Protein 1NNL (pdb70)

CATH classification: 3.40.50.1000 (+1 more: 1.10.150.210)

Secondary structure (DSSP, 8-state):
-HHHHHHHH-SEEEEETBTTTBSS-HHHHHHHHTT-TTT--HHHHHHHHHHHH---HHHHHHHHHHSPPPBPTTHHHHHHHHHHTT-EEEEEEEEEHHHHHHHHHHTT--GGGEEEE-EEE-TTS-EEEE-TTSGGGSTTHHHHHHHHHHHHH--S-EEEEESSHHHHTTTTTSSEEEEE-SS---HHHHHH-SEEES-GGGG--/-HHHHTTTT--EEEEETBTTTBSS-HHHHHHHHTT-TTTTT--HHHHHHHHHHHH---HHHHHHHHHHSPPPBPTTHHHHHHHHHHTT-EEEEEEEEEHHHHHHHHHHTT--GGGEEEE-EEE-TTS-EEEE-TTSGGGSTTHHHHHHHHHHHHH--SSEEEEESSHHHHHTTTTSSEEEEE-SS---HHHHTT-S-EES-HHHHH-

GO terms:
  GO:0000287 magnesium ion binding (F, IDA)
  GO:0036424 L-phosphoserine phosphatase activity (F, IDA)
  GO:0006563 L-serine metabolic process (P, IDA)
  GO:0036424 L-phosphoserine phosphatase activity (F, EXP)
  GO:0036424 L-phosphoserine phosphatase activity (F, IMP)
  GO:0006564 L-serine biosynthetic process (P, IMP)
  GO:0042803 protein homodimerization activity (F, IPI)
  GO:0005829 cytosol (C, IDA)
  GO:0005829 cytosol (C, TAS)
  GO:0042802 identical protein binding (F, IPI)
  GO:0036424 L-phosphoserine phosphatase activity (F, TAS)

Sequence (412 aa):
SELRKLFYSADAVCFDVDSTVIREEGIDELAKICGVEDAVPFKAALTERLALIQPSREQVQRLIAEQPPHLTPGIRELVSRLQERNVQVFLISGGFRSIVEHVASKLNIPATNVFANRLKFYFNGEYAGFDETQPTAESGGKGKVIKLLKEKFHFKKIIMIGDGATDMEACPPADAFIGFGGNVIRQQVKDNAKWYITDFVELLGSELRKLFYSADAVCFDVDSTVIREEGIDELAKICGVEDAVSEPFKAALTERLALIQPSREQVQRLIAEQPPHLTPGIRELVSRLQERNVQVFLISGGFRSIVEHVASKLNIPATNVFANRLKFYFNGEYAGFDETQPTAESGGKGKVIKLLKEKFHFKKIIMIGDGATDMEACPPADAFIGFGGNVIRQQVKDNAKWYITDFVELLG

Radius of gyration: 28.28 Å; Cα contacts (8 Å, |Δi|>4): 791; chains: 2; bounding box: 41×75×80 Å

Organism: Homo sapiens (NCBI:txid9606)

Foldseek 3Di:
DVVLVQVVVFLAEEEEPAVTQFLHDQLCLLCVLQVCNVVALQLVNVQVSCVRSFDFQVSLVCCVVPPQTHTFPPNLVLLVVCVVVNRQYAYEYCHELSRVVVSCVSNVHDSVRYAYKYWDADPVRTTDGTDCVGLSSHQLSLLVVVVVVCVVPVTPAYEFEEADPSRVVSPVVHVAYAHEDLNHHDPVCVVPHPHYDNHNVVNVD/DVLVVLVPPFQAEEEEVACTQFQHGQLLLLQVLLPNNPVPDDLQLVNVQVSCVRSFDFQVSLVCCLVPPQTHGAPQNLVVLVVCVVVVRQYAYEYCHELSRVVSSCVSNVHDSVRYAYKHWDADPVRTGDGTDCVGLSSGQLSLLVVVVVCCVPVVGDAYEFEEADPSRCVSPVVHVAYAHEPLNHHDCVCVVPHPHYDHGNVVSVD

InterPro domains:
  IPR004469 Phosphoserine phosphatase [TIGR00338] (1-220)
  IPR023214 HAD superfamily [G3DSA:3.40.50.1000] (1-56)
  IPR023214 HAD superfamily [G3DSA:3.40.50.1000] (73-222)
  IPR036412 HAD-like superfamily [SSF56784] (7-224)
  IPR050582 HAD-like hydrolase superfamily, SerB [PTHR43344] (2-224)

B-factor: mean 26.89, std 11.08, range [10.54, 68.68]

Solvent-accessible surface area: 20873 Å² total; per-residue (Å²): 130,111,18,96,152,25,4,76,55,5,39,0,0,0,0,8,2,30,20,0,0,2,130,45,78,8,17,52,27,0,10,112,31,27,64,23,50,112,67,86,131,62,70,45,39,1,65,119,91,0,56,81,16,112,0,24,123,90,47,6,103,107,5,41,82,92,98,69,18,113,14,6,80,28,0,124,88,2,2,50,82,5,62,149,134,118,12,70,4,4,0,0,3,26,7,3,51,42,11,5,62,86,1,1,70,94,4,109,5,68,54,111,16,2,42,0,0,130,23,103,63,139,220,99,4,101,38,29,17,8,26,86,122,34,28,5,0,75,76,52,6,26,11,88,0,0,118,86,5,63,105,158,100,147,29,167,53,0,0,0,0,0,9,9,32,81,1,45,125,1,42,113,37,5,59,9,13,0,0,1,5,36,42,88,78,116,95,106,0,94,100,103,18,193,64,43,2,71,72,0,82,78,1,20,56,100,89,48,181,117,23,14,159,80,8,41,0,0,0,0,8,2,30,3,0,0,2,122,41,56,6,28,52,27,0,1,119,30,22,64,33,54,92,54,22,94,115,146,79,64,64,49,12,67,93,38,0,54,82,8,112,0,27,129,126,46,6,100,99,2,44,82,107,112,35,12,110,41,7,68,18,0,169,79,9,1,55,108,4,55,138,113,130,7,82,4,2,0,0,1,23,4,3,50,46,7,4,61,43,2,2,74,94,4,118,6,69,55,111,12,2,46,0,0,129,22,103,62,137,224,98,10,100,40,29,18,7,24,91,123,37,30,6,0,77,72,44,8,20,13,85,0,0,121,95,5,53,107,147,88,120,18,158,53,0,0,0,0,0,6,7,54,82,2,51,67,3,41,109,39,5,74,10,14,0,0,0,5,37,54,48,96,93,98,121,0,98,99,97,17,172,70,42,20,71,62,0,82,134,27,22,102

Structure (mmCIF, N/CA/C/O backbone):
data_1NNL
#
_entry.id   1NNL
#
_cell.length_a   49.033
_cell.length_b   130.249
_cell.length_c   157.293
_cell.angle_alpha   90.00
_cell.angle_beta   90.00
_cell.angle_gamma   90.00
#
_symmetry.space_group_name_H-M   'C 2 2 21'
#
loop_
_entity.id
_entity.type
_entity.pdbx_description
1 polymer 'L-3-phosphoserine phosphatase'
2 non-polymer 'CHLORIDE ION'
3 non-polymer 'CALCIUM ION'
4 water water
#
loop_
_atom_site.group_PDB
_atom_site.id
_atom_site.type_symbol
_atom_site.label_atom_id
_atom_site.label_alt_id
_atom_site.label_comp_id
_atom_site.label_asym_id
_atom_site.label_entity_id
_atom_site.label_seq_id
_atom_site.pdbx_PDB_ins_code
_atom_site.Cartn_x
_atom_site.Cartn_y
_atom_site.Cartn_z
_atom_site.occupancy
_atom_site.B_iso_or_equiv
_atom_site.auth_seq_id
_atom_site.auth_comp_id
_atom_site.auth_asym_id
_atom_site.auth_atom_id
_atom_site.pdbx_PDB_model_num
ATOM 1 N N . SER A 1 5 ? 10.187 10.240 3.920 1.00 42.17 5 SER A N 1
ATOM 2 C CA . SER A 1 5 ? 9.140 10.671 2.951 1.00 41.59 5 SER A CA 1
ATOM 3 C C . SER A 1 5 ? 7.964 11.313 3.678 1.00 40.26 5 SER A C 1
ATOM 4 O O . SER A 1 5 ? 7.335 12.237 3.164 1.00 40.31 5 SER A O 1
ATOM 7 N N . GLU A 1 6 ? 7.673 10.815 4.875 1.00 39.10 6 GLU A N 1
ATOM 8 C CA . GLU A 1 6 ? 6.572 11.334 5.677 1.00 37.93 6 GLU A CA 1
ATOM 9 C C . GLU A 1 6 ? 6.812 12.812 5.981 1.00 36.01 6 GLU A C 1
ATOM 10 O O . GLU A 1 6 ? 5.908 13.640 5.848 1.00 33.71 6 GLU A O 1
ATOM 16 N N . LEU A 1 7 ? 8.035 13.132 6.393 1.00 33.75 7 LEU A N 1
ATOM 17 C CA . LEU A 1 7 ? 8.409 14.508 6.708 1.00 32.84 7 LEU A CA 1
ATOM 18 C C . LEU A 1 7 ? 8.208 15.404 5.493 1.00 32.78 7 LEU A C 1
ATOM 19 O O . LEU A 1 7 ? 7.590 16.466 5.585 1.00 31.90 7 LEU A O 1
ATOM 24 N N . ARG A 1 8 ? 8.734 14.971 4.352 1.00 32.05 8 ARG A N 1
ATOM 25 C CA . ARG A 1 8 ? 8.610 15.743 3.123 1.00 33.08 8 ARG A CA 1
ATOM 26 C C . ARG A 1 8 ? 7.159 15.897 2.682 1.00 32.25 8 ARG A C 1
ATOM 27 O O . ARG A 1 8 ? 6.781 16.938 2.145 1.00 31.50 8 ARG A O 1
ATOM 35 N N . LYS A 1 9 ? 6.344 14.871 2.910 1.00 30.61 9 LYS A N 1
ATOM 36 C CA . LYS A 1 9 ? 4.936 14.941 2.536 1.00 29.76 9 LYS A CA 1
ATOM 37 C C . LYS A 1 9 ? 4.275 16.056 3.340 1.00 27.96 9 LYS A C 1
ATOM 38 O O . LYS A 1 9 ? 3.493 16.842 2.805 1.00 26.84 9 LYS A O 1
ATOM 44 N N . LEU A 1 10 ? 4.598 16.117 4.629 1.00 26.73 10 LEU A N 1
ATOM 45 C CA . LEU A 1 10 ? 4.050 17.141 5.514 1.00 25.94 10 LEU A CA 1
ATOM 46 C C . LEU A 1 10 ? 4.543 18.519 5.086 1.00 25.59 10 LEU A C 1
ATOM 47 O O . LEU A 1 10 ? 3.754 19.439 4.866 1.00 24.29 10 LEU A O 1
ATOM 52 N N . PHE A 1 11 ? 5.860 18.649 4.969 1.00 25.94 11 PHE A N 1
ATOM 53 C CA . PHE A 1 11 ? 6.475 19.911 4.582 1.00 26.30 11 PHE A CA 1
ATOM 54 C C . PHE A 1 11 ? 5.865 20.465 3.298 1.00 26.41 11 PHE A C 1
ATOM 55 O O . PHE A 1 11 ? 5.542 21.652 3.214 1.00 26.18 11 PHE A O 1
ATOM 63 N N . TYR A 1 12 ? 5.701 19.597 2.305 1.00 28.25 12 TYR A N 1
ATOM 64 C CA . TYR A 1 12 ? 5.140 19.996 1.020 1.00 28.50 12 TYR A CA 1
ATOM 65 C C . TYR A 1 12 ? 3.644 20.298 1.030 1.00 27.95 12 TYR A C 1
ATOM 66 O O . TYR A 1 12 ? 3.132 20.893 0.085 1.00 29.07 12 TYR A O 1
ATOM 75 N N . SER A 1 13 ? 2.945 19.895 2.087 1.00 24.75 13 SER A N 1
ATOM 76 C CA . SER A 1 13 ? 1.507 20.148 2.173 1.00 22.67 13 SER A CA 1
ATOM 77 C C . SER A 1 13 ? 1.228 21.543 2.731 1.00 20.47 13 SER A C 1
ATOM 78 O O . SER A 1 13 ? 0.089 22.008 2.736 1.00 19.74 13 SER A O 1
ATOM 81 N N . ALA A 1 14 ? 2.276 22.213 3.192 1.00 19.35 14 ALA A N 1
ATOM 82 C CA . ALA A 1 14 ? 2.119 23.544 3.764 1.00 17.72 14 ALA A CA 1
ATOM 83 C C . ALA A 1 14 ? 1.875 24.628 2.726 1.00 17.52 14 ALA A C 1
ATOM 84 O O . ALA A 1 14 ? 2.472 24.612 1.652 1.00 19.41 14 ALA A O 1
ATOM 86 N N . ASP A 1 15 ? 0.977 25.560 3.037 1.00 15.20 15 ASP A N 1
ATOM 87 C CA . ASP A 1 15 ? 0.756 26.674 2.136 1.00 15.78 15 ASP A CA 1
ATOM 88 C C . ASP A 1 15 ? 1.460 27.904 2.708 1.00 13.59 15 ASP A C 1
ATOM 89 O O . ASP A 1 15 ? 1.590 28.921 2.037 1.00 13.88 15 ASP A O 1
ATOM 94 N N . ALA A 1 16 ? 1.945 27.788 3.943 1.00 11.58 16 ALA A N 1
ATOM 95 C CA . ALA A 1 16 ? 2.703 28.863 4.573 1.00 11.89 16 ALA A CA 1
ATOM 96 C C . ALA A 1 16 ? 3.705 28.239 5.532 1.00 11.53 16 ALA A C 1
ATOM 97 O O . ALA A 1 16 ? 3.382 27.295 6.255 1.00 11.80 16 ALA A O 1
ATOM 99 N N . VAL A 1 17 ? 4.928 28.757 5.516 1.00 11.41 17 VAL A N 1
ATOM 100 C CA . VAL A 1 17 ? 5.977 28.272 6.404 1.00 11.46 17 VAL A CA 1
ATOM 101 C C . VAL A 1 17 ? 6.596 29.469 7.101 1.00 11.11 17 VAL A C 1
ATOM 102 O O . VAL A 1 17 ? 7.031 30.423 6.446 1.00 12.06 17 VAL A O 1
ATOM 106 N N . CYS A 1 18 ? 6.604 29.421 8.429 1.00 11.10 18 CYS A N 1
ATOM 107 C CA . CYS A 1 18 ? 7.175 30.484 9.247 1.00 10.98 18 CYS A CA 1
ATOM 108 C C . CYS A 1 18 ? 8.474 30.005 9.854 1.00 12.57 18 CYS A C 1
ATOM 109 O O . CYS A 1 18 ? 8.513 28.969 10.524 1.00 13.77 18 CYS A O 1
ATOM 112 N N . PHE A 1 19 ? 9.536 30.767 9.622 1.00 12.57 19 PHE A N 1
ATOM 113 C CA . PHE A 1 19 ? 10.836 30.421 10.166 1.00 12.10 19 PHE A CA 1
ATOM 114 C C . PHE A 1 19 ? 11.276 31.339 11.284 1.00 12.53 19 PHE A C 1
ATOM 115 O O . PHE A 1 19 ? 11.147 32.564 11.195 1.00 12.12 19 PHE A O 1
ATOM 123 N N . ASP A 1 20 ? 11.825 30.724 12.324 1.00 13.01 20 ASP A N 1
ATOM 124 C CA . ASP A 1 20 ? 12.435 31.438 13.430 1.00 12.58 20 ASP A CA 1
ATOM 125 C C . ASP A 1 20 ? 13.745 31.915 12.776 1.00 11.57 20 ASP A C 1
ATOM 126 O O . ASP A 1 20 ? 14.236 31.277 11.833 1.00 12.90 20 ASP A O 1
ATOM 131 N N . VAL A 1 21 ? 14.311 33.023 13.244 1.00 12.49 21 VAL A N 1
ATO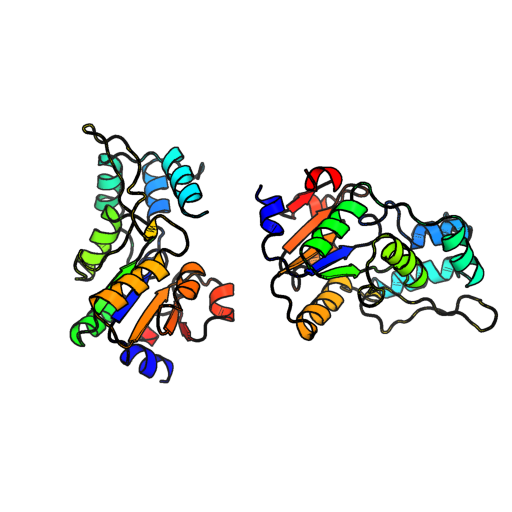M 132 C CA . VAL A 1 21 ? 15.539 33.526 12.642 1.00 12.04 21 VAL A CA 1
ATOM 133 C C . VAL A 1 21 ? 16.825 33.081 13.333 1.00 12.71 21 VAL A C 1
ATOM 134 O O . VAL A 1 21 ? 17.612 32.334 12.747 1.00 13.63 21 VAL A O 1
ATOM 138 N N . ASP A 1 22 ? 17.024 33.517 14.576 1.00 13.69 22 ASP A N 1
ATOM 139 C CA . ASP A 1 22 ? 18.233 33.187 15.330 1.00 14.38 22 ASP A CA 1
ATOM 140 C C . ASP A 1 22 ? 18.414 31.687 15.548 1.00 13.96 22 ASP A C 1
ATOM 141 O O . ASP A 1 22 ? 17.570 31.032 16.170 1.00 14.24 22 ASP A O 1
ATOM 146 N N . SER A 1 23 ? 19.533 31.173 15.043 1.00 14.24 23 SER A N 1
ATOM 147 C CA . SER A 1 23 ? 19.920 29.764 15.122 1.00 14.70 23 SER A CA 1
ATOM 148 C C . SER A 1 23 ? 19.174 28.846 14.165 1.00 13.31 23 SER A C 1
ATOM 149 O O . SER A 1 23 ? 19.411 27.638 14.140 1.00 13.95 23 SER A O 1
ATOM 152 N N . THR A 1 24 ? 18.264 29.412 13.372 1.00 12.75 24 THR A N 1
ATOM 153 C CA . THR A 1 24 ? 17.535 28.615 12.391 1.00 12.59 24 THR A CA 1
ATOM 154 C C . THR A 1 24 ? 17.895 29.113 10.989 1.00 13.25 24 THR A C 1
ATOM 155 O O . THR A 1 24 ? 18.658 28.450 10.276 1.00 13.62 24 THR A O 1
ATOM 159 N N . VAL A 1 25 ? 17.370 30.270 10.600 1.00 13.14 25 VAL A N 1
ATOM 160 C CA . VAL A 1 25 ? 17.679 30.837 9.288 1.00 12.61 25 VAL A CA 1
ATOM 161 C C . VAL A 1 25 ? 19.116 31.356 9.264 1.00 13.56 25 VAL A C 1
ATOM 162 O O . VAL A 1 25 ? 19.773 31.321 8.223 1.00 14.01 25 VAL A O 1
ATOM 166 N N . ILE A 1 26 ? 19.592 31.851 10.404 1.00 12.36 26 ILE A N 1
ATOM 167 C CA . ILE A 1 26 ? 20.974 32.322 10.499 1.00 13.56 26 ILE A CA 1
ATOM 168 C C . ILE A 1 26 ? 21.670 31.552 11.607 1.00 15.39 26 ILE A C 1
ATOM 169 O O . ILE A 1 26 ? 21.022 30.963 12.466 1.00 15.78 26 ILE A O 1
ATOM 174 N N . ARG A 1 27 ? 22.997 31.547 11.580 1.00 16.09 27 ARG A N 1
ATOM 175 C CA . ARG A 1 27 ? 23.760 30.826 12.590 1.00 20.10 27 ARG A CA 1
ATOM 176 C C . ARG A 1 27 ? 23.812 31.557 13.930 1.00 21.57 27 ARG A C 1
ATOM 177 O O . ARG A 1 27 ? 23.783 30.927 14.987 1.00 27.47 27 ARG A O 1
ATOM 185 N N . GLU A 1 28 ? 23.868 32.883 13.885 1.00 23.17 28 GLU A N 1
ATOM 186 C CA . GLU A 1 28 ? 23.972 33.682 15.101 1.00 26.06 28 GLU A CA 1
ATOM 187 C C . GLU A 1 28 ? 22.654 34.112 15.720 1.00 26.01 28 GLU A C 1
ATOM 188 O O . GLU A 1 28 ? 21.578 33.657 15.330 1.00 24.55 28 GLU A O 1
ATOM 194 N N . GLU A 1 29 ? 22.776 34.995 16.706 1.00 27.49 29 GLU A N 1
ATOM 195 C CA . GLU A 1 29 ? 21.649 35.574 17.425 1.00 30.94 29 GLU A CA 1
ATOM 196 C C . GLU A 1 29 ? 21.796 37.085 17.284 1.00 32.65 29 GLU A C 1
ATOM 197 O O . GLU A 1 29 ? 22.745 37.671 17.808 1.00 31.72 29 GLU A O 1
ATOM 203 N N . GLY A 1 30 ? 20.862 37.707 16.572 1.00 32.53 30 GLY A N 1
ATOM 204 C CA . GLY A 1 30 ? 20.912 39.144 16.357 1.00 34.26 30 GLY A CA 1
ATOM 205 C C . GLY A 1 30 ? 21.294 40.004 17.548 1.00 35.41 30 GLY A C 1
ATOM 206 O O . GLY A 1 30 ? 22.278 40.745 17.494 1.00 35.31 30 GLY A O 1
ATOM 207 N N . ILE A 1 31 ? 20.518 39.911 18.625 1.00 36.21 31 ILE A N 1
ATOM 208 C CA . ILE A 1 31 ? 20.770 40.704 19.825 1.00 36.69 31 ILE A CA 1
ATOM 209 C C . ILE A 1 31 ? 22.168 40.466 20.393 1.00 37.52 31 ILE A C 1
ATOM 210 O O . ILE A 1 31 ? 22.769 41.370 20.974 1.00 36.53 31 ILE A O 1
ATOM 215 N N . ASP A 1 32 ? 22.681 39.252 20.219 1.00 38.03 32 ASP A N 1
ATOM 216 C CA . ASP A 1 32 ? 24.016 38.913 20.703 1.00 39.35 32 ASP A CA 1
ATOM 217 C C . ASP A 1 32 ? 25.048 39.730 19.927 1.00 39.34 32 ASP A C 1
ATOM 218 O O . ASP A 1 32 ? 25.967 40.311 20.510 1.00 38.80 32 ASP A O 1
ATOM 223 N N . GLU A 1 33 ? 24.888 39.771 18.608 1.00 39.47 33 GLU A N 1
ATOM 224 C CA . GLU A 1 33 ? 25.801 40.517 17.748 1.00 39.36 33 GLU A CA 1
ATOM 225 C C . GLU A 1 33 ? 25.760 42.010 18.064 1.00 39.49 33 GLU A C 1
ATOM 226 O O . GLU A 1 33 ? 26.792 42.682 18.083 1.00 37.74 33 GLU A O 1
ATOM 232 N N . LEU A 1 34 ? 24.560 42.526 18.310 1.00 39.27 34 LEU A N 1
ATOM 233 C CA . LEU A 1 34 ? 24.397 43.939 18.625 1.00 39.30 34 LEU A CA 1
ATOM 234 C C . LEU A 1 34 ? 25.103 44.264 19.934 1.00 40.33 34 LEU A C 1
ATOM 235 O O . LEU A 1 34 ? 25.677 45.342 20.095 1.00 40.44 34 LEU A O 1
ATOM 240 N N . ALA A 1 35 ? 25.058 43.322 20.869 1.00 40.80 35 ALA A N 1
ATOM 241 C CA . ALA A 1 35 ? 25.697 43.506 22.164 1.00 41.74 35 ALA A CA 1
ATOM 242 C C . ALA A 1 35 ? 27.206 43.620 21.986 1.00 42.44 35 ALA A C 1
ATOM 243 O O . ALA A 1 35 ? 27.864 44.407 22.665 1.00 42.40 35 ALA A O 1
ATOM 245 N N . LYS A 1 36 ? 27.746 42.831 21.064 1.00 43.09 36 LYS A N 1
ATOM 246 C CA . LYS A 1 36 ? 29.177 42.834 20.797 1.00 44.84 36 LYS A CA 1
ATOM 247 C C . LYS A 1 36 ? 29.635 44.148 20.172 1.00 45.52 36 LYS A C 1
ATOM 248 O O . LYS A 1 36 ? 30.624 44.740 20.608 1.00 45.77 36 LYS A O 1
ATOM 254 N N . ILE A 1 37 ? 28.913 44.604 19.153 1.00 45.90 37 ILE A N 1
ATOM 255 C CA . ILE A 1 37 ? 29.261 45.847 18.476 1.00 46.63 37 ILE A CA 1
ATOM 256 C C . ILE A 1 37 ? 29.205 47.031 19.442 1.00 46.47 37 ILE A C 1
ATOM 257 O O . ILE A 1 37 ? 29.921 48.018 19.269 1.00 46.23 37 ILE A O 1
ATOM 262 N N . CYS A 1 38 ? 28.357 46.926 20.461 1.00 46.29 38 CYS A N 1
ATOM 263 C CA . CYS A 1 38 ? 28.217 47.990 21.453 1.00 45.91 38 CYS A CA 1
ATOM 264 C C . CYS A 1 38 ? 29.163 47.784 22.632 1.00 47.64 38 CYS A C 1
ATOM 265 O O . CYS A 1 38 ? 29.243 48.624 23.529 1.00 47.79 38 CYS A O 1
ATOM 268 N N . GLY A 1 39 ? 29.873 46.659 22.626 1.00 48.89 39 GLY A N 1
ATOM 269 C CA . GLY A 1 39 ? 30.819 46.364 23.688 1.00 51.10 39 GLY A CA 1
ATOM 270 C C . GLY A 1 39 ? 30.216 46.049 25.045 1.00 52.62 39 GLY A C 1
ATOM 271 O O . GLY A 1 39 ? 30.643 46.600 26.058 1.00 52.96 39 GLY A O 1
ATOM 272 N N . VAL A 1 40 ? 29.229 45.160 25.074 1.00 54.06 40 VAL A N 1
ATOM 273 C CA . VAL A 1 40 ? 28.586 44.780 26.327 1.00 55.50 40 VAL A CA 1
ATOM 274 C C . VAL A 1 40 ? 28.296 43.282 26.378 1.00 56.78 40 VAL A C 1
ATOM 275 O O . VAL A 1 40 ? 27.420 42.833 27.118 1.00 56.75 40 VAL A O 1
ATOM 279 N N . GLU A 1 41 ? 29.040 42.513 25.588 1.00 58.02 41 GLU A N 1
ATOM 280 C CA . GLU A 1 41 ? 28.866 41.066 25.545 1.00 59.47 41 GLU A CA 1
ATOM 281 C C . GLU A 1 41 ? 29.151 40.457 26.914 1.00 60.31 41 GLU A C 1
ATOM 282 O O . GLU A 1 41 ? 28.383 39.629 27.408 1.00 60.39 41 GLU A O 1
ATOM 284 N N . ASP A 1 42 ? 30.257 40.874 27.522 1.00 61.21 42 ASP A N 1
ATOM 285 C CA . ASP A 1 42 ? 30.647 40.371 28.835 1.00 62.20 42 ASP A CA 1
ATOM 286 C C . ASP A 1 42 ? 29.586 40.703 29.881 1.00 62.77 42 ASP A C 1
ATOM 287 O O . ASP A 1 42 ? 29.221 39.857 30.698 1.00 62.87 42 ASP A O 1
ATOM 289 N N . ALA A 1 43 ? 29.094 41.938 29.848 1.00 63.12 43 ALA A N 1
ATOM 290 C CA . ALA A 1 43 ? 28.075 42.383 30.792 1.00 63.30 43 ALA A CA 1
ATOM 291 C C . ALA A 1 43 ? 26.718 41.767 30.468 1.00 63.40 43 ALA A C 1
ATOM 292 O O . ALA A 1 43 ? 25.801 41.795 31.290 1.00 63.24 43 ALA A O 1
ATOM 294 N N . VAL A 1 44 ? 26.596 41.211 29.266 1.00 63.53 44 VAL A N 1
ATOM 295 C CA . VAL A 1 44 ? 25.345 40.597 28.859 1.00 63.30 44 VAL A CA 1
ATOM 296 C C . VAL A 1 44 ? 25.116 39.250 29.517 1.00 63.37 44 VAL A C 1
ATOM 297 O O . VAL A 1 44 ? 25.526 38.214 28.993 1.00 63.38 44 VAL A O 1
ATOM 298 N N . PRO A 1 57 ? 9.472 36.985 32.312 1.00 50.46 57 PRO A N 1
ATOM 299 C CA . PRO A 1 57 ? 8.735 37.454 31.135 1.00 49.48 57 PRO A CA 1
ATOM 300 C C . PRO A 1 57 ? 9.666 37.865 30.001 1.00 48.49 57 PRO A C 1
ATOM 301 O O . PRO A 1 57 ? 10.771 38.353 30.240 1.00 48.67 57 PRO A O 1
ATOM 305 N N . PHE A 1 58 ? 9.214 37.669 28.767 1.00 47.05 58 PHE A N 1
ATOM 306 C CA . PHE A 1 58 ? 10.014 38.018 27.600 1.00 44.92 58 PHE A CA 1
ATOM 307 C C . PHE A 1 58 ? 10.214 39.524 27.490 1.00 43.42 58 PHE A C 1
ATOM 308 O O . PHE A 1 58 ? 11.331 39.997 27.279 1.00 42.61 58 PHE A O 1
ATOM 316 N N . LYS A 1 59 ? 9.123 40.271 27.630 1.00 41.99 59 LYS A N 1
ATOM 317 C CA . LYS A 1 59 ? 9.165 41.725 27.531 1.00 40.74 59 LYS A CA 1
ATOM 318 C C . LYS A 1 59 ? 10.117 42.343 28.552 1.00 39.86 59 LYS A C 1
ATOM 319 O O . LYS A 1 59 ? 10.908 43.229 28.221 1.00 38.90 59 LYS A O 1
ATOM 325 N N . ALA A 1 60 ? 10.033 41.872 29.791 1.00 39.07 60 ALA A N 1
ATOM 326 C CA . ALA A 1 60 ? 10.886 42.375 30.859 1.00 38.02 60 ALA A CA 1
ATOM 327 C C . ALA A 1 60 ? 12.350 42.056 30.569 1.00 36.74 60 ALA A C 1
ATOM 328 O O . ALA A 1 60 ? 13.231 42.882 30.806 1.00 36.93 60 ALA A O 1
ATOM 330 N N . ALA A 1 61 ? 12.602 40.856 30.055 1.00 36.10 61 ALA A N 1
ATOM 331 C CA . ALA A 1 61 ? 13.959 40.436 29.731 1.00 35.49 61 ALA A CA 1
ATOM 332 C C . ALA A 1 61 ? 14.514 41.310 28.613 1.00 34.94 61 ALA A C 1
ATOM 333 O O . ALA A 1 61 ? 15.648 41.785 28.684 1.00 34.15 61 ALA A O 1
ATOM 335 N N . LEU A 1 62 ? 13.701 41.523 27.583 1.00 33.74 62 LEU A N 1
ATOM 336 C CA . LEU A 1 62 ? 14.103 42.340 26.446 1.00 33.80 62 LEU A CA 1
ATOM 337 C C . LEU A 1 62 ? 14.498 43.749 26.884 1.00 33.23 62 LEU A C 1
ATOM 338 O O . LEU A 1 62 ? 15.535 44.270 26.469 1.00 33.64 62 LEU A O 1
ATOM 343 N N . THR A 1 63 ? 13.669 44.362 27.724 1.00 33.86 63 THR A N 1
ATOM 344 C CA . THR A 1 63 ? 13.942 45.708 28.215 1.00 34.83 63 THR A CA 1
ATOM 345 C C . THR A 1 63 ? 15.275 45.745 28.955 1.00 35.16 63 THR A C 1
ATOM 346 O O . THR A 1 63 ? 16.085 46.651 28.749 1.00 34.40 63 THR A O 1
ATOM 350 N N . GLU A 1 64 ? 15.493 44.755 29.814 1.00 36.22 64 GLU A N 1
ATOM 351 C CA . GLU A 1 64 ? 16.725 44.667 30.590 1.00 37.64 64 GLU A CA 1
ATOM 352 C C . GLU A 1 64 ? 17.954 44.601 29.693 1.00 37.11 64 GLU A C 1
ATOM 353 O O . GLU A 1 64 ? 18.905 45.362 29.871 1.00 37.16 64 GLU A O 1
ATOM 359 N N . ARG A 1 65 ? 17.932 43.680 28.734 1.00 36.88 65 ARG A N 1
ATOM 360 C CA . ARG A 1 65 ? 19.046 43.507 27.811 1.00 36.50 65 ARG A CA 1
ATOM 361 C C . ARG A 1 65 ? 19.347 44.779 27.026 1.00 35.18 65 ARG A C 1
ATOM 362 O O . ARG A 1 65 ? 20.504 45.182 26.906 1.00 34.18 65 ARG A O 1
ATOM 370 N N . LEU A 1 66 ? 18.306 45.409 26.491 1.00 33.26 66 LEU A N 1
ATOM 371 C CA . LEU A 1 66 ? 18.480 46.635 25.723 1.00 32.97 66 LEU A CA 1
ATOM 372 C C . LEU A 1 66 ? 18.900 47.796 26.619 1.00 33.49 66 LEU A C 1
ATOM 373 O O . LEU A 1 66 ? 19.543 48.739 26.161 1.00 33.63 66 LEU A O 1
ATOM 378 N N . ALA A 1 67 ? 18.537 47.719 27.896 1.00 34.82 67 ALA A N 1
ATOM 379 C CA . ALA A 1 67 ? 18.880 48.765 28.855 1.00 36.15 67 ALA A CA 1
ATOM 380 C C . ALA A 1 67 ? 20.391 48.842 29.032 1.00 36.68 67 ALA A C 1
ATOM 381 O O . ALA A 1 67 ? 20.949 49.920 29.245 1.00 37.01 67 ALA A O 1
ATOM 383 N N . LEU A 1 68 ? 21.046 47.690 28.943 1.00 37.16 68 LEU A N 1
ATOM 384 C CA . LEU A 1 68 ? 22.493 47.616 29.086 1.00 37.46 68 LEU A CA 1
ATOM 385 C C . LEU A 1 68 ? 23.176 47.947 27.764 1.00 36.73 68 LEU A C 1
ATOM 386 O O . LEU A 1 68 ? 24.215 48.607 27.734 1.00 36.25 68 LEU A O 1
ATOM 391 N N . ILE A 1 69 ? 22.578 47.489 26.669 1.00 34.98 69 ILE A N 1
ATOM 392 C CA . ILE A 1 69 ? 23.125 47.725 25.340 1.00 34.23 69 ILE A CA 1
ATOM 393 C C . ILE A 1 69 ? 22.928 49.167 24.878 1.00 33.72 69 ILE A C 1
ATOM 394 O O . ILE A 1 69 ? 23.874 49.815 24.433 1.00 33.73 69 ILE A O 1
ATOM 399 N N . GLN A 1 70 ? 21.697 49.662 24.989 1.00 33.74 70 GLN A N 1
ATOM 400 C CA . GLN A 1 70 ? 21.365 51.021 24.565 1.00 33.65 70 GLN A CA 1
ATOM 401 C C . GLN A 1 70 ? 21.986 51.318 23.205 1.00 32.33 70 GLN A C 1
ATOM 402 O O . GLN A 1 70 ? 22.770 52.254 23.054 1.00 31.80 70 GLN A O 1
ATOM 408 N N . PRO A 1 71 ? 21.629 50.520 22.188 1.00 31.05 71 PRO A N 1
ATOM 409 C CA . PRO A 1 71 ? 22.157 50.692 20.834 1.00 30.25 71 PRO A CA 1
ATOM 410 C C . PRO A 1 71 ? 21.665 51.951 20.131 1.00 29.33 71 PRO A C 1
ATOM 411 O O . PRO A 1 71 ? 20.469 52.239 20.117 1.00 28.59 71 PRO A O 1
ATOM 415 N N . SER A 1 72 ? 22.596 52.698 19.549 1.00 29.32 72 SER A N 1
ATOM 416 C CA . SER A 1 72 ? 22.251 53.909 18.817 1.00 29.01 72 SER A CA 1
ATOM 417 C C . SER A 1 72 ? 21.961 53.483 17.382 1.00 29.41 72 SER A C 1
ATOM 418 O O . SER A 1 72 ? 22.329 52.379 16.970 1.00 28.80 72 SER A O 1
ATOM 421 N N . ARG A 1 73 ? 21.303 54.346 16.617 1.00 28.21 73 ARG A N 1
ATOM 422 C CA . ARG A 1 73 ? 20.993 54.006 15.239 1.00 29.04 73 ARG A CA 1
ATOM 423 C C . ARG A 1 73 ? 22.277 53.753 14.454 1.00 29.55 73 ARG A C 1
ATOM 424 O O . ARG A 1 73 ? 22.336 52.859 13.611 1.00 27.93 73 ARG A O 1
ATOM 432 N N . GLU A 1 74 ? 23.308 54.540 14.742 1.00 29.67 74 GLU A N 1
ATOM 433 C CA . GLU A 1 74 ? 24.587 54.399 14.061 1.00 30.93 74 GLU A CA 1
ATOM 434 C C . GLU A 1 74 ? 25.200 53.026 14.334 1.00 29.52 74 GLU A C 1
ATOM 435 O O . GLU A 1 74 ? 25.771 52.401 13.441 1.00 28.81 74 GLU A O 1
ATOM 441 N N . GLN A 1 75 ? 25.075 52.562 15.573 1.00 28.75 75 GLN A N 1
ATOM 442 C CA . GLN A 1 75 ? 25.611 51.263 15.962 1.00 28.19 75 GLN A CA 1
ATOM 443 C C . GLN A 1 75 ? 24.862 50.125 15.268 1.00 28.06 75 GLN A C 1
ATOM 444 O O . GLN A 1 75 ? 25.469 49.140 14.845 1.00 27.26 75 GLN A O 1
ATOM 450 N N . VAL A 1 76 ? 23.545 50.263 15.138 1.00 27.19 76 VAL A N 1
ATOM 451 C CA . VAL A 1 76 ? 22.761 49.238 14.456 1.00 26.25 76 VAL A CA 1
ATOM 452 C C . VAL A 1 76 ? 23.164 49.246 12.984 1.00 27.11 76 VAL A C 1
ATOM 453 O O . VAL A 1 76 ? 23.291 48.194 12.352 1.00 25.97 76 VAL A O 1
ATOM 457 N N . GLN A 1 77 ? 23.377 50.441 12.443 1.00 28.00 77 GLN A N 1
ATOM 458 C CA . GLN A 1 77 ? 23.780 50.581 11.052 1.00 29.94 77 GLN A CA 1
ATOM 459 C C . GLN A 1 77 ? 25.132 49.892 10.864 1.00 30.49 77 GLN A C 1
ATOM 460 O O . GLN A 1 77 ? 25.362 49.227 9.855 1.00 31.23 77 GLN A O 1
ATOM 466 N N . ARG A 1 78 ? 26.013 50.046 11.851 1.00 30.99 78 ARG A N 1
ATOM 467 C CA . ARG A 1 78 ? 27.338 49.431 11.815 1.00 31.81 78 ARG A CA 1
ATOM 468 C C . ARG A 1 78 ? 27.221 47.914 11.768 1.00 30.91 78 ARG A C 1
ATOM 469 O O . ARG A 1 78 ? 27.863 47.255 10.953 1.00 30.84 78 ARG A O 1
ATOM 477 N N . LEU A 1 79 ? 26.407 47.367 12.663 1.00 30.15 79 LEU A N 1
ATOM 478 C CA . LEU A 1 79 ? 26.203 45.924 12.725 1.00 28.70 79 LEU A CA 1
ATOM 479 C C . LEU A 1 79 ? 25.799 45.390 11.357 1.00 27.50 79 LEU A C 1
ATOM 480 O O . LEU A 1 79 ? 26.397 44.452 10.837 1.00 26.75 79 LEU A O 1
ATOM 485 N N . ILE A 1 80 ? 24.778 46.006 10.777 1.00 27.77 80 ILE A N 1
ATOM 486 C CA . ILE A 1 80 ? 24.271 45.600 9.476 1.00 29.33 80 ILE A CA 1
ATOM 487 C C . ILE A 1 80 ? 25.333 45.632 8.378 1.00 30.17 80 ILE A C 1
ATOM 488 O O . ILE A 1 80 ? 25.459 44.685 7.600 1.00 31.02 80 ILE A O 1
ATOM 493 N N . ALA A 1 81 ? 26.101 46.715 8.324 1.00 31.54 81 ALA A N 1
ATOM 494 C CA . ALA A 1 81 ? 27.131 46.864 7.303 1.00 32.21 81 ALA A CA 1
ATOM 495 C C . ALA A 1 81 ? 28.417 46.092 7.585 1.00 32.30 81 ALA A C 1
ATOM 496 O O . ALA A 1 81 ? 29.000 45.504 6.676 1.00 34.26 81 ALA A O 1
ATOM 498 N N . GLU A 1 82 ? 28.852 46.087 8.840 1.00 31.97 82 GLU A N 1
ATOM 499 C CA . GLU A 1 82 ? 30.093 45.418 9.222 1.00 32.17 82 GLU A CA 1
ATOM 500 C C . GLU A 1 82 ? 29.990 43.940 9.577 1.00 30.55 82 GLU A C 1
ATOM 501 O O . GLU A 1 82 ? 30.883 43.158 9.250 1.00 29.01 82 GLU A O 1
ATOM 507 N N . GLN A 1 83 ? 28.908 43.556 10.247 1.00 27.24 83 GLN A N 1
ATOM 508 C CA . GLN A 1 83 ? 28.748 42.174 10.682 1.00 26.72 83 GLN A CA 1
ATOM 509 C C . GLN A 1 83 ? 27.451 41.493 10.261 1.00 24.59 83 GLN A C 1
ATOM 510 O O . GLN A 1 83 ? 26.661 41.074 11.112 1.00 26.02 83 GLN A O 1
ATOM 516 N N . PRO A 1 84 ? 27.214 41.357 8.948 1.00 23.21 84 PRO A N 1
ATOM 517 C CA . PRO A 1 84 ? 25.972 40.699 8.528 1.00 23.33 84 PRO A CA 1
ATOM 518 C C . PRO A 1 84 ? 25.941 39.257 9.029 1.00 23.24 84 PRO A C 1
ATOM 519 O O . PRO A 1 84 ? 26.978 38.611 9.162 1.00 23.85 84 PRO A O 1
ATOM 523 N N . PRO A 1 85 ? 24.744 38.740 9.332 1.00 23.29 85 PRO A N 1
ATOM 524 C CA . PRO A 1 85 ? 24.631 37.365 9.821 1.00 22.27 85 PRO A CA 1
ATOM 525 C C . PRO A 1 85 ? 24.915 36.347 8.728 1.00 21.21 85 PRO A C 1
ATOM 526 O O . PRO A 1 85 ? 24.824 36.652 7.539 1.00 24.44 85 PRO A O 1
ATOM 530 N N . HIS A 1 86 ? 25.267 35.137 9.140 1.00 20.03 86 HIS A N 1
ATOM 531 C CA . HIS A 1 86 ? 25.550 34.076 8.196 1.00 19.37 86 HIS A CA 1
ATOM 532 C C . HIS A 1 86 ? 24.328 33.195 8.030 1.00 18.96 86 HIS A C 1
ATOM 533 O O . HIS A 1 86 ? 23.833 32.613 8.997 1.00 17.09 86 HIS A O 1
ATOM 540 N N . LEU A 1 87 ? 23.827 33.107 6.805 1.00 16.42 87 LEU A N 1
ATOM 541 C CA . LEU A 1 87 ? 22.671 32.267 6.560 1.00 16.18 87 LEU A CA 1
ATOM 542 C C . LEU A 1 87 ? 23.082 30.814 6.721 1.00 15.38 87 LEU A C 1
ATOM 543 O O . LEU A 1 87 ? 24.157 30.403 6.292 1.00 17.16 87 LEU A O 1
ATOM 548 N N . THR A 1 88 ? 22.213 30.044 7.359 1.00 12.85 88 THR A N 1
ATOM 549 C CA . THR A 1 88 ? 22.451 28.632 7.585 1.00 14.01 88 THR A CA 1
ATOM 550 C C . THR A 1 88 ? 22.536 27.921 6.243 1.00 15.61 88 THR A C 1
ATOM 551 O O . THR A 1 88 ? 21.770 28.216 5.329 1.00 14.26 88 THR A O 1
ATOM 555 N N . PRO A 1 89 ? 23.478 26.979 6.100 1.00 15.86 89 PRO A N 1
ATOM 556 C CA . PRO A 1 89 ? 23.585 26.274 4.823 1.00 16.62 89 PRO A CA 1
ATOM 557 C C . PRO A 1 89 ? 22.244 25.666 4.438 1.00 15.89 89 PRO A C 1
ATOM 558 O O . PRO A 1 89 ? 21.536 25.117 5.281 1.00 17.03 89 PRO A O 1
ATOM 562 N N . GLY A 1 90 ? 21.889 25.806 3.167 1.00 15.93 90 GLY A N 1
ATOM 563 C CA . GLY A 1 90 ? 20.647 25.248 2.676 1.00 15.80 90 GLY A CA 1
ATOM 564 C C . GLY A 1 90 ? 19.405 26.116 2.748 1.00 14.39 90 GLY A C 1
ATOM 565 O O . GLY A 1 90 ? 18.450 25.837 2.031 1.00 13.89 90 GLY A O 1
ATOM 566 N N . ILE A 1 91 ? 19.398 27.166 3.567 1.00 13.55 91 ILE A N 1
ATOM 567 C CA . ILE A 1 91 ? 18.182 27.974 3.674 1.00 13.77 91 ILE A CA 1
ATOM 568 C C . ILE A 1 91 ? 17.862 28.770 2.410 1.00 13.25 91 ILE A C 1
ATOM 569 O O . ILE A 1 91 ? 16.685 28.941 2.067 1.00 13.27 91 ILE A O 1
ATOM 574 N N . ARG A 1 92 ? 18.885 29.244 1.705 1.00 12.84 92 ARG A N 1
ATOM 575 C CA . ARG A 1 92 ? 18.633 29.988 0.475 1.00 12.58 92 ARG A CA 1
ATOM 576 C C . ARG A 1 92 ? 17.928 29.087 -0.533 1.00 13.29 92 ARG A C 1
ATOM 577 O O . ARG A 1 92 ? 16.937 29.484 -1.147 1.00 13.52 92 ARG A O 1
ATOM 585 N N . GLU A 1 93 ? 18.440 27.874 -0.709 1.00 12.55 93 GLU A N 1
ATOM 586 C CA . GLU A 1 93 ? 17.840 26.953 -1.665 1.00 13.50 93 GLU A CA 1
ATOM 587 C C . GLU A 1 93 ? 16.451 26.508 -1.210 1.00 13.60 93 GLU A C 1
ATOM 588 O O . GLU A 1 93 ? 15.534 26.401 -2.017 1.00 14.61 93 GLU A O 1
ATOM 594 N N . LEU A 1 94 ? 16.286 26.271 0.088 1.00 13.18 94 LEU A N 1
ATOM 595 C CA . LEU A 1 94 ? 14.990 25.835 0.599 1.00 13.43 94 LEU A CA 1
ATOM 596 C C . LEU A 1 94 ? 13.917 26.906 0.394 1.00 13.04 94 LEU A C 1
ATOM 597 O O . LEU A 1 94 ? 12.820 26.608 -0.085 1.00 13.11 94 LEU A O 1
ATOM 602 N N . VAL A 1 95 ? 14.224 28.153 0.745 1.00 11.71 95 VAL A N 1
ATOM 603 C CA . VAL A 1 95 ? 13.250 29.227 0.560 1.00 11.74 95 VAL A CA 1
ATOM 604 C C . VAL A 1 95 ? 12.975 29.427 -0.929 1.00 12.90 95 VAL A C 1
ATOM 605 O O . VAL A 1 95 ? 11.841 29.701 -1.322 1.00 13.25 95 VAL A O 1
ATOM 609 N N . SER A 1 96 ? 14.003 29.279 -1.760 1.00 13.21 96 SER A N 1
ATOM 610 C CA . SER A 1 96 ? 13.829 29.422 -3.203 1.00 11.42 96 SER A CA 1
ATOM 611 C C . SER A 1 96 ? 12.826 28.390 -3.718 1.00 13.09 96 SER A C 1
ATOM 612 O O . SER A 1 96 ? 11.943 28.721 -4.517 1.00 15.22 96 SER A O 1
ATOM 615 N N . ARG A 1 97 ? 12.959 27.145 -3.263 1.00 12.44 97 ARG A N 1
ATOM 616 C CA . ARG A 1 97 ? 12.048 26.085 -3.682 1.00 14.44 97 ARG A CA 1
ATOM 617 C C . ARG A 1 97 ? 10.635 26.346 -3.169 1.00 14.01 97 ARG A C 1
ATOM 618 O O . ARG A 1 97 ? 9.654 26.082 -3.870 1.00 15.44 97 ARG A O 1
ATOM 626 N N . LEU A 1 98 ? 10.529 26.851 -1.944 1.00 13.22 98 LEU A N 1
ATOM 627 C CA . LEU A 1 98 ? 9.222 27.138 -1.373 1.00 12.18 98 LEU A CA 1
ATOM 628 C C . LEU A 1 98 ? 8.536 28.223 -2.182 1.00 13.72 98 LEU A C 1
ATOM 629 O O . LEU A 1 98 ? 7.352 28.109 -2.513 1.00 14.57 98 LEU A O 1
ATOM 634 N N . GLN A 1 99 ? 9.273 29.273 -2.517 1.00 12.99 99 GLN A N 1
ATOM 635 C CA . GLN A 1 99 ? 8.676 30.361 -3.284 1.00 12.98 99 GLN A CA 1
ATOM 636 C C . GLN A 1 99 ? 8.321 29.943 -4.703 1.00 13.80 99 GLN A C 1
ATOM 637 O O . GLN A 1 99 ? 7.333 30.425 -5.263 1.00 14.34 99 GLN A O 1
ATOM 643 N N . GLU A 1 100 ? 9.101 29.038 -5.287 1.00 15.38 100 GLU A N 1
ATOM 644 C CA . GLU A 1 100 ? 8.796 28.577 -6.638 1.00 14.60 100 GLU A CA 1
ATOM 645 C C . GLU A 1 100 ? 7.505 27.755 -6.642 1.00 14.69 100 GLU A C 1
ATOM 646 O O . GLU A 1 100 ? 6.848 27.626 -7.679 1.00 17.46 100 GLU A O 1
ATOM 652 N N . ARG A 1 101 ? 7.140 27.219 -5.477 1.00 14.66 101 ARG A N 1
ATOM 653 C CA . ARG A 1 101 ? 5.913 26.438 -5.320 1.00 16.22 101 ARG A CA 1
ATOM 654 C C . ARG A 1 101 ? 4.800 27.314 -4.737 1.00 14.96 101 ARG A C 1
ATOM 655 O O . ARG A 1 101 ? 3.745 26.813 -4.345 1.00 16.25 101 ARG A O 1
ATOM 663 N N . ASN A 1 102 ? 5.057 28.618 -4.676 1.00 14.23 102 ASN A N 1
ATOM 664 C CA . ASN A 1 102 ? 4.117 29.609 -4.149 1.00 15.11 102 ASN A CA 1
ATOM 665 C C . ASN A 1 102 ? 3.754 29.465 -2.670 1.00 16.25 102 ASN A C 1
ATOM 666 O O . ASN A 1 102 ? 2.704 29.931 -2.225 1.00 16.07 102 ASN A O 1
ATOM 671 N N . VAL A 1 103 ? 4.612 28.805 -1.903 1.00 13.54 103 VAL A N 1
ATOM 672 C CA . VAL A 1 103 ? 4.371 28.677 -0.470 1.00 13.80 103 VAL A CA 1
ATOM 673 C C . VAL A 1 103 ? 4.748 30.031 0.131 1.00 13.52 103 VAL A C 1
ATOM 674 O O . VAL A 1 103 ? 5.809 30.576 -0.175 1.00 14.42 103 VAL A O 1
ATOM 678 N N . GLN A 1 104 ? 3.878 30.586 0.968 1.00 12.44 104 GLN A N 1
ATOM 679 C CA . GLN A 1 104 ? 4.160 31.884 1.573 1.00 12.47 104 GLN A CA 1
ATOM 680 C C . GLN A 1 104 ? 5.149 31.700 2.712 1.00 13.24 104 GLN A C 1
ATOM 681 O O . GLN A 1 104 ? 4.925 30.895 3.614 1.00 14.56 104 GLN A O 1
ATOM 687 N N . VAL A 1 105 ? 6.245 32.450 2.658 1.00 11.42 105 VAL A N 1
ATOM 688 C CA . VAL A 1 105 ? 7.305 32.332 3.655 1.00 11.27 105 VAL A CA 1
ATOM 689 C C . VAL A 1 105 ? 7.397 33.546 4.560 1.00 11.35 105 VAL A C 1
ATOM 690 O O . VAL A 1 105 ? 7.398 34.688 4.098 1.00 11.99 105 VAL A O 1
ATOM 694 N N . PHE A 1 106 ? 7.472 33.285 5.861 1.00 10.54 106 PHE A N 1
ATOM 695 C CA . PHE A 1 106 ? 7.549 34.345 6.853 1.00 11.02 106 PHE A CA 1
ATOM 696 C C . PHE A 1 106 ? 8.736 34.158 7.774 1.00 11.04 106 PHE A C 1
ATOM 697 O O . PHE A 1 106 ? 9.214 33.039 7.964 1.00 12.10 106 PHE A O 1
ATOM 705 N N . LEU A 1 107 ? 9.212 35.268 8.329 1.00 12.00 107 LEU A N 1
ATOM 706 C CA . LEU A 1 107 ? 10.293 35.238 9.311 1.00 11.81 107 LEU A CA 1
ATOM 707 C C . LEU A 1 107 ? 9.704 35.849 10.573 1.00 12.82 107 LEU A C 1
ATOM 708 O O . LEU A 1 107 ? 9.091 36.921 10.522 1.00 13.55 107 LEU A O 1
ATOM 713 N N . ILE A 1 108 ? 9.865 35.164 11.699 1.00 12.90 108 ILE A N 1
ATOM 714 C CA . ILE A 1 108 ? 9.359 35.674 12.970 1.00 13.39 108 ILE A CA 1
ATOM 715 C C . ILE A 1 108 ? 10.511 35.627 13.956 1.00 15.52 108 ILE A C 1
ATOM 716 O O . ILE A 1 108 ? 11.180 34.602 14.092 1.00 16.36 108 ILE A O 1
ATOM 721 N N . SER A 1 109 ? 10.748 36.735 14.644 1.00 14.44 109 SER A N 1
ATOM 722 C CA . SER A 1 109 ? 11.854 36.787 15.583 1.00 15.14 109 SER A CA 1
ATOM 723 C C . SER A 1 109 ? 11.608 37.740 16.731 1.00 16.98 109 SER A C 1
ATOM 724 O O . SER A 1 109 ? 10.878 38.718 16.592 1.00 16.42 109 SER A O 1
ATOM 727 N N . GLY A 1 110 ? 12.221 37.428 17.867 1.00 17.05 110 GLY A N 1
ATOM 728 C CA . GLY A 1 110 ? 12.125 38.279 19.034 1.00 18.91 110 GLY A CA 1
ATOM 729 C C . GLY A 1 110 ? 13.239 39.293 18.867 1.00 20.17 110 GLY A C 1
ATOM 730 O O . GLY A 1 110 ? 13.472 40.141 19.731 1.00 21.57 110 GLY A O 1
ATOM 731 N N . GLY A 1 111 ? 13.936 39.175 17.738 1.00 19.63 111 GLY A N 1
ATOM 732 C CA . GLY A 1 111 ? 15.017 40.075 17.385 1.00 19.90 111 GLY A CA 1
ATOM 733 C C . GLY A 1 111 ? 14.454 41.359 16.798 1.00 17.53 111 GLY A C 1
ATOM 734 O O . GLY A 1 111 ? 13.286 41.675 17.015 1.00 19.35 111 GLY A O 1
ATOM 735 N N . PHE A 1 112 ? 15.259 42.068 16.013 1.00 18.26 112 PHE A N 1
ATOM 736 C CA . PHE A 1 112 ? 14.844 43.357 15.468 1.00 19.01 112 PHE A CA 1
ATOM 737 C C . PHE A 1 112 ? 14.698 43.479 13.956 1.00 19.04 112 PHE A C 1
ATOM 738 O O . PHE A 1 112 ? 15.527 42.993 13.185 1.00 19.98 112 PHE A O 1
ATOM 746 N N . ARG A 1 113 ? 13.631 44.161 13.554 1.00 19.84 113 ARG A N 1
ATOM 747 C CA . ARG A 1 113 ? 13.302 44.367 12.150 1.00 19.97 113 ARG A CA 1
ATOM 748 C C . ARG A 1 113 ? 14.435 44.904 11.288 1.00 20.96 113 ARG A C 1
ATOM 749 O O . ARG A 1 113 ? 14.637 44.440 10.168 1.00 19.76 113 ARG A O 1
ATOM 757 N N . SER A 1 114 ? 15.161 45.893 11.797 1.00 21.46 114 SER A N 1
ATOM 758 C CA . SER A 1 114 ? 16.255 46.480 11.035 1.00 22.13 114 SER A CA 1
ATOM 759 C C . SER A 1 114 ? 17.245 45.414 10.584 1.00 22.45 114 SER A C 1
ATOM 760 O O . SER A 1 114 ? 17.766 45.469 9.471 1.00 25.29 114 SER A O 1
ATOM 763 N N . ILE A 1 115 ? 17.491 44.441 11.455 1.00 21.97 115 ILE A N 1
ATOM 764 C CA . ILE A 1 115 ? 18.418 43.357 11.164 1.00 23.71 115 ILE A CA 1
ATOM 765 C C . ILE A 1 115 ? 17.742 42.238 10.374 1.00 22.49 115 ILE A C 1
ATOM 766 O O . ILE A 1 115 ? 18.275 41.757 9.375 1.00 23.91 115 ILE A O 1
ATOM 771 N N . VAL A 1 116 ? 16.560 41.833 10.820 1.00 20.82 116 VAL A N 1
ATOM 772 C CA . VAL A 1 116 ? 15.836 40.759 10.157 1.00 19.70 116 VAL A CA 1
ATOM 773 C C . VAL A 1 116 ? 15.441 41.097 8.718 1.00 21.77 116 VAL A C 1
ATOM 774 O O . VAL A 1 116 ? 15.403 40.211 7.862 1.00 20.86 116 VAL A O 1
ATOM 778 N N . GLU A 1 117 ? 15.154 42.366 8.437 1.00 20.12 117 GLU A N 1
ATOM 779 C CA . GLU A 1 117 ? 14.787 42.740 7.073 1.00 20.76 117 GLU A CA 1
ATOM 780 C C . GLU A 1 117 ? 15.941 42.505 6.109 1.00 20.17 117 GLU A C 1
ATOM 781 O O . GLU A 1 117 ? 15.721 42.275 4.922 1.00 19.16 117 GLU A O 1
ATOM 787 N N . HIS A 1 118 ? 17.176 42.576 6.601 1.00 19.71 118 HIS A N 1
ATOM 788 C CA . HIS A 1 118 ? 18.313 42.332 5.724 1.00 21.85 118 HIS A CA 1
ATOM 789 C C . HIS A 1 118 ? 18.421 40.848 5.398 1.00 21.11 118 HIS A C 1
ATOM 790 O O . HIS A 1 118 ? 18.817 40.469 4.294 1.00 23.70 118 HIS A O 1
ATOM 797 N N . VAL A 1 119 ? 18.064 40.010 6.366 1.00 20.13 119 VAL A N 1
ATOM 798 C CA . VAL A 1 119 ? 18.083 38.572 6.158 1.00 17.38 119 VAL A CA 1
ATOM 799 C C . VAL A 1 119 ? 16.956 38.269 5.175 1.00 16.25 119 VAL A C 1
ATOM 800 O O . VAL A 1 119 ? 17.126 37.489 4.239 1.00 15.70 119 VAL A O 1
ATOM 804 N N . ALA A 1 120 ? 15.809 38.913 5.379 1.00 16.00 120 ALA A N 1
ATOM 805 C CA . ALA A 1 120 ? 14.664 38.701 4.501 1.00 15.24 120 ALA A CA 1
ATOM 806 C C . ALA A 1 120 ? 14.992 39.081 3.059 1.00 16.06 120 ALA A C 1
ATOM 807 O O . ALA A 1 120 ? 14.679 38.344 2.125 1.00 15.13 120 ALA A O 1
ATOM 809 N N . SER A 1 121 ? 15.637 40.228 2.878 1.00 17.52 121 SER A N 1
ATOM 810 C CA . SER A 1 121 ? 15.992 40.682 1.537 1.00 19.17 121 SER A CA 1
ATOM 811 C C . SER A 1 121 ? 16.885 39.687 0.797 1.00 19.34 121 SER A C 1
ATOM 812 O O . SER A 1 121 ? 16.733 39.488 -0.407 1.00 20.00 121 SER A O 1
ATOM 815 N N . LYS A 1 122 ? 17.818 39.061 1.510 1.00 17.35 122 LYS A N 1
ATOM 816 C CA . LYS A 1 122 ? 18.712 38.095 0.885 1.00 18.70 122 LYS A CA 1
ATOM 817 C C . LYS A 1 122 ? 17.952 36.845 0.457 1.00 18.56 122 LYS A C 1
ATOM 818 O O . LYS A 1 122 ? 18.406 36.095 -0.410 1.00 21.71 122 LYS A O 1
ATOM 824 N N . LEU A 1 123 ? 16.788 36.633 1.067 1.00 15.43 123 LEU A N 1
ATOM 825 C CA . LEU A 1 123 ? 15.959 35.469 0.773 1.00 14.83 123 LEU A CA 1
ATOM 826 C C . LEU A 1 123 ? 14.718 35.815 -0.047 1.00 15.29 123 LEU A C 1
ATOM 827 O O . LEU A 1 123 ? 13.842 34.970 -0.247 1.00 14.48 123 LEU A O 1
ATOM 832 N N . ASN A 1 124 ? 14.643 37.059 -0.509 1.00 15.36 124 ASN A N 1
ATOM 833 C CA . ASN A 1 124 ? 13.516 37.525 -1.310 1.00 16.03 124 ASN A CA 1
ATOM 834 C C . ASN A 1 124 ? 12.191 37.413 -0.576 1.00 14.98 124 ASN A C 1
ATOM 835 O O . ASN A 1 124 ? 11.140 37.221 -1.191 1.00 16.60 124 ASN A O 1
ATOM 840 N N . ILE A 1 125 ? 12.251 37.534 0.745 1.00 14.75 125 ILE A N 1
ATOM 841 C CA . ILE A 1 125 ? 11.052 37.485 1.574 1.00 14.56 125 ILE A CA 1
ATOM 842 C C . ILE A 1 125 ? 10.656 38.941 1.772 1.00 15.21 125 ILE A C 1
ATOM 843 O O . ILE A 1 125 ? 11.432 39.731 2.313 1.00 15.37 125 ILE A O 1
ATOM 848 N N . PRO A 1 126 ? 9.448 39.324 1.326 1.00 16.46 126 PRO A N 1
ATOM 849 C CA . PRO A 1 126 ? 9.024 40.718 1.489 1.00 16.89 126 PRO A CA 1
ATOM 850 C C . PRO A 1 126 ? 8.949 41.163 2.942 1.00 17.35 126 PRO A C 1
ATOM 851 O O . PRO A 1 126 ? 8.700 40.356 3.841 1.00 15.88 126 PRO A O 1
ATOM 855 N N . ALA A 1 127 ? 9.180 42.452 3.169 1.00 18.86 127 ALA A N 1
ATOM 856 C CA . ALA A 1 127 ? 9.144 43.010 4.514 1.00 17.99 127 ALA A CA 1
ATOM 857 C C . ALA A 1 127 ? 7.777 42.809 5.176 1.00 17.19 127 ALA A C 1
ATOM 858 O O . ALA A 1 127 ? 7.676 42.776 6.400 1.00 19.12 127 ALA A O 1
ATOM 860 N N . THR A 1 128 ? 6.732 42.683 4.363 1.00 17.17 128 THR A N 1
ATOM 861 C CA . THR A 1 128 ? 5.379 42.458 4.866 1.00 17.94 128 THR A CA 1
ATOM 862 C C . THR A 1 128 ? 5.296 41.099 5.551 1.00 16.57 128 THR A C 1
ATOM 863 O O . THR A 1 128 ? 4.384 40.848 6.336 1.00 18.05 128 THR A O 1
ATOM 867 N N . ASN A 1 129 ? 6.255 40.233 5.241 1.00 14.27 129 ASN A N 1
ATOM 868 C CA . ASN A 1 129 ? 6.281 38.873 5.782 1.00 13.30 129 ASN A CA 1
ATOM 869 C C . ASN A 1 129 ? 7.262 38.707 6.932 1.00 14.65 129 ASN A C 1
ATOM 870 O O . ASN A 1 129 ? 7.565 37.589 7.352 1.00 13.79 129 ASN A O 1
ATOM 875 N N . VAL A 1 130 ? 7.762 39.827 7.431 1.00 13.44 130 VAL A N 1
ATOM 876 C CA . VAL A 1 130 ? 8.698 39.826 8.540 1.00 13.91 130 VAL A CA 1
ATOM 877 C C . VAL A 1 130 ? 8.000 40.349 9.781 1.00 14.53 130 VAL A C 1
ATOM 878 O O . VAL A 1 130 ? 7.367 41.401 9.744 1.00 15.02 130 VAL A O 1
ATOM 882 N N . PHE A 1 131 ? 8.097 39.597 10.872 1.00 13.41 131 PHE A N 1
ATOM 883 C CA . PHE A 1 131 ? 7.513 40.001 12.140 1.00 14.84 131 PHE A CA 1
ATOM 884 C C . PHE A 1 131 ? 8.621 39.968 13.175 1.00 14.92 131 PHE A C 1
ATOM 885 O O . PHE A 1 131 ? 9.164 38.911 13.481 1.00 14.67 131 PHE A O 1
ATOM 893 N N . ALA A 1 132 ? 8.970 41.140 13.694 1.00 15.34 132 ALA A N 1
ATOM 894 C CA . ALA A 1 132 ? 10.030 41.245 14.683 1.00 14.37 132 ALA A CA 1
ATOM 895 C C . ALA A 1 132 ? 9.825 42.510 15.491 1.00 16.61 132 ALA A C 1
ATOM 896 O O . ALA A 1 132 ? 8.891 43.269 15.251 1.00 17.40 132 ALA A O 1
ATOM 898 N N . ASN A 1 133 ? 10.700 42.731 16.460 1.00 16.69 133 ASN A N 1
ATOM 899 C CA . ASN A 1 133 ? 10.594 43.922 17.275 1.00 17.91 133 ASN A CA 1
ATOM 900 C C . ASN A 1 133 ? 11.184 45.125 16.548 1.00 18.79 133 ASN A C 1
ATOM 901 O O . ASN A 1 133 ? 11.958 44.972 15.600 1.00 19.68 133 ASN A O 1
ATOM 906 N N . ARG A 1 134 ? 10.779 46.320 16.966 1.00 19.84 134 ARG A N 1
ATOM 907 C CA . ARG A 1 134 ? 11.253 47.551 16.336 1.00 19.86 134 ARG A CA 1
ATOM 908 C C . ARG A 1 134 ? 11.914 48.454 17.365 1.00 19.50 134 ARG A C 1
ATOM 909 O O . ARG A 1 134 ? 11.279 48.867 18.329 1.00 20.87 134 ARG A O 1
ATOM 917 N N . LEU A 1 135 ? 13.188 48.756 17.148 1.00 20.06 135 LEU A N 1
ATOM 918 C CA . LEU A 1 135 ? 13.925 49.632 18.053 1.00 21.20 135 LEU A CA 1
ATOM 919 C C . LEU A 1 135 ? 13.510 51.075 17.792 1.00 21.82 135 LEU A C 1
ATOM 920 O O . LEU A 1 135 ? 13.146 51.428 16.671 1.00 21.41 135 LEU A O 1
ATOM 925 N N . LYS A 1 136 ? 13.565 51.902 18.834 1.00 22.34 136 LYS A N 1
ATOM 926 C CA . LYS A 1 136 ? 13.221 53.316 18.708 1.00 22.64 136 LYS A CA 1
ATOM 927 C C . LYS A 1 136 ? 14.483 54.128 18.960 1.00 22.29 136 LYS A C 1
ATOM 928 O O . LYS A 1 136 ? 15.350 53.714 19.727 1.00 23.28 136 LYS A O 1
ATOM 934 N N . PHE A 1 137 ? 14.581 55.282 18.310 1.00 23.21 137 PHE A N 1
ATOM 935 C CA . PHE A 1 137 ? 15.748 56.145 18.453 1.00 22.04 137 PHE A CA 1
ATOM 936 C C . PHE A 1 137 ? 15.319 57.596 18.529 1.00 22.71 137 PHE A C 1
ATOM 937 O O . PHE A 1 137 ? 14.326 57.993 17.925 1.00 22.76 137 PHE A O 1
ATOM 945 N N . TYR A 1 138 ? 16.074 58.391 19.275 1.00 22.31 138 TYR A N 1
ATOM 946 C CA . TYR A 1 138 ? 15.769 59.804 19.375 1.00 23.44 138 TYR A CA 1
ATOM 947 C C . TYR A 1 138 ? 16.308 60.477 18.115 1.00 23.28 138 TYR A C 1
ATOM 948 O O . TYR A 1 138 ? 16.970 59.841 17.293 1.00 24.47 138 TYR A O 1
ATOM 957 N N . PHE A 1 139 ? 16.010 61.758 17.946 1.00 24.16 139 PHE A N 1
ATOM 958 C CA . PHE A 1 139 ? 16.465 62.485 16.770 1.00 25.08 139 PHE A CA 1
ATOM 959 C C . PHE A 1 139 ? 17.969 62.331 16.523 1.00 25.46 139 PHE A C 1
ATOM 960 O O . PHE A 1 139 ? 18.401 62.154 15.382 1.00 26.87 139 PHE A O 1
ATOM 968 N N . ASN A 1 140 ? 18.762 62.394 17.591 1.00 26.29 140 ASN A N 1
ATOM 969 C CA . ASN A 1 140 ? 20.213 62.272 17.470 1.00 27.61 140 ASN A CA 1
ATOM 970 C C . ASN A 1 140 ? 20.692 60.829 17.335 1.00 28.38 140 ASN A C 1
ATOM 971 O O . ASN A 1 140 ? 21.894 60.573 17.288 1.00 30.01 140 ASN A O 1
ATOM 976 N N . GLY A 1 141 ? 19.752 59.890 17.286 1.00 27.17 141 GLY A N 1
ATOM 977 C CA . GLY A 1 141 ? 20.116 58.491 17.129 1.00 28.01 141 GLY A CA 1
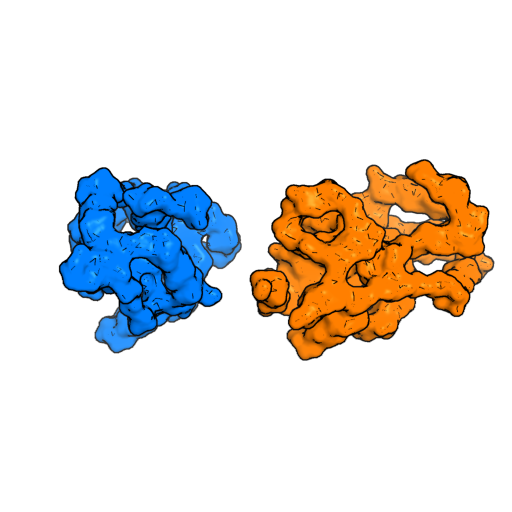ATOM 978 C C . GLY A 1 141 ? 20.210 57.651 18.389 1.00 27.84 141 GLY A C 1
ATOM 979 O O . GLY A 1 141 ? 20.279 56.420 18.307 1.00 28.01 141 GLY A O 1
ATOM 980 N N . GLU A 1 142 ? 20.213 58.290 19.554 1.00 28.06 142 GLU A N 1
ATOM 981 C CA . GLU A 1 142 ? 20.308 57.558 20.812 1.00 28.62 142 GLU A CA 1
ATOM 982 C C . GLU A 1 142 ? 19.149 56.586 21.022 1.00 28.05 142 GLU A C 1
ATOM 983 O O . GLU A 1 142 ? 18.017 56.849 20.609 1.00 26.20 142 GLU A O 1
ATOM 989 N N . TYR A 1 143 ? 19.444 55.465 21.674 1.00 25.71 143 TYR A N 1
ATOM 990 C CA . TYR A 1 143 ? 18.439 54.448 21.960 1.00 26.27 143 TYR A CA 1
ATOM 991 C C . TYR A 1 143 ? 17.254 55.064 22.696 1.00 26.32 143 TYR A C 1
ATOM 992 O O . TYR A 1 143 ? 17.430 55.760 23.698 1.00 26.99 143 TYR A O 1
ATOM 1001 N N . ALA A 1 144 ? 16.048 54.802 22.202 1.00 24.68 144 ALA A N 1
ATOM 1002 C CA . ALA A 1 144 ? 14.843 55.350 22.812 1.00 24.41 144 ALA A CA 1
ATOM 1003 C C . ALA A 1 144 ? 13.812 54.295 23.219 1.00 24.17 144 ALA A C 1
ATOM 1004 O O . ALA A 1 144 ? 12.681 54.633 23.570 1.00 25.54 144 ALA A O 1
ATOM 1006 N N . GLY A 1 145 ? 14.198 53.023 23.175 1.00 24.45 145 GLY A N 1
ATOM 1007 C CA . GLY A 1 145 ? 13.276 51.964 23.554 1.00 23.86 145 GLY A CA 1
ATOM 1008 C C . GLY A 1 145 ? 12.892 51.078 22.383 1.00 22.92 145 GLY A C 1
ATOM 1009 O O . GLY A 1 145 ? 13.646 50.953 21.424 1.00 23.95 145 GLY A O 1
ATOM 1010 N N . PHE A 1 146 ? 11.722 50.454 22.470 1.00 24.31 146 PHE A N 1
ATOM 1011 C CA . PHE A 1 146 ? 11.237 49.589 21.397 1.00 24.44 146 PHE A CA 1
ATOM 1012 C C . PHE A 1 146 ? 9.715 49.540 21.383 1.00 25.60 146 PHE A C 1
ATOM 1013 O O . PHE A 1 146 ? 9.065 49.860 22.379 1.00 26.39 146 PHE A O 1
ATOM 1021 N N . ASP A 1 147 ? 9.151 49.138 20.247 1.00 25.50 147 ASP A N 1
ATOM 1022 C CA . ASP A 1 147 ? 7.702 49.060 20.098 1.00 25.85 147 ASP A CA 1
ATOM 1023 C C . ASP A 1 147 ? 7.124 47.910 20.917 1.00 26.89 147 ASP A C 1
ATOM 1024 O O . ASP A 1 147 ? 7.134 46.753 20.491 1.00 26.71 147 ASP A O 1
ATOM 1029 N N . GLU A 1 148 ? 6.608 48.245 22.093 1.00 26.70 148 GLU A N 1
ATOM 1030 C CA . GLU A 1 148 ? 6.042 47.256 23.000 1.00 28.20 148 GLU A CA 1
ATOM 1031 C C . GLU A 1 148 ? 4.673 46.721 22.581 1.00 28.31 148 GLU A C 1
ATOM 1032 O O . GLU A 1 148 ? 4.104 45.863 23.262 1.00 27.82 148 GLU A O 1
ATO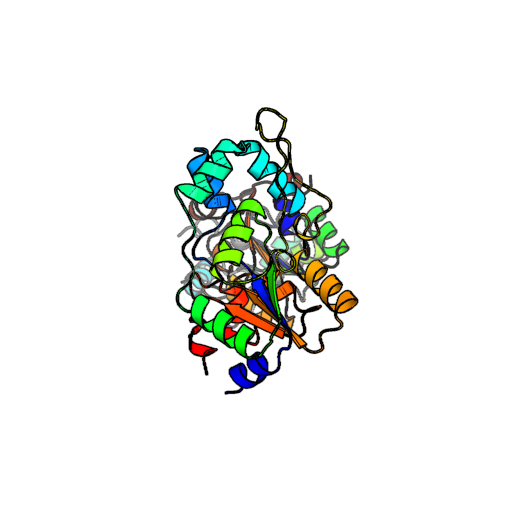M 1038 N N . THR A 1 149 ? 4.151 47.211 21.459 1.00 27.77 149 THR A N 1
ATOM 1039 C CA . THR A 1 149 ? 2.850 46.760 20.968 1.00 28.40 149 THR A CA 1
ATOM 1040 C C . THR A 1 149 ? 2.993 45.609 19.973 1.00 27.96 149 THR A C 1
ATOM 1041 O O . THR A 1 149 ? 1.999 45.017 19.552 1.00 28.93 149 THR A O 1
ATOM 1045 N N . GLN A 1 150 ? 4.231 45.302 19.597 1.00 27.07 150 GLN A N 1
ATOM 1046 C CA . GLN A 1 150 ? 4.499 44.216 18.656 1.00 26.98 150 GLN A CA 1
ATOM 1047 C C . GLN A 1 150 ? 4.238 42.877 19.329 1.00 25.46 150 GLN A C 1
ATOM 1048 O O . GLN A 1 150 ? 4.576 42.689 20.497 1.00 25.44 150 GLN A O 1
ATOM 1054 N N . PRO A 1 151 ? 3.629 41.927 18.601 1.00 24.63 151 PRO A N 1
ATOM 1055 C CA . PRO A 1 151 ? 3.350 40.610 19.181 1.00 23.98 151 PRO A CA 1
ATOM 1056 C C . PRO A 1 151 ? 4.638 39.957 19.677 1.00 22.84 151 PRO A C 1
ATOM 1057 O O . PRO A 1 151 ? 4.652 39.275 20.702 1.00 21.87 151 PRO A O 1
ATOM 1061 N N . THR A 1 152 ? 5.716 40.179 18.932 1.00 21.45 152 THR A N 1
ATOM 1062 C CA . THR A 1 152 ? 7.021 39.616 19.251 1.00 21.94 152 THR A CA 1
ATOM 1063 C C . THR A 1 152 ? 7.691 40.255 20.466 1.00 23.07 152 THR A C 1
ATOM 1064 O O . THR A 1 152 ? 8.769 39.833 20.879 1.00 22.56 152 THR A O 1
ATOM 1068 N N . ALA A 1 153 ? 7.046 41.265 21.042 1.00 23.73 153 ALA A N 1
ATOM 1069 C CA . ALA A 1 153 ? 7.594 41.943 22.213 1.00 25.81 153 ALA A CA 1
ATOM 1070 C C . ALA A 1 153 ? 7.150 41.262 23.505 1.00 28.20 153 ALA A C 1
ATOM 1071 O O . ALA A 1 153 ? 7.648 41.583 24.587 1.00 30.20 153 ALA A O 1
ATOM 1073 N N . GLU A 1 154 ? 6.221 40.319 23.391 1.00 28.87 154 GLU A N 1
ATOM 1074 C CA . GLU A 1 154 ? 5.711 39.607 24.559 1.00 30.47 154 GLU A CA 1
ATOM 1075 C C . GLU A 1 154 ? 5.881 38.101 24.424 1.00 29.48 154 GLU A C 1
ATOM 1076 O O . GLU A 1 154 ? 6.151 37.593 23.338 1.00 27.04 154 GLU A O 1
ATOM 1082 N N . SER A 1 155 ? 5.721 37.386 25.533 1.00 28.99 155 SER A N 1
ATOM 1083 C CA . SER A 1 155 ? 5.853 35.936 25.514 1.00 28.17 155 SER A CA 1
ATOM 1084 C C . SER A 1 155 ? 4.763 35.351 24.620 1.00 25.64 155 SER A C 1
ATOM 1085 O O . SER A 1 155 ? 3.636 35.854 24.592 1.00 26.72 155 SER A O 1
ATOM 1088 N N . GLY A 1 156 ? 5.107 34.296 23.888 1.00 23.81 156 GLY A N 1
ATOM 1089 C CA . GLY A 1 156 ? 4.146 33.663 23.003 1.00 21.83 156 GLY A CA 1
ATOM 1090 C C . GLY A 1 156 ? 3.915 34.457 21.731 1.00 21.40 156 GLY A C 1
ATOM 1091 O O . GLY A 1 156 ? 2.936 34.234 21.023 1.00 20.83 156 GLY A O 1
ATOM 1092 N N . GLY A 1 157 ? 4.826 35.379 21.439 1.00 18.52 157 GLY A N 1
ATOM 1093 C CA . GLY A 1 157 ? 4.702 36.208 20.253 1.00 18.62 157 GLY A CA 1
ATOM 1094 C C . GLY A 1 157 ? 4.636 35.456 18.934 1.00 16.40 157 GLY A C 1
ATOM 1095 O O . GLY A 1 157 ? 3.908 35.862 18.032 1.00 16.36 157 GLY A O 1
ATOM 1096 N N . LYS A 1 158 ? 5.394 34.374 18.803 1.00 15.77 158 LYS A N 1
ATOM 1097 C CA . LYS A 1 158 ? 5.374 33.614 17.558 1.00 15.62 158 LYS A CA 1
ATOM 1098 C C . LYS A 1 158 ? 3.988 33.041 17.302 1.00 14.27 158 LYS A C 1
ATOM 1099 O O . LYS A 1 158 ? 3.482 33.119 16.183 1.00 14.02 158 LYS A O 1
ATOM 1105 N N . GLY A 1 159 ? 3.365 32.484 18.337 1.00 14.70 159 GLY A N 1
ATOM 1106 C CA . GLY A 1 159 ? 2.027 31.944 18.167 1.00 14.49 159 GLY A CA 1
ATOM 1107 C C . GLY A 1 159 ? 1.031 33.042 17.829 1.00 14.68 159 GLY A C 1
ATOM 1108 O O . GLY A 1 159 ? 0.123 32.843 17.013 1.00 15.96 159 GLY A O 1
ATOM 1109 N N . LYS A 1 160 ? 1.185 34.204 18.457 1.00 15.29 160 LYS A N 1
ATOM 1110 C CA . LYS A 1 160 ? 0.281 35.313 18.194 1.00 17.08 160 LYS A CA 1
ATOM 1111 C C . LYS A 1 160 ? 0.393 35.766 16.739 1.00 15.10 160 LYS A C 1
ATOM 1112 O O . LYS A 1 160 ? -0.612 36.093 16.104 1.00 15.71 160 LYS A O 1
ATOM 1118 N N . VAL A 1 161 ? 1.613 35.789 16.212 1.00 14.48 161 VAL A N 1
ATOM 1119 C CA . VAL A 1 161 ? 1.819 36.181 14.819 1.00 13.69 161 VAL A CA 1
ATOM 1120 C C . VAL A 1 161 ? 1.126 35.186 13.899 1.00 14.54 161 VAL A C 1
ATOM 1121 O O . VAL A 1 161 ? 0.459 35.572 12.938 1.00 14.62 161 VAL A O 1
ATOM 1125 N N . ILE A 1 162 ? 1.279 33.902 14.189 1.00 13.57 162 ILE A N 1
ATOM 1126 C CA . ILE A 1 162 ? 0.658 32.889 13.352 1.00 14.10 162 ILE A CA 1
ATOM 1127 C C . ILE A 1 162 ? -0.862 32.990 13.424 1.00 14.19 162 ILE A C 1
ATOM 1128 O O . ILE A 1 162 ? -1.541 32.802 12.418 1.00 13.30 162 ILE A O 1
ATOM 1133 N N . LYS A 1 163 ? -1.394 33.308 14.602 1.00 15.38 163 LYS A N 1
ATOM 1134 C CA . LYS A 1 163 ? -2.838 33.456 14.746 1.00 15.14 163 LYS A CA 1
ATOM 1135 C C . LYS A 1 163 ? -3.303 34.593 13.837 1.00 16.07 163 LYS A C 1
ATOM 1136 O O . LYS A 1 163 ? -4.301 34.466 13.132 1.00 17.36 163 LYS A O 1
ATOM 1142 N N . LEU A 1 164 ? -2.572 35.703 13.849 1.00 15.79 164 LEU A N 1
ATOM 1143 C CA . LEU A 1 164 ? -2.918 36.843 13.006 1.00 16.10 164 LEU A CA 1
ATOM 1144 C C . LEU A 1 164 ? -2.857 36.483 11.521 1.00 14.63 164 LEU A C 1
ATOM 1145 O O . LEU A 1 164 ? -3.713 36.894 10.736 1.00 15.78 164 LEU A O 1
ATOM 1150 N N . LEU A 1 165 ? -1.845 35.718 11.132 1.00 14.30 165 LEU A N 1
ATOM 1151 C CA . LEU A 1 165 ? -1.708 35.309 9.737 1.00 13.87 165 LEU A CA 1
ATOM 1152 C C . LEU A 1 165 ? -2.872 34.417 9.317 1.00 14.50 165 LEU A C 1
ATOM 1153 O O . LEU A 1 165 ? -3.380 34.528 8.202 1.00 14.06 165 LEU A O 1
ATOM 1158 N N . LYS A 1 166 ? -3.285 33.526 10.212 1.00 15.20 166 LYS A N 1
ATOM 1159 C CA . LYS A 1 166 ? -4.396 32.634 9.924 1.00 15.53 166 LYS A CA 1
ATOM 1160 C C . LYS A 1 166 ? -5.682 33.440 9.766 1.00 15.23 166 LYS A C 1
ATOM 1161 O O . LYS A 1 166 ? -6.492 33.151 8.885 1.00 15.91 166 LYS A O 1
ATOM 1167 N N . GLU A 1 167 ? -5.860 34.465 10.595 1.00 15.41 167 GLU A N 1
ATOM 1168 C CA . GLU A 1 167 ? -7.069 35.286 10.528 1.00 16.15 167 GLU A CA 1
ATOM 1169 C C . GLU A 1 167 ? -7.091 36.206 9.306 1.00 16.22 167 GLU A C 1
ATOM 1170 O O . GLU A 1 167 ? -8.160 36.562 8.804 1.00 18.40 167 GLU A O 1
ATOM 1176 N N . LYS A 1 168 ? -5.914 36.568 8.805 1.00 15.02 168 LYS A N 1
ATOM 1177 C CA . LYS A 1 168 ? -5.827 37.453 7.652 1.00 14.97 168 LYS A CA 1
ATOM 1178 C C . LYS A 1 168 ? -5.858 36.744 6.302 1.00 15.07 168 LYS A C 1
ATOM 1179 O O . LYS A 1 168 ? -6.543 37.181 5.373 1.00 14.83 168 LYS A O 1
ATOM 1185 N N . PHE A 1 169 ? -5.118 35.646 6.201 1.00 13.76 169 PHE A N 1
ATOM 1186 C CA . PHE A 1 169 ? -5.011 34.906 4.949 1.00 12.99 169 PHE A CA 1
ATOM 1187 C C . PHE A 1 169 ? -5.693 33.546 4.897 1.00 14.47 169 PHE A C 1
ATOM 1188 O O . PHE A 1 169 ? -5.775 32.945 3.829 1.00 15.75 169 PHE A O 1
ATOM 1196 N N . HIS A 1 170 ? -6.156 33.061 6.046 1.00 15.50 170 HIS A N 1
ATOM 1197 C CA . HIS A 1 170 ? -6.834 31.768 6.141 1.00 15.78 170 HIS A CA 1
ATOM 1198 C C . HIS A 1 170 ? -6.016 30.601 5.595 1.00 16.24 170 HIS A C 1
ATOM 1199 O O . HIS A 1 170 ? -6.556 29.716 4.923 1.00 17.06 170 HIS A O 1
ATOM 1206 N N . PHE A 1 171 ? -4.716 30.588 5.878 1.00 15.94 171 PHE A N 1
ATOM 1207 C CA . PHE A 1 171 ? -3.873 29.488 5.416 1.00 16.64 171 PHE A CA 1
ATOM 1208 C C . PHE A 1 171 ? -4.423 28.174 5.970 1.00 17.89 171 PHE A C 1
ATOM 1209 O O . PHE A 1 171 ? -4.822 28.099 7.132 1.00 19.40 171 PHE A O 1
ATOM 1217 N N . LYS A 1 172 ? -4.423 27.142 5.135 1.00 20.75 172 LYS A N 1
ATOM 1218 C CA . LYS A 1 172 ? -4.935 25.840 5.539 1.00 23.25 172 LYS A CA 1
ATOM 1219 C C . LYS A 1 172 ? -3.900 24.981 6.259 1.00 22.04 172 LYS A C 1
ATOM 1220 O O . LYS A 1 172 ? -4.254 24.090 7.035 1.00 22.08 172 LYS A O 1
ATOM 1226 N N . LYS A 1 173 ? -2.621 25.249 6.012 1.00 19.08 173 LYS A N 1
ATOM 1227 C CA . LYS A 1 173 ? -1.567 24.466 6.637 1.00 17.99 173 LYS A CA 1
ATOM 1228 C C . LYS A 1 173 ? -0.323 25.321 6.849 1.00 15.80 173 LYS A C 1
ATOM 1229 O O . LYS A 1 173 ? 0.552 25.403 5.981 1.00 16.91 173 LYS A O 1
ATOM 1235 N N . ILE A 1 174 ? -0.247 25.952 8.013 1.00 14.39 174 ILE A N 1
ATOM 1236 C CA . ILE A 1 174 ? 0.888 26.807 8.337 1.00 15.34 174 ILE A CA 1
ATOM 1237 C C . ILE A 1 174 ? 1.815 26.063 9.300 1.00 15.93 174 ILE A C 1
ATOM 1238 O O . ILE A 1 174 ? 1.398 25.621 10.371 1.00 16.76 174 ILE A O 1
ATOM 1243 N N . ILE A 1 175 ? 3.072 25.918 8.892 1.00 14.28 175 ILE A N 1
ATOM 1244 C CA . ILE A 1 175 ? 4.073 25.207 9.675 1.00 14.83 175 ILE A CA 1
ATOM 1245 C C . ILE A 1 175 ? 5.111 26.155 10.249 1.00 13.98 175 ILE A C 1
ATOM 1246 O O . ILE A 1 175 ? 5.532 27.104 9.585 1.00 16.42 175 ILE A O 1
ATOM 1251 N N . MET A 1 176 ? 5.513 25.888 11.486 1.00 11.73 176 MET A N 1
ATOM 1252 C CA . MET A 1 176 ? 6.530 26.678 12.171 1.00 12.63 176 MET A CA 1
ATOM 1253 C C . MET A 1 176 ? 7.811 25.853 12.186 1.00 13.57 176 MET A C 1
ATOM 1254 O O . MET A 1 176 ? 7.774 24.656 12.488 1.00 13.56 176 MET A O 1
ATOM 1259 N N . ILE A 1 177 ? 8.932 26.487 11.850 1.00 12.19 177 ILE A N 1
ATOM 1260 C CA . ILE A 1 177 ? 10.226 25.807 11.848 1.00 11.64 177 ILE A CA 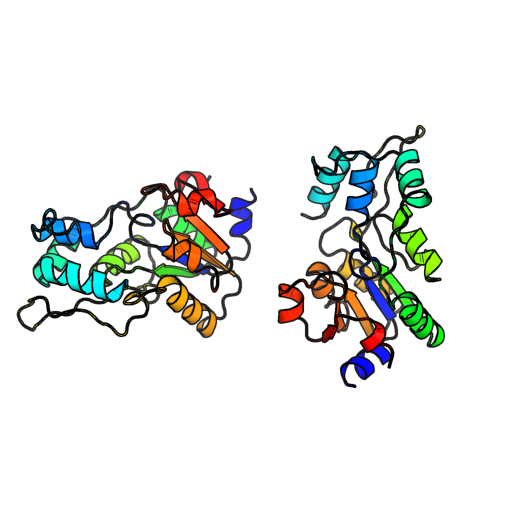1
ATOM 1261 C C . ILE A 1 177 ? 11.177 26.621 12.707 1.00 12.18 177 ILE A C 1
ATOM 1262 O O . ILE A 1 177 ? 11.399 27.807 12.458 1.00 12.73 177 ILE A O 1
ATOM 1267 N N . GLY A 1 178 ? 11.726 25.991 13.737 1.00 12.33 178 GLY A N 1
ATOM 1268 C CA . GLY A 1 178 ? 12.622 26.706 14.622 1.00 12.39 178 GLY A CA 1
ATOM 1269 C C . GLY A 1 178 ? 13.417 25.750 15.484 1.00 12.30 178 GLY A C 1
ATOM 1270 O O . GLY A 1 178 ? 13.149 24.549 15.508 1.00 13.11 178 GLY A O 1
ATOM 1271 N N . ASP A 1 179 ? 14.380 26.298 16.212 1.00 13.45 179 ASP A N 1
ATOM 1272 C CA . ASP A 1 179 ? 15.262 25.495 17.043 1.00 13.19 179 ASP A CA 1
ATOM 1273 C C . ASP A 1 179 ? 14.874 25.391 18.505 1.00 14.87 179 ASP A C 1
ATOM 1274 O O . ASP A 1 179 ? 15.293 24.452 19.178 1.00 15.47 179 ASP A O 1
ATOM 1279 N N . GLY A 1 180 ? 14.085 26.339 19.000 1.00 15.13 180 GLY A N 1
ATOM 1280 C CA . GLY A 1 180 ? 13.768 26.322 20.417 1.00 14.57 180 GLY A CA 1
ATOM 1281 C C . GLY A 1 180 ? 12.363 26.077 20.903 1.00 16.52 180 GLY A C 1
ATOM 1282 O O . GLY A 1 180 ? 11.439 25.838 20.130 1.00 16.73 180 GLY A O 1
ATOM 1283 N N . ALA A 1 181 ? 12.224 26.137 22.223 1.00 17.32 181 ALA A N 1
ATOM 1284 C CA . ALA A 1 181 ? 10.950 25.916 22.881 1.00 17.38 181 ALA A CA 1
ATOM 1285 C C . ALA A 1 181 ? 9.885 26.896 22.416 1.00 17.84 181 ALA A C 1
ATOM 1286 O O . ALA A 1 181 ? 8.736 26.506 22.233 1.00 20.28 181 ALA A O 1
ATOM 1288 N N . THR A 1 182 ? 10.255 28.160 22.219 1.00 18.42 182 THR A N 1
ATOM 1289 C CA . THR A 1 182 ? 9.272 29.150 21.777 1.00 18.42 182 THR A CA 1
ATOM 1290 C C . THR A 1 182 ? 8.711 28.777 20.408 1.00 19.25 182 THR A C 1
ATOM 1291 O O . THR A 1 182 ? 7.565 29.094 20.089 1.00 19.02 182 THR A O 1
ATOM 1295 N N . ASP A 1 183 ? 9.509 28.088 19.604 1.00 15.10 183 ASP A N 1
ATOM 1296 C CA . ASP A 1 183 ? 9.052 27.687 18.281 1.00 14.97 183 ASP A CA 1
ATOM 1297 C C . ASP A 1 183 ? 8.105 26.504 18.386 1.00 16.74 183 ASP A C 1
ATOM 1298 O O . ASP A 1 183 ? 7.055 26.470 17.743 1.00 15.90 183 ASP A O 1
ATOM 1303 N N . MET A 1 184 ? 8.473 25.537 19.215 1.00 15.00 184 MET A N 1
ATOM 1304 C CA . MET A 1 184 ? 7.652 24.353 19.408 1.00 18.16 184 MET A CA 1
ATOM 1305 C C . MET A 1 184 ? 6.311 24.772 20.006 1.00 18.79 184 MET A C 1
ATOM 1306 O O . MET A 1 184 ? 5.263 24.204 19.684 1.00 19.32 184 MET A O 1
ATOM 1311 N N . GLU A 1 185 ? 6.348 25.789 20.858 1.00 19.19 185 GLU A N 1
ATOM 1312 C CA . GLU A 1 185 ? 5.142 26.277 21.511 1.00 21.32 185 GLU A CA 1
ATOM 1313 C C . GLU A 1 185 ? 4.247 27.081 20.580 1.00 20.73 185 GLU A C 1
ATOM 1314 O O . GLU A 1 185 ? 3.153 27.475 20.967 1.00 21.52 185 GLU A O 1
ATOM 1320 N N . ALA A 1 186 ? 4.705 27.333 19.358 1.00 18.12 186 ALA A N 1
ATOM 1321 C CA . ALA A 1 186 ? 3.892 28.083 18.405 1.00 17.08 186 ALA A CA 1
ATOM 1322 C C . ALA A 1 186 ? 2.913 27.141 17.703 1.00 16.23 186 ALA A C 1
ATOM 1323 O O . ALA A 1 186 ? 2.133 27.560 16.848 1.00 15.55 186 ALA A O 1
ATOM 1325 N N . CYS A 1 187 ? 2.960 25.864 18.072 1.00 15.27 187 CYS A N 1
ATOM 1326 C CA . CYS A 1 187 ? 2.066 24.862 17.501 1.00 15.98 187 CYS A CA 1
ATOM 1327 C C . CYS A 1 187 ? 1.339 24.159 18.643 1.00 16.11 187 CYS A C 1
ATOM 1328 O O . CYS A 1 187 ? 1.942 23.353 19.353 1.00 19.32 187 CYS A O 1
ATOM 1331 N N . PRO A 1 188 ? 0.046 24.473 18.856 1.00 15.55 188 PRO A N 1
ATOM 1332 C CA . PRO A 1 188 ? -0.799 25.429 18.123 1.00 15.08 188 PRO A CA 1
ATOM 1333 C C . PRO A 1 188 ? -0.398 26.879 18.415 1.00 13.97 188 PRO A C 1
ATOM 1334 O O . PRO A 1 188 ? 0.310 27.144 19.381 1.00 15.27 188 PRO A O 1
ATOM 1338 N N . PRO A 1 189 ? -0.913 27.847 17.634 1.00 14.55 189 PRO A N 1
ATOM 1339 C CA . PRO A 1 189 ? -1.843 27.750 16.504 1.00 14.25 189 PRO A CA 1
ATOM 1340 C C . PRO A 1 189 ? -1.312 27.202 15.180 1.00 14.13 189 PRO A C 1
ATOM 1341 O O . PRO A 1 189 ? -2.090 26.956 14.265 1.00 15.34 189 PRO A O 1
ATOM 1345 N N . ALA A 1 190 ? 0.000 27.027 15.047 1.00 13.39 190 ALA A N 1
ATOM 1346 C CA . ALA A 1 190 ? 0.523 26.473 13.802 1.00 13.69 190 ALA A CA 1
ATOM 1347 C C . ALA A 1 190 ? -0.054 25.068 13.652 1.00 13.43 190 ALA A C 1
ATOM 1348 O O . ALA A 1 190 ? -0.421 24.436 14.644 1.00 15.35 190 ALA A O 1
ATOM 1350 N N . ASP A 1 191 ? -0.132 24.581 12.420 1.00 13.50 191 ASP A N 1
ATOM 1351 C CA . ASP A 1 191 ? -0.683 23.255 12.165 1.00 13.80 191 ASP A CA 1
ATOM 1352 C C . ASP A 1 191 ? 0.339 22.146 12.341 1.00 15.54 191 ASP A C 1
ATOM 1353 O O . ASP A 1 191 ? -0.020 20.976 12.491 1.00 17.44 191 ASP A O 1
ATOM 1358 N N . ALA A 1 192 ? 1.612 22.514 12.308 1.00 13.96 192 ALA A N 1
ATOM 1359 C CA . ALA A 1 192 ? 2.690 21.557 12.495 1.00 14.26 192 ALA A CA 1
ATOM 1360 C C . ALA A 1 192 ? 3.947 22.309 12.869 1.00 14.60 192 ALA A C 1
ATOM 1361 O O . ALA A 1 192 ? 4.070 23.519 12.629 1.00 14.00 192 ALA A O 1
ATOM 1363 N N . PHE A 1 193 ? 4.873 21.585 13.478 1.00 13.81 193 PHE A N 1
ATOM 1364 C CA . PHE A 1 193 ? 6.141 22.155 13.887 1.00 13.20 193 PHE A CA 1
ATOM 1365 C C . PHE A 1 193 ? 7.278 21.242 13.478 1.00 12.64 193 PHE A C 1
ATOM 1366 O O . PHE A 1 193 ? 7.192 20.017 13.635 1.00 15.50 193 PHE A O 1
ATOM 1374 N N . ILE A 1 194 ? 8.333 21.837 12.934 1.00 11.77 194 ILE A N 1
ATOM 1375 C CA . ILE A 1 194 ? 9.517 21.076 12.563 1.00 12.09 194 ILE A CA 1
ATOM 1376 C C . ILE A 1 194 ? 10.697 21.701 13.294 1.00 14.34 194 ILE A C 1
ATOM 1377 O O . ILE A 1 194 ? 11.044 22.863 13.068 1.00 13.12 194 ILE A O 1
ATOM 1382 N N . GLY A 1 195 ? 11.290 20.930 14.200 1.00 13.72 195 GLY A N 1
ATOM 1383 C CA . GLY A 1 195 ? 12.424 21.422 14.961 1.00 14.04 195 GLY A CA 1
ATOM 1384 C C . GLY A 1 195 ? 13.679 21.420 14.117 1.00 13.25 195 GLY A C 1
ATOM 1385 O O . GLY A 1 195 ? 13.846 20.567 13.248 1.00 14.28 195 GLY A O 1
ATOM 1386 N N . PHE A 1 196 ? 14.564 22.375 14.375 1.00 13.63 196 PHE A N 1
ATOM 1387 C CA . PHE A 1 196 ? 15.799 22.488 13.613 1.00 13.24 196 PHE A CA 1
ATOM 1388 C C . PHE A 1 196 ? 17.033 22.546 14.505 1.00 14.61 196 PHE A C 1
ATOM 1389 O O . PHE A 1 196 ? 17.175 23.460 15.317 1.00 15.94 196 PHE A O 1
ATOM 1397 N N . GLY A 1 197 ? 17.934 21.584 14.326 1.00 14.16 197 GLY A N 1
ATOM 1398 C CA . GLY A 1 197 ? 19.148 21.547 15.131 1.00 15.54 197 GLY A CA 1
ATOM 1399 C C . GLY A 1 197 ? 20.434 21.641 14.329 1.00 17.22 197 GLY A C 1
ATOM 1400 O O . GLY A 1 197 ? 21.502 21.249 14.808 1.00 17.96 197 GLY A O 1
ATOM 1401 N N . GLY A 1 198 ? 20.338 22.175 13.116 1.00 15.86 198 GLY A N 1
ATOM 1402 C CA . GLY A 1 198 ? 21.500 22.309 12.255 1.00 16.92 198 GLY A CA 1
ATOM 1403 C C . GLY A 1 198 ? 22.613 23.158 12.832 1.00 16.66 198 GLY A C 1
ATOM 1404 O O . GLY A 1 198 ? 23.791 22.900 12.573 1.00 19.44 198 GLY A O 1
ATOM 1405 N N . ASN A 1 199 ? 22.267 24.185 13.600 1.00 15.79 199 ASN A N 1
ATOM 1406 C CA . ASN A 1 199 ? 23.298 25.025 14.196 1.00 16.93 199 ASN A CA 1
ATOM 1407 C C . ASN A 1 199 ? 23.606 24.560 15.603 1.00 19.49 199 ASN A C 1
ATOM 1408 O O . ASN A 1 199 ? 24.763 24.318 15.944 1.00 23.13 199 ASN A O 1
ATOM 1413 N N . VAL A 1 200 ? 22.569 24.437 16.419 1.00 19.06 200 VAL A N 1
ATOM 1414 C CA . VAL A 1 200 ? 22.719 23.945 17.784 1.00 19.25 200 VAL A CA 1
ATOM 1415 C C . VAL A 1 200 ? 21.492 23.108 18.089 1.00 19.10 200 VAL A C 1
ATOM 1416 O O . VAL A 1 200 ? 20.369 23.484 17.759 1.00 18.70 200 VAL A O 1
ATOM 1420 N N . ILE A 1 201 ? 21.712 21.949 18.690 1.00 16.78 201 ILE A N 1
ATOM 1421 C CA . ILE A 1 201 ? 20.620 21.063 19.038 1.00 16.82 201 ILE A CA 1
ATOM 1422 C C . ILE A 1 201 ? 20.113 21.384 20.431 1.00 17.81 201 ILE A C 1
ATOM 1423 O O . ILE A 1 201 ? 20.872 21.324 21.395 1.00 18.93 201 ILE A O 1
ATOM 1428 N N . ARG A 1 202 ? 18.843 21.760 20.534 1.00 15.56 202 ARG A N 1
ATOM 1429 C CA . ARG A 1 202 ? 18.244 22.003 21.839 1.00 15.92 202 ARG A CA 1
ATOM 1430 C C . ARG A 1 202 ? 17.534 20.689 22.108 1.00 16.39 202 ARG A C 1
ATOM 1431 O O . ARG A 1 202 ? 16.497 20.373 21.523 1.00 15.83 202 ARG A O 1
ATOM 1439 N N . GLN A 1 203 ? 18.137 19.901 22.988 1.00 17.13 203 GLN A N 1
ATOM 1440 C CA . GLN A 1 203 ? 17.639 18.576 23.304 1.00 17.70 203 GLN A CA 1
ATOM 1441 C C . GLN A 1 203 ? 16.173 18.475 23.702 1.00 17.53 203 GLN A C 1
ATOM 1442 O O . GLN A 1 203 ? 15.498 17.525 23.316 1.00 18.66 203 GLN A O 1
ATOM 1448 N N . GLN A 1 204 ? 15.675 19.450 24.457 1.00 18.95 204 GLN A N 1
ATOM 1449 C CA . GLN A 1 204 ? 14.280 19.408 24.880 1.00 21.25 204 GLN A CA 1
ATOM 1450 C C . GLN A 1 204 ? 13.356 19.424 23.665 1.00 20.69 204 GLN A C 1
ATOM 1451 O O . GLN A 1 204 ? 12.311 18.779 23.659 1.00 23.13 204 GLN A O 1
ATOM 1457 N N . VAL A 1 205 ? 13.752 20.151 22.627 1.00 18.56 205 VAL A N 1
ATOM 1458 C CA . VAL A 1 205 ? 12.946 20.214 21.416 1.00 18.86 205 VAL A CA 1
ATOM 1459 C C . VAL A 1 205 ? 13.077 18.897 20.647 1.00 20.32 205 VAL A C 1
ATOM 1460 O O . VAL A 1 205 ? 12.081 18.317 20.217 1.00 21.23 205 VAL A O 1
ATOM 1464 N N . LYS A 1 206 ? 14.307 18.419 20.487 1.00 19.20 206 LYS A N 1
ATOM 1465 C CA . LYS A 1 206 ? 14.551 17.171 19.775 1.00 21.50 206 LYS A CA 1
ATOM 1466 C C . LYS A 1 206 ? 13.801 15.993 20.400 1.00 22.42 206 LYS A C 1
ATOM 1467 O O . LYS A 1 206 ? 13.260 15.146 19.688 1.00 23.64 206 LYS A O 1
ATOM 1473 N N . ASP A 1 207 ? 13.757 15.945 21.727 1.00 24.03 207 ASP A N 1
ATOM 1474 C CA . ASP A 1 207 ? 13.079 14.847 22.406 1.00 26.21 207 ASP A CA 1
ATOM 1475 C C . ASP A 1 207 ? 11.557 14.904 22.356 1.00 26.55 207 ASP A C 1
ATOM 1476 O O . ASP A 1 207 ? 10.895 13.870 22.437 1.00 28.61 207 ASP A O 1
ATOM 1481 N N . ASN A 1 208 ? 10.996 16.099 22.214 1.00 26.08 208 ASN A N 1
ATOM 1482 C CA . ASN A 1 208 ? 9.546 16.236 22.211 1.00 26.61 208 ASN A CA 1
ATOM 1483 C C . ASN A 1 208 ? 8.868 16.543 20.876 1.00 26.59 208 ASN A C 1
ATOM 1484 O O . ASN A 1 208 ? 7.676 16.275 20.707 1.00 27.10 208 ASN A O 1
ATOM 1489 N N . ALA A 1 209 ? 9.613 17.095 19.928 1.00 24.01 209 ALA A N 1
ATOM 1490 C CA . ALA A 1 209 ? 9.035 17.416 18.627 1.00 22.74 209 ALA A CA 1
ATOM 1491 C C . ALA A 1 209 ? 8.707 16.157 17.832 1.00 23.66 209 ALA A C 1
ATOM 1492 O O . ALA A 1 209 ? 9.425 15.160 17.903 1.00 24.15 209 ALA A O 1
ATOM 1494 N N . LYS A 1 210 ? 7.622 16.212 17.068 1.00 23.84 210 LYS A N 1
ATOM 1495 C CA . LYS A 1 210 ? 7.219 15.078 16.246 1.00 23.80 210 LYS A CA 1
ATOM 1496 C C . LYS A 1 210 ? 8.120 15.024 15.015 1.00 23.06 210 LYS A C 1
ATOM 1497 O O . LYS A 1 210 ? 8.427 13.950 14.499 1.00 25.58 210 LYS A O 1
ATOM 1503 N N . TRP A 1 211 ? 8.542 16.197 14.550 1.00 19.39 211 TRP A N 1
ATOM 1504 C CA . TRP A 1 211 ? 9.412 16.301 13.385 1.00 18.93 211 TRP A CA 1
ATOM 1505 C C . TRP A 1 211 ? 10.640 17.096 13.787 1.00 17.60 211 TRP A C 1
ATOM 1506 O O . TRP A 1 211 ? 10.521 18.140 14.429 1.00 17.98 211 TRP A O 1
ATOM 1517 N N . TYR A 1 212 ? 11.815 16.608 13.409 1.00 18.99 212 TYR A N 1
ATOM 1518 C CA . TYR A 1 212 ? 13.055 17.281 13.765 1.00 18.71 212 TYR A CA 1
ATOM 1519 C C . TYR A 1 212 ? 14.128 16.975 12.736 1.00 19.71 212 TYR A C 1
ATOM 1520 O O . TYR A 1 212 ? 14.323 15.815 12.356 1.00 21.85 212 TYR A O 1
ATOM 1529 N N . ILE A 1 213 ? 14.825 18.015 12.291 1.00 19.29 213 ILE A N 1
ATOM 1530 C CA . ILE A 1 213 ? 15.888 17.862 11.306 1.00 19.52 213 ILE A CA 1
ATOM 1531 C C . ILE A 1 213 ? 17.131 18.633 11.746 1.00 19.59 213 ILE A C 1
ATOM 1532 O O . ILE A 1 213 ? 17.049 19.527 12.589 1.00 17.17 213 ILE A O 1
ATOM 1537 N N . THR A 1 214 ? 18.281 18.275 11.179 1.00 21.04 214 THR A N 1
ATOM 1538 C CA . THR A 1 214 ? 19.534 18.951 11.504 1.00 22.48 214 THR A CA 1
ATOM 1539 C C . THR A 1 214 ? 20.201 19.528 10.259 1.00 24.06 214 THR A C 1
ATOM 1540 O O . THR A 1 214 ? 21.289 20.100 10.335 1.00 25.31 214 THR A O 1
ATOM 1544 N N . ASP A 1 215 ? 19.548 19.370 9.113 1.00 23.36 215 ASP A N 1
ATOM 1545 C CA . ASP A 1 215 ? 20.068 19.893 7.855 1.00 26.23 215 ASP A CA 1
ATOM 1546 C C . ASP A 1 215 ? 18.875 20.228 6.963 1.00 25.73 215 ASP A C 1
ATOM 1547 O O . ASP A 1 215 ? 18.010 19.385 6.733 1.00 26.64 215 ASP A O 1
ATOM 1552 N N . PHE A 1 216 ? 18.815 21.460 6.467 1.00 25.00 216 PHE A N 1
ATOM 1553 C CA . PHE A 1 216 ? 17.695 21.864 5.622 1.00 25.98 216 PHE A CA 1
ATOM 1554 C C . PHE A 1 216 ? 17.581 21.049 4.339 1.00 29.69 216 PHE A C 1
ATOM 1555 O O . PHE A 1 216 ? 16.513 20.989 3.727 1.00 30.49 216 PHE A O 1
ATOM 1563 N N . VAL A 1 217 ? 18.680 20.421 3.938 1.00 31.67 217 VAL A N 1
ATOM 1564 C CA . VAL A 1 217 ? 18.687 19.605 2.733 1.00 34.43 217 VAL A CA 1
ATOM 1565 C C . VAL A 1 217 ? 17.653 18.486 2.849 1.00 35.45 217 VAL A C 1
ATOM 1566 O O . VAL A 1 217 ? 17.025 18.111 1.859 1.00 36.60 217 VAL A O 1
ATOM 1570 N N . GLU A 1 218 ? 17.466 17.966 4.060 1.00 35.77 218 GLU A N 1
ATOM 1571 C CA . GLU A 1 218 ? 16.509 16.887 4.279 1.00 37.11 218 GLU A CA 1
ATOM 1572 C C . GLU A 1 218 ? 15.109 17.257 3.805 1.00 36.64 218 GLU A C 1
ATOM 1573 O O . GLU A 1 218 ? 14.311 16.384 3.467 1.00 36.39 218 GLU A O 1
ATOM 1579 N N . LEU A 1 219 ? 14.805 18.551 3.791 1.00 36.10 219 LEU A N 1
ATOM 1580 C CA . LEU A 1 219 ? 13.499 19.007 3.336 1.00 36.64 219 LEU A CA 1
ATOM 1581 C C . LEU A 1 219 ? 13.537 19.216 1.824 1.00 38.47 219 LEU A C 1
ATOM 1582 O O . LEU A 1 219 ? 12.498 19.280 1.168 1.00 38.77 219 LEU A O 1
ATOM 1587 N N . LEU A 1 220 ? 14.747 19.317 1.285 1.00 40.70 220 LEU A N 1
ATOM 1588 C CA . LEU A 1 220 ? 14.950 19.510 -0.147 1.00 43.46 220 LEU A CA 1
ATOM 1589 C C . LEU A 1 220 ? 14.775 18.186 -0.883 1.00 45.36 220 LEU A C 1
ATOM 1590 O O . LEU A 1 220 ? 15.720 17.665 -1.480 1.00 45.73 220 LEU A O 1
ATOM 1595 N N . GLY A 1 221 ? 13.560 17.646 -0.834 1.00 46.99 221 GLY A N 1
ATOM 1596 C CA . GLY A 1 221 ? 13.282 16.385 -1.496 1.00 48.21 221 GLY A CA 1
ATOM 1597 C C . GLY A 1 221 ? 12.850 16.543 -2.940 1.00 48.99 221 GLY A C 1
ATOM 1598 O O . GLY A 1 221 ? 13.570 16.048 -3.833 1.00 49.22 221 GLY A O 1
ATOM 1599 N N . SER B 1 5 ? 13.685 36.164 42.982 1.00 57.81 5 SER B N 1
ATOM 1600 C CA . SER B 1 5 ? 12.379 35.887 42.318 1.00 57.70 5 SER B CA 1
ATOM 1601 C C . SER B 1 5 ? 12.457 34.614 41.484 1.00 57.47 5 SER B C 1
ATOM 1602 O O . SER B 1 5 ? 11.494 33.852 41.406 1.00 57.49 5 SER B O 1
ATOM 1605 N N . GLU B 1 6 ? 13.609 34.389 40.860 1.00 57.04 6 GLU B N 1
ATOM 1606 C CA . GLU B 1 6 ? 13.813 33.207 40.033 1.00 56.95 6 GLU B CA 1
ATOM 1607 C C . GLU B 1 6 ? 13.679 31.936 40.862 1.00 56.31 6 GLU B C 1
ATOM 1608 O O . GLU B 1 6 ? 13.410 30.859 40.329 1.00 55.85 6 GLU B O 1
ATOM 1614 N N . LEU B 1 7 ? 13.862 32.072 42.171 1.00 55.79 7 LEU B N 1
ATOM 1615 C CA . LEU B 1 7 ? 13.769 30.937 43.079 1.00 55.57 7 LEU B CA 1
ATOM 1616 C C . LEU B 1 7 ? 12.327 30.446 43.171 1.00 54.98 7 LEU B C 1
ATOM 1617 O O . LEU B 1 7 ? 12.065 29.248 43.061 1.00 54.83 7 LEU B O 1
ATOM 1622 N N . ARG B 1 8 ? 11.392 31.370 43.371 1.00 54.43 8 ARG B N 1
ATOM 1623 C CA . ARG B 1 8 ? 9.982 31.006 43.457 1.00 53.72 8 ARG B CA 1
ATOM 1624 C C . ARG B 1 8 ? 9.499 30.629 42.062 1.00 52.18 8 ARG B C 1
ATOM 1625 O O . ARG B 1 8 ? 8.571 29.835 41.904 1.00 52.41 8 ARG B O 1
ATOM 1633 N N . LYS B 1 9 ? 10.138 31.212 41.053 1.00 49.76 9 LYS B N 1
ATOM 1634 C CA . LYS B 1 9 ? 9.805 30.936 39.661 1.00 47.27 9 LYS B CA 1
ATOM 1635 C C . LYS B 1 9 ? 10.097 29.467 39.382 1.00 44.97 9 LYS B C 1
ATOM 1636 O O . LYS B 1 9 ? 9.441 28.832 38.555 1.00 44.19 9 LYS B O 1
ATOM 1642 N N . LEU B 1 10 ? 11.091 28.936 40.085 1.00 41.41 10 LEU B N 1
ATOM 1643 C CA . LEU B 1 10 ? 11.487 27.544 39.934 1.00 38.42 10 LEU B CA 1
ATOM 1644 C C . LEU B 1 10 ? 10.333 26.640 40.358 1.00 36.35 10 LEU B C 1
ATOM 1645 O O . LEU B 1 10 ? 10.200 25.517 39.875 1.00 35.99 10 LEU B O 1
ATOM 1650 N N . PHE B 1 11 ? 9.494 27.137 41.262 1.00 34.23 11 PHE B N 1
ATOM 1651 C CA . PHE B 1 11 ? 8.351 26.363 41.731 1.00 33.13 11 PHE B CA 1
ATOM 1652 C C . PHE B 1 11 ? 7.119 26.558 40.857 1.00 33.75 11 PHE B C 1
ATOM 1653 O O . PHE B 1 11 ? 6.080 25.943 41.094 1.00 33.87 11 PHE B O 1
ATOM 1661 N N . TYR B 1 12 ? 7.235 27.407 39.842 1.00 33.55 12 TYR B N 1
ATOM 1662 C CA . TYR B 1 12 ? 6.112 27.652 38.949 1.00 34.50 12 TYR B CA 1
ATOM 1663 C C . TYR B 1 12 ? 5.819 26.400 38.126 1.00 32.50 12 TYR B C 1
ATOM 1664 O O . TYR B 1 12 ? 6.721 25.813 37.529 1.00 31.63 12 TYR B O 1
ATOM 1673 N N . SER B 1 13 ? 4.553 25.993 38.114 1.00 31.38 13 SER B N 1
ATOM 1674 C CA . SER B 1 13 ? 4.115 24.818 37.364 1.00 29.95 13 SER B CA 1
ATOM 1675 C C . SER B 1 13 ? 4.739 23.502 37.819 1.00 27.36 13 SER B C 1
ATOM 1676 O O . SER B 1 13 ? 4.598 22.484 37.141 1.00 26.79 13 SER B O 1
ATOM 1679 N N . ALA B 1 14 ? 5.435 23.517 38.951 1.00 24.59 14 ALA B N 1
ATOM 1680 C CA . ALA B 1 14 ? 6.045 22.291 39.463 1.00 22.43 14 ALA B CA 1
ATOM 1681 C C . ALA B 1 14 ? 4.920 21.354 39.870 1.00 20.06 14 ALA B C 1
ATOM 1682 O O . ALA B 1 14 ? 3.939 21.792 40.475 1.00 21.61 14 ALA B O 1
ATOM 1684 N N . ASP B 1 15 ? 5.035 20.073 39.537 1.00 17.27 15 ASP B N 1
ATOM 1685 C CA . ASP B 1 15 ? 3.967 19.166 39.929 1.00 15.28 15 ASP B CA 1
ATOM 1686 C C . ASP B 1 15 ? 4.354 18.191 41.021 1.00 15.73 15 ASP B C 1
ATOM 1687 O O . ASP B 1 15 ? 3.500 17.515 41.583 1.00 16.46 15 ASP B O 1
ATOM 1692 N N . ALA B 1 16 ? 5.641 18.124 41.335 1.00 13.76 16 ALA B N 1
ATOM 1693 C CA . ALA B 1 16 ? 6.089 17.241 42.401 1.00 13.87 16 ALA B CA 1
ATOM 1694 C C . ALA B 1 16 ? 7.381 17.765 42.996 1.00 13.68 16 ALA B C 1
ATOM 1695 O O . ALA B 1 16 ? 8.242 18.271 42.274 1.00 14.96 16 ALA B O 1
ATOM 1697 N N . VAL B 1 17 ? 7.495 17.670 44.317 1.00 12.93 17 VAL B N 1
ATOM 1698 C CA . VAL B 1 17 ? 8.709 18.080 45.015 1.00 13.73 17 VAL B CA 1
ATOM 1699 C C . VAL B 1 17 ? 9.106 16.946 45.942 1.00 14.47 17 VAL B C 1
ATOM 1700 O O . VAL B 1 17 ? 8.302 16.495 46.763 1.00 14.47 17 VAL B O 1
ATOM 1704 N N . CYS B 1 18 ? 10.335 16.467 45.781 1.00 14.36 18 CYS B N 1
ATOM 1705 C CA . CYS B 1 18 ? 10.855 15.384 46.607 1.00 13.97 18 CYS B CA 1
ATOM 1706 C C . CYS B 1 18 ? 11.901 15.929 47.554 1.00 16.18 18 CYS B C 1
ATOM 1707 O O . CYS B 1 18 ? 12.843 16.595 47.124 1.00 15.77 18 CYS B O 1
ATOM 1710 N N . PHE B 1 19 ? 11.728 15.649 48.842 1.00 15.11 19 PHE B N 1
ATOM 1711 C CA . PHE B 1 19 ? 12.677 16.099 49.852 1.00 14.45 19 PHE B CA 1
ATOM 1712 C C . PHE B 1 19 ? 13.506 14.974 50.435 1.00 16.40 19 PHE B C 1
ATOM 1713 O O . PHE B 1 19 ? 12.985 13.912 50.784 1.00 15.94 19 PHE B O 1
ATOM 1721 N N . ASP B 1 20 ? 14.801 15.231 50.553 1.00 16.40 20 ASP B N 1
ATOM 1722 C CA . ASP B 1 20 ? 15.720 14.306 51.198 1.00 15.44 20 ASP B CA 1
ATOM 1723 C C . ASP B 1 20 ? 15.312 14.518 52.662 1.00 15.01 20 ASP B C 1
ATOM 1724 O O . ASP B 1 20 ? 14.858 15.605 53.024 1.00 15.15 20 ASP B O 1
ATOM 1729 N N . VAL B 1 21 ? 15.447 13.498 53.503 1.00 15.99 21 VAL B N 1
ATOM 1730 C CA . VAL B 1 21 ? 15.059 13.659 54.896 1.00 16.19 21 VAL B CA 1
ATOM 1731 C C . VAL B 1 21 ? 16.208 14.047 55.829 1.00 16.07 21 VAL B C 1
ATOM 1732 O O . VAL B 1 21 ? 16.183 15.139 56.405 1.00 17.10 21 VAL B O 1
ATOM 1736 N N . ASP B 1 22 ? 17.204 13.170 55.962 1.00 17.45 22 ASP B N 1
ATOM 1737 C CA . ASP B 1 22 ? 18.352 13.420 56.842 1.00 18.71 22 ASP B CA 1
ATOM 1738 C C . ASP B 1 22 ? 19.105 14.701 56.495 1.00 18.88 22 ASP B C 1
ATOM 1739 O O . ASP B 1 22 ? 19.635 14.825 55.398 1.00 19.32 22 ASP B O 1
ATOM 1744 N N . SER B 1 23 ? 19.149 15.631 57.450 1.00 17.48 23 SER B N 1
ATOM 1745 C CA . SER B 1 23 ? 19.843 16.919 57.314 1.00 17.67 23 SER B CA 1
ATOM 1746 C C . SER B 1 23 ? 19.117 17.946 56.447 1.00 16.73 23 SER B C 1
ATOM 1747 O O . SER B 1 23 ? 19.596 19.070 56.258 1.00 15.84 23 SER B O 1
ATOM 1750 N N . THR B 1 24 ? 17.956 17.568 55.928 1.00 15.62 24 THR B N 1
ATOM 1751 C CA . THR B 1 24 ? 17.177 18.483 55.111 1.00 16.09 24 THR B CA 1
ATOM 1752 C C . THR B 1 24 ? 15.828 18.757 55.787 1.00 15.45 24 THR B C 1
ATOM 1753 O O . THR B 1 24 ? 15.634 19.832 56.352 1.00 16.75 24 THR B O 1
ATOM 1757 N N . VAL B 1 25 ? 14.906 17.792 55.750 1.00 15.43 25 VAL B N 1
ATOM 1758 C CA . VAL B 1 25 ? 13.600 17.961 56.382 1.00 16.41 25 VAL B CA 1
ATOM 1759 C C . VAL B 1 25 ? 13.770 17.983 57.902 1.00 15.65 25 VAL B C 1
ATOM 1760 O O . VAL B 1 25 ? 13.046 18.687 58.605 1.00 16.38 25 VAL B O 1
ATOM 1764 N N . ILE B 1 26 ? 14.726 17.199 58.395 1.00 16.54 26 ILE B N 1
ATOM 1765 C CA . ILE B 1 26 ? 15.022 17.174 59.824 1.00 17.78 26 ILE B CA 1
ATOM 1766 C C . ILE B 1 26 ? 16.463 17.630 60.016 1.00 19.18 26 ILE B C 1
ATOM 1767 O O . ILE B 1 26 ? 17.274 17.574 59.089 1.00 19.78 26 ILE B O 1
ATOM 1772 N N . ARG B 1 27 ? 16.783 18.076 61.223 1.00 19.72 27 ARG B N 1
ATOM 1773 C CA . ARG B 1 27 ? 18.126 18.570 61.511 1.00 22.01 27 ARG B CA 1
ATOM 1774 C C . ARG B 1 27 ? 19.183 17.480 61.622 1.00 21.82 27 ARG B C 1
ATOM 1775 O O . ARG B 1 27 ? 20.343 17.692 61.259 1.00 22.63 27 ARG B O 1
ATOM 1783 N N . GLU B 1 28 ? 18.789 16.317 62.127 1.00 22.24 28 GLU B N 1
ATOM 1784 C CA . GLU B 1 28 ? 19.726 15.214 62.303 1.00 23.76 28 GLU B CA 1
ATOM 1785 C C . GLU B 1 28 ? 19.622 14.161 61.209 1.00 23.97 28 GLU B C 1
ATOM 1786 O O . GLU B 1 28 ? 18.925 14.343 60.212 1.00 22.16 28 GLU B O 1
ATOM 1792 N N . GLU B 1 29 ? 20.343 13.062 61.406 1.00 25.02 29 GLU B N 1
ATOM 1793 C CA . GLU B 1 29 ? 20.308 11.935 60.488 1.00 26.32 29 GLU B CA 1
ATOM 1794 C C . GLU B 1 29 ? 19.722 10.799 61.311 1.00 26.89 29 GLU B C 1
ATOM 1795 O O . GLU B 1 29 ? 20.252 10.450 62.367 1.00 26.20 29 GLU B O 1
ATOM 1801 N N . GLY B 1 30 ? 18.620 10.238 60.829 1.00 26.97 30 GLY B N 1
ATOM 1802 C CA . GLY B 1 30 ? 17.950 9.166 61.542 1.00 27.43 30 GLY B CA 1
ATOM 1803 C C . GLY B 1 30 ? 18.831 8.063 62.088 1.00 26.46 30 GLY B C 1
ATOM 1804 O O . GLY B 1 30 ? 18.725 7.704 63.262 1.00 27.24 30 GLY B O 1
ATOM 1805 N N . ILE B 1 31 ? 19.706 7.522 61.249 1.00 26.40 31 ILE B N 1
ATOM 1806 C CA . ILE B 1 31 ? 20.570 6.433 61.678 1.00 26.83 31 ILE B CA 1
ATOM 1807 C C . ILE B 1 31 ? 21.549 6.837 62.777 1.00 28.04 31 ILE B C 1
ATOM 1808 O O . ILE B 1 31 ? 21.956 5.999 63.584 1.00 27.82 31 ILE B O 1
ATOM 1813 N N . ASP B 1 32 ? 21.928 8.112 62.819 1.00 28.30 32 ASP B N 1
ATOM 1814 C CA . ASP B 1 32 ? 22.841 8.574 63.860 1.00 29.73 32 ASP B CA 1
ATOM 1815 C C . ASP B 1 32 ? 22.108 8.634 65.196 1.00 29.63 32 ASP B C 1
ATOM 1816 O O . ASP B 1 32 ? 22.662 8.277 66.237 1.00 29.01 32 ASP B O 1
ATOM 1821 N N . GLU B 1 33 ? 20.860 9.087 65.161 1.00 28.69 33 GLU B N 1
ATOM 1822 C CA . GLU B 1 33 ? 20.055 9.188 66.370 1.00 29.48 33 GLU B CA 1
ATOM 1823 C C . GLU B 1 33 ? 19.717 7.800 66.894 1.00 29.53 33 GLU B C 1
ATOM 1824 O O . GLU B 1 33 ? 19.613 7.590 68.102 1.00 29.37 33 GLU B O 1
ATOM 1830 N N . LEU B 1 34 ? 19.554 6.854 65.976 1.00 28.65 34 LEU B N 1
ATOM 1831 C CA . LEU B 1 34 ? 19.243 5.482 66.352 1.00 29.93 34 LEU B CA 1
ATOM 1832 C C . LEU B 1 34 ? 20.459 4.876 67.045 1.00 30.56 34 LEU B C 1
ATOM 1833 O O . LEU B 1 34 ? 20.330 4.182 68.055 1.00 30.63 34 LEU B O 1
ATOM 1838 N N . ALA B 1 35 ? 21.641 5.156 66.504 1.00 30.61 35 ALA B N 1
ATOM 1839 C CA . ALA B 1 35 ? 22.882 4.645 67.074 1.00 31.11 35 ALA B CA 1
ATOM 1840 C C . ALA B 1 35 ? 23.055 5.166 68.495 1.00 32.57 35 ALA B C 1
ATOM 1841 O O . ALA B 1 35 ? 23.489 4.435 69.387 1.00 32.30 35 ALA B O 1
ATOM 1843 N N . LYS B 1 36 ? 22.709 6.431 68.706 1.00 32.91 36 LYS B N 1
ATOM 1844 C CA . LYS B 1 36 ? 22.834 7.035 70.026 1.00 33.66 36 LYS B CA 1
ATOM 1845 C C . LYS B 1 36 ? 21.949 6.336 71.047 1.00 33.66 36 LYS B C 1
ATOM 1846 O O . LYS B 1 36 ? 22.418 5.934 72.111 1.00 32.95 36 LYS B O 1
ATOM 1852 N N . ILE B 1 37 ? 20.667 6.193 70.724 1.00 33.64 37 ILE B N 1
ATOM 1853 C CA . ILE B 1 37 ? 19.738 5.550 71.642 1.00 35.12 37 ILE B CA 1
ATOM 1854 C C . ILE B 1 37 ? 20.127 4.090 71.882 1.00 35.31 37 ILE B C 1
ATOM 1855 O O . ILE B 1 37 ? 19.776 3.512 72.911 1.00 35.84 37 ILE B O 1
ATOM 1860 N N . CYS B 1 38 ? 20.860 3.503 70.938 1.00 35.20 38 CYS B N 1
ATOM 1861 C CA . CYS B 1 38 ? 21.307 2.117 71.062 1.00 36.50 38 CYS B CA 1
ATOM 1862 C C . CYS B 1 38 ? 22.682 2.044 71.724 1.00 38.16 38 CYS B C 1
ATOM 1863 O O . CYS B 1 38 ? 23.244 0.962 71.894 1.00 38.14 38 CYS B O 1
ATOM 1866 N N . GLY B 1 39 ? 23.217 3.208 72.086 1.00 40.12 39 GLY B N 1
ATOM 1867 C CA . GLY B 1 39 ? 24.509 3.275 72.747 1.00 42.24 39 GLY B CA 1
ATOM 1868 C C . GLY B 1 39 ? 25.717 2.839 71.938 1.00 44.38 39 GLY B C 1
ATOM 1869 O O . GLY B 1 39 ? 26.633 2.218 72.477 1.00 44.81 39 GLY B O 1
ATOM 1870 N N . VAL B 1 40 ? 25.737 3.168 70.651 1.00 45.88 40 VAL B N 1
ATOM 1871 C CA . VAL B 1 40 ? 26.859 2.796 69.795 1.00 48.42 40 VAL B CA 1
ATOM 1872 C C . VAL B 1 40 ? 27.325 3.956 68.921 1.00 50.27 40 VAL B C 1
ATOM 1873 O O . VAL B 1 40 ? 27.878 3.748 67.840 1.00 50.67 40 VAL B O 1
ATOM 1877 N N . GLU B 1 41 ? 27.101 5.177 69.396 1.00 51.90 41 GLU B N 1
ATOM 1878 C CA . GLU B 1 41 ? 27.499 6.370 68.659 1.00 54.05 41 GLU B CA 1
ATOM 1879 C C . GLU B 1 41 ? 28.996 6.345 68.364 1.00 55.52 41 GLU B C 1
ATOM 1880 O O . GLU B 1 41 ? 29.430 6.708 67.270 1.00 55.62 41 GLU B O 1
ATOM 1882 N N . ASP B 1 42 ? 29.778 5.909 69.347 1.00 57.08 42 ASP B N 1
ATOM 1883 C CA . ASP B 1 42 ? 31.229 5.835 69.207 1.00 58.62 42 ASP B CA 1
ATOM 1884 C C . ASP B 1 42 ? 31.634 4.897 68.074 1.00 59.60 42 ASP B C 1
ATOM 1885 O O . ASP B 1 42 ? 32.297 5.312 67.121 1.00 59.73 42 ASP B O 1
ATOM 1887 N N . ALA B 1 43 ? 31.235 3.634 68.187 1.00 60.72 43 ALA B N 1
ATOM 1888 C CA . ALA B 1 43 ? 31.556 2.631 67.177 1.00 61.82 43 ALA B CA 1
ATOM 1889 C C . ALA B 1 43 ? 31.165 3.107 65.781 1.00 62.78 43 ALA B C 1
ATOM 1890 O O . ALA B 1 43 ? 31.929 2.954 64.826 1.00 62.72 43 ALA B O 1
ATOM 1892 N N . VAL B 1 44 ? 29.972 3.683 65.667 1.00 63.69 44 VAL B N 1
ATOM 1893 C CA . VAL B 1 44 ? 29.484 4.184 64.387 1.00 64.61 44 VAL B CA 1
ATOM 1894 C C . VAL B 1 44 ? 30.215 5.472 64.018 1.00 65.53 44 VAL B C 1
ATOM 1895 O O . VAL B 1 44 ? 29.814 6.565 64.421 1.00 65.64 44 VAL B O 1
ATOM 1899 N N . SER B 1 45 ? 31.292 5.333 63.251 1.00 66.43 45 SER B N 1
ATOM 1900 C CA . SER B 1 45 ? 32.087 6.480 62.831 1.00 67.27 45 SER B CA 1
ATOM 1901 C C . SER B 1 45 ? 32.818 6.195 61.522 1.00 67.82 45 SER B C 1
ATOM 1902 O O . SER B 1 45 ? 32.900 7.058 60.648 1.00 68.21 45 SER B O 1
ATOM 1905 N N . GLU B 1 46 ? 33.347 4.982 61.396 1.00 68.17 46 GLU B N 1
ATOM 1906 C CA . GLU B 1 46 ? 34.075 4.580 60.198 1.00 68.45 46 GLU B CA 1
ATOM 1907 C C . GLU B 1 46 ? 33.207 4.718 58.952 1.00 68.62 46 GLU B C 1
ATOM 1908 O O . GLU B 1 46 ? 33.073 5.806 58.390 1.00 68.68 46 GLU B O 1
ATOM 1910 N N . PRO B 1 57 ? 29.957 2.022 47.935 1.00 48.96 57 PRO B N 1
ATOM 1911 C CA . PRO B 1 57 ? 28.818 1.106 48.038 1.00 48.29 57 PRO B CA 1
ATOM 1912 C C . PRO B 1 57 ? 27.904 1.461 49.206 1.00 47.50 57 PRO B C 1
ATOM 1913 O O . PRO B 1 57 ? 28.254 1.252 50.368 1.00 47.76 57 PRO B O 1
ATOM 1917 N N . PHE B 1 58 ? 26.731 1.996 48.886 1.00 46.44 58 PHE B N 1
ATOM 1918 C CA . PHE B 1 58 ? 25.762 2.392 49.901 1.00 45.18 58 PHE B CA 1
ATOM 1919 C C . PHE B 1 58 ? 25.254 1.201 50.707 1.00 44.39 58 PHE B C 1
ATOM 1920 O O . PHE B 1 58 ? 25.234 1.234 51.937 1.00 44.19 58 PHE B O 1
ATOM 1928 N N . LYS B 1 59 ? 24.841 0.153 50.003 1.00 43.46 59 LYS B N 1
ATOM 1929 C CA . LYS B 1 59 ? 24.306 -1.047 50.634 1.00 42.69 59 LYS B CA 1
ATOM 1930 C C . LYS B 1 59 ? 25.264 -1.682 51.641 1.00 41.86 59 LYS B C 1
ATOM 1931 O O . LYS B 1 59 ? 24.873 -1.994 52.768 1.00 40.99 59 LYS B O 1
ATOM 1937 N N . ALA B 1 60 ? 26.514 -1.874 51.233 1.00 40.92 60 ALA B N 1
ATOM 1938 C CA . ALA B 1 60 ? 27.516 -2.475 52.106 1.00 39.92 60 ALA B CA 1
ATOM 1939 C C . ALA B 1 60 ? 27.733 -1.630 53.357 1.00 38.78 60 ALA B C 1
ATOM 1940 O O . ALA B 1 60 ? 27.890 -2.161 54.458 1.00 38.12 60 ALA B O 1
ATOM 1942 N N . ALA B 1 61 ? 27.737 -0.313 53.184 1.00 37.91 61 ALA B N 1
ATOM 1943 C CA . ALA B 1 61 ? 27.939 0.602 54.300 1.00 36.89 61 ALA B CA 1
ATOM 1944 C C . ALA B 1 61 ? 26.770 0.561 55.281 1.00 36.70 61 ALA B C 1
ATOM 1945 O O . ALA B 1 61 ? 26.969 0.583 56.496 1.00 36.31 61 ALA B O 1
ATOM 1947 N N . LEU B 1 62 ? 25.551 0.505 54.752 1.00 35.83 62 LEU B N 1
ATOM 1948 C CA . LEU B 1 62 ? 24.363 0.460 55.597 1.00 34.59 62 LEU B CA 1
ATOM 1949 C C . LEU B 1 62 ? 24.347 -0.834 56.404 1.00 34.77 62 LEU B C 1
ATOM 1950 O O . LEU B 1 62 ? 24.006 -0.838 57.585 1.00 33.58 62 LEU B O 1
ATOM 1955 N N . THR B 1 63 ? 24.721 -1.930 55.754 1.00 35.06 63 THR B N 1
ATOM 1956 C CA . THR B 1 63 ? 24.758 -3.237 56.399 1.00 36.17 63 THR B CA 1
ATOM 1957 C C . THR B 1 63 ? 25.731 -3.224 57.575 1.00 36.49 63 THR B C 1
ATOM 1958 O O . THR B 1 63 ? 25.423 -3.733 58.653 1.00 36.10 63 THR B O 1
ATOM 1962 N N . GLU B 1 64 ? 26.901 -2.630 57.356 1.00 37.32 64 GLU B N 1
ATOM 1963 C CA . GLU B 1 64 ? 27.937 -2.542 58.380 1.00 38.74 64 GLU B CA 1
ATOM 1964 C C . GLU B 1 64 ? 27.485 -1.716 59.581 1.00 38.25 64 GLU B C 1
ATOM 1965 O O . GLU B 1 64 ? 27.617 -2.151 60.725 1.00 38.38 64 GLU B O 1
ATOM 1971 N N . ARG B 1 65 ? 26.954 -0.524 59.321 1.00 36.79 65 ARG B N 1
ATOM 1972 C CA . ARG B 1 65 ? 26.487 0.349 60.393 1.00 35.80 65 ARG B CA 1
ATOM 1973 C C . ARG B 1 65 ? 25.377 -0.319 61.195 1.00 34.27 65 ARG B C 1
ATOM 1974 O O . ARG B 1 65 ? 25.389 -0.296 62.426 1.00 32.98 65 ARG B O 1
ATOM 1982 N N . LEU B 1 66 ? 24.419 -0.917 60.496 1.00 31.80 66 LEU B N 1
ATOM 1983 C CA . LEU B 1 66 ? 23.317 -1.591 61.167 1.00 30.93 66 LEU B CA 1
ATOM 1984 C C . LEU B 1 66 ? 23.823 -2.818 61.913 1.00 30.91 66 LEU B C 1
ATOM 1985 O O . LEU B 1 66 ? 23.240 -3.227 62.917 1.00 31.16 66 LEU B O 1
ATOM 1990 N N . ALA B 1 67 ? 24.912 -3.398 61.417 1.00 32.01 67 ALA B N 1
ATOM 1991 C CA . ALA B 1 67 ? 25.506 -4.574 62.045 1.00 34.11 67 ALA B CA 1
ATOM 1992 C C . ALA B 1 67 ? 26.007 -4.201 63.436 1.00 34.67 67 ALA B C 1
ATOM 1993 O O . ALA B 1 67 ? 25.989 -5.021 64.356 1.00 36.51 67 ALA B O 1
ATOM 1995 N N . LEU B 1 68 ? 26.454 -2.956 63.579 1.00 35.10 68 LEU B N 1
ATOM 1996 C CA . LEU B 1 68 ? 26.955 -2.453 64.854 1.00 34.87 68 LEU B CA 1
ATOM 1997 C C . LEU B 1 68 ? 25.813 -2.014 65.761 1.00 34.00 68 LEU B C 1
ATOM 1998 O O . LEU B 1 68 ? 25.810 -2.301 66.958 1.00 35.33 68 LEU B O 1
ATOM 2003 N N . ILE B 1 69 ? 24.841 -1.316 65.182 1.00 31.79 69 ILE B N 1
ATOM 2004 C CA . ILE B 1 69 ? 23.700 -0.817 65.938 1.00 29.82 69 ILE B CA 1
ATOM 2005 C C . ILE B 1 69 ? 22.753 -1.921 66.400 1.00 29.63 69 ILE B C 1
ATOM 2006 O O . ILE B 1 69 ? 22.329 -1.932 67.556 1.00 29.78 69 ILE B O 1
ATOM 2011 N N . GLN B 1 70 ? 22.427 -2.840 65.492 1.00 29.17 70 GLN B N 1
ATOM 2012 C CA . GLN B 1 70 ? 21.512 -3.943 65.783 1.00 30.02 70 GLN B CA 1
ATOM 2013 C C . GLN B 1 70 ? 20.308 -3.462 66.590 1.00 28.46 70 GLN B C 1
ATOM 2014 O O . GLN B 1 70 ? 20.036 -3.958 67.682 1.00 28.66 70 GLN B O 1
ATOM 2020 N N . PRO B 1 71 ? 19.562 -2.487 66.049 1.00 26.72 71 PRO B N 1
ATOM 2021 C CA . PRO B 1 71 ? 18.386 -1.935 66.722 1.00 25.71 71 PRO B CA 1
ATOM 2022 C C . PRO B 1 71 ? 17.231 -2.916 66.866 1.00 25.18 71 PRO B C 1
ATOM 2023 O O . PRO B 1 71 ? 16.841 -3.573 65.903 1.00 25.20 71 PRO B O 1
ATOM 2027 N N . SER B 1 72 ? 16.692 -3.011 68.077 1.00 25.58 72 SER B N 1
ATOM 2028 C CA . SER B 1 72 ? 15.554 -3.885 68.338 1.00 27.04 72 SER B CA 1
ATOM 2029 C C . SER B 1 72 ? 14.310 -3.061 68.037 1.00 27.27 72 SER B C 1
ATOM 2030 O O . SER B 1 72 ? 14.371 -1.829 68.000 1.00 26.98 72 SER B O 1
ATOM 2033 N N . ARG B 1 73 ? 13.182 -3.727 67.822 1.00 27.33 73 ARG B N 1
ATOM 2034 C CA . ARG B 1 73 ? 11.957 -3.004 67.528 1.00 27.93 73 ARG B CA 1
ATOM 2035 C C . ARG B 1 73 ? 11.610 -2.047 68.664 1.00 28.14 73 ARG B C 1
ATOM 2036 O O . ARG B 1 73 ? 11.119 -0.944 68.425 1.00 27.32 73 ARG B O 1
ATOM 2044 N N . GLU B 1 74 ? 11.862 -2.471 69.899 1.00 28.70 74 GLU B N 1
ATOM 2045 C CA . GLU B 1 74 ? 11.574 -1.637 71.062 1.00 29.64 74 GLU B CA 1
ATOM 2046 C C . GLU B 1 74 ? 12.407 -0.358 71.054 1.00 28.92 74 GLU B C 1
ATOM 2047 O O . GLU B 1 74 ? 11.923 0.707 71.435 1.00 28.99 74 GLU B O 1
ATOM 2053 N N . GLN B 1 75 ? 13.659 -0.471 70.625 1.00 28.07 75 GLN B N 1
ATOM 2054 C CA . GLN B 1 75 ? 14.551 0.681 70.577 1.00 27.81 75 GLN B CA 1
ATOM 2055 C C . GLN B 1 75 ? 14.110 1.670 69.507 1.00 28.17 75 GLN B C 1
ATOM 2056 O O . GLN B 1 75 ? 14.190 2.883 69.703 1.00 27.25 75 GLN B O 1
ATOM 2062 N N . VAL B 1 76 ? 13.644 1.154 68.375 1.00 27.19 76 VAL B N 1
ATOM 2063 C CA . VAL B 1 76 ? 13.172 2.019 67.301 1.00 27.45 76 VAL B CA 1
ATOM 2064 C C . VAL B 1 76 ? 11.919 2.725 67.801 1.00 27.57 76 VAL B C 1
ATOM 2065 O O . VAL B 1 76 ? 11.740 3.930 67.605 1.00 28.20 76 VAL B O 1
ATOM 2069 N N . GLN B 1 77 ? 11.060 1.954 68.457 1.00 29.05 77 GLN B N 1
ATOM 2070 C CA . GLN B 1 77 ? 9.816 2.463 69.012 1.00 31.05 77 GLN B CA 1
ATOM 2071 C C . GLN B 1 77 ? 10.103 3.536 70.057 1.00 30.97 77 GLN B C 1
ATOM 2072 O O . GLN B 1 77 ? 9.388 4.534 70.148 1.00 30.60 77 GLN B O 1
ATOM 2078 N N . ARG B 1 78 ? 11.158 3.328 70.839 1.00 30.58 78 ARG B N 1
ATOM 2079 C CA . ARG B 1 78 ? 11.532 4.276 71.881 1.00 32.02 78 ARG B CA 1
ATOM 2080 C C . ARG B 1 78 ? 12.101 5.563 71.290 1.00 31.68 78 ARG B C 1
ATOM 2081 O O . ARG B 1 78 ? 11.865 6.651 71.817 1.00 30.57 78 ARG B O 1
ATOM 2089 N N . LEU B 1 79 ? 12.849 5.438 70.199 1.00 30.11 79 LEU B N 1
ATOM 2090 C CA . LEU B 1 79 ? 13.427 6.605 69.547 1.00 30.30 79 LEU B CA 1
ATOM 2091 C C . LEU B 1 79 ? 12.291 7.497 69.063 1.00 30.04 79 LEU B C 1
ATOM 2092 O O . LEU B 1 79 ? 12.309 8.711 69.261 1.00 30.12 79 LEU B O 1
ATOM 2097 N N . ILE B 1 80 ? 11.296 6.873 68.442 1.00 29.47 80 ILE B N 1
ATOM 2098 C CA . ILE B 1 80 ? 10.140 7.581 67.911 1.00 29.87 80 ILE B CA 1
ATOM 2099 C C . ILE B 1 80 ? 9.319 8.282 68.988 1.00 30.91 80 ILE B C 1
ATOM 2100 O O . ILE B 1 80 ? 8.844 9.397 68.787 1.00 30.41 80 ILE B O 1
ATOM 2105 N N . ALA B 1 81 ? 9.160 7.633 70.135 1.00 31.93 81 ALA B N 1
ATOM 2106 C CA . ALA B 1 81 ? 8.368 8.205 71.214 1.00 33.29 81 ALA B CA 1
ATOM 2107 C C . ALA B 1 81 ? 9.126 9.143 72.151 1.00 33.92 81 ALA B C 1
ATOM 2108 O O . ALA B 1 81 ? 8.541 10.087 72.682 1.00 34.58 81 ALA B O 1
ATOM 2110 N N . GLU B 1 82 ? 10.418 8.899 72.347 1.00 35.40 82 GLU B N 1
ATOM 2111 C CA . GLU B 1 82 ? 11.211 9.718 73.264 1.00 36.79 82 GLU B CA 1
ATOM 2112 C C . GLU B 1 82 ? 12.209 10.687 72.637 1.00 37.46 82 GLU B C 1
ATOM 2113 O O . GLU B 1 82 ? 12.397 11.795 73.141 1.00 37.36 82 GLU B O 1
ATOM 2119 N N . GLN B 1 83 ? 12.859 10.273 71.554 1.00 36.96 83 GLN B N 1
ATOM 2120 C CA . GLN B 1 83 ? 13.846 11.124 70.901 1.00 37.34 83 GLN B CA 1
ATOM 2121 C C . GLN B 1 83 ? 13.596 11.294 69.408 1.00 35.33 83 GLN B C 1
ATOM 2122 O O . GLN B 1 83 ? 14.461 10.992 68.589 1.00 36.19 83 GLN B O 1
ATOM 2128 N N . PRO B 1 84 ? 12.407 11.789 69.036 1.00 34.50 84 PRO B N 1
ATOM 2129 C CA . PRO B 1 84 ? 12.108 11.976 67.614 1.00 32.55 84 PRO B CA 1
ATOM 2130 C C . PRO B 1 84 ? 12.962 13.096 67.025 1.00 31.94 84 PRO B C 1
ATOM 2131 O O . PRO B 1 84 ? 13.275 14.070 67.708 1.00 31.55 84 PRO B O 1
ATOM 2135 N N . PRO B 1 85 ? 13.352 12.966 65.747 1.00 30.36 85 PRO B N 1
ATOM 2136 C CA . PRO B 1 85 ? 14.172 13.992 65.094 1.00 30.14 85 PRO B CA 1
ATOM 2137 C C . PRO B 1 85 ? 13.457 15.338 65.101 1.00 28.82 85 PRO B C 1
ATOM 2138 O O . PRO B 1 85 ? 12.236 15.390 65.228 1.00 30.59 85 PRO B O 1
ATOM 2142 N N . HIS B 1 86 ? 14.216 16.423 64.973 1.00 27.35 86 HIS B N 1
ATOM 2143 C CA . HIS B 1 86 ? 13.631 17.760 64.974 1.00 25.66 86 HIS B CA 1
ATOM 2144 C C . HIS B 1 86 ? 13.471 18.311 63.560 1.00 24.31 86 HIS B C 1
ATOM 2145 O O . HIS B 1 86 ? 14.373 18.184 62.736 1.00 23.09 86 HIS B O 1
ATOM 2152 N N . LEU B 1 87 ? 12.323 18.926 63.291 1.00 23.02 87 LEU B N 1
ATOM 2153 C CA . LEU B 1 87 ? 12.049 19.499 61.974 1.00 22.04 87 LEU B CA 1
ATOM 2154 C C . LEU B 1 87 ? 12.885 20.743 61.727 1.00 20.87 87 LEU B C 1
ATOM 2155 O O . LEU B 1 87 ? 13.031 21.589 62.607 1.00 21.69 87 LEU B O 1
ATOM 2160 N N . THR B 1 88 ? 13.432 20.852 60.524 1.00 19.31 88 THR B N 1
ATOM 2161 C CA . THR B 1 88 ? 14.220 22.014 60.156 1.00 19.47 88 THR B CA 1
ATOM 2162 C C . THR B 1 88 ? 13.267 23.205 60.058 1.00 19.30 88 THR B C 1
ATOM 2163 O O . THR B 1 88 ? 12.180 23.113 59.478 1.00 18.48 88 THR B O 1
ATOM 2167 N N . PRO B 1 89 ? 13.652 24.347 60.636 1.00 20.39 89 PRO B N 1
ATOM 2168 C CA . PRO B 1 89 ? 12.802 25.538 60.595 1.00 20.12 89 PRO B CA 1
ATOM 2169 C C . PRO B 1 89 ? 12.279 25.890 59.203 1.00 18.81 89 PRO B C 1
ATOM 2170 O O . PRO B 1 89 ? 13.043 25.946 58.237 1.00 19.23 89 PRO B O 1
ATOM 2174 N N . GLY B 1 90 ? 10.971 26.109 59.113 1.00 19.21 90 GLY B N 1
ATOM 2175 C CA . GLY B 1 90 ? 10.352 26.482 57.855 1.00 18.91 90 GLY B CA 1
ATOM 2176 C C . GLY B 1 90 ? 9.815 25.351 56.998 1.00 16.75 90 GLY B C 1
ATOM 2177 O O . GLY B 1 90 ? 9.029 25.602 56.084 1.00 18.38 90 GLY B O 1
ATOM 2178 N N . ILE B 1 91 ? 10.206 24.115 57.285 1.00 17.96 91 ILE B N 1
ATOM 2179 C CA . ILE B 1 91 ? 9.736 23.004 56.463 1.00 15.95 91 ILE B CA 1
ATOM 2180 C C . ILE B 1 91 ? 8.218 22.770 56.562 1.00 16.68 91 ILE B C 1
ATOM 2181 O O . ILE B 1 91 ? 7.578 22.439 55.564 1.00 16.28 91 ILE B O 1
ATOM 2186 N N . ARG B 1 92 ? 7.630 22.959 57.742 1.00 17.20 92 ARG B N 1
ATOM 2187 C CA . ARG B 1 92 ? 6.180 22.771 57.875 1.00 16.78 92 ARG B CA 1
ATOM 2188 C C . ARG B 1 92 ? 5.421 23.686 56.920 1.00 17.80 92 ARG B C 1
ATOM 2189 O O . ARG B 1 92 ? 4.521 23.248 56.202 1.00 17.01 92 ARG B O 1
ATOM 2197 N N . GLU B 1 93 ? 5.780 24.966 56.930 1.00 17.79 93 GLU B N 1
ATOM 2198 C CA . GLU B 1 93 ? 5.127 25.961 56.087 1.00 18.09 93 GLU B CA 1
ATOM 2199 C C . GLU B 1 93 ? 5.389 25.713 54.607 1.00 17.31 93 GLU B C 1
ATOM 2200 O O . GLU B 1 93 ? 4.496 25.879 53.781 1.00 19.38 93 GLU B O 1
ATOM 2206 N N . LEU B 1 94 ? 6.609 25.305 54.273 1.00 17.45 94 LEU B N 1
ATOM 2207 C CA . LEU B 1 94 ? 6.945 25.050 52.879 1.00 16.36 94 LEU B CA 1
ATOM 2208 C C . LEU B 1 94 ? 6.110 23.895 52.339 1.00 14.36 94 LEU B C 1
ATOM 2209 O O . LEU B 1 94 ? 5.514 24.002 51.268 1.00 14.96 94 LEU B O 1
ATOM 2214 N N . VAL B 1 95 ? 6.078 22.788 53.073 1.00 16.34 95 VAL B N 1
ATOM 2215 C CA . VAL B 1 95 ? 5.299 21.636 52.635 1.00 14.65 95 VAL B CA 1
ATOM 2216 C C . VAL B 1 95 ? 3.834 22.019 52.526 1.00 16.80 95 VAL B C 1
ATOM 2217 O O . VAL B 1 95 ? 3.165 21.668 51.557 1.00 16.46 95 VAL B O 1
ATOM 2221 N N . SER B 1 96 ? 3.342 22.768 53.507 1.00 16.69 96 SER B N 1
ATOM 2222 C CA . SER B 1 96 ? 1.944 23.184 53.493 1.00 18.58 96 SER B CA 1
ATOM 2223 C C . SER B 1 96 ? 1.613 24.021 52.260 1.00 17.83 96 SER B C 1
ATOM 2224 O O . SER B 1 96 ? 0.571 23.818 51.630 1.00 19.18 96 SER B O 1
ATOM 2227 N N . ARG B 1 97 ? 2.490 24.959 51.912 1.00 18.56 97 ARG B N 1
ATOM 2228 C CA . ARG B 1 97 ? 2.257 25.807 50.751 1.00 18.76 97 ARG B CA 1
ATOM 2229 C C . ARG B 1 97 ? 2.239 24.987 49.469 1.00 18.84 97 ARG B C 1
ATOM 2230 O O . ARG B 1 97 ? 1.441 25.245 48.569 1.00 20.34 97 ARG B O 1
ATOM 2238 N N . LEU B 1 98 ? 3.126 24.002 49.382 1.00 17.28 98 LEU B N 1
ATOM 2239 C CA . LEU B 1 98 ? 3.178 23.163 48.193 1.00 17.01 98 LEU B CA 1
ATOM 2240 C C . LEU B 1 98 ? 1.900 22.343 48.070 1.00 16.36 98 LEU B C 1
ATOM 2241 O O . LEU B 1 98 ? 1.319 22.254 46.988 1.00 16.41 98 LEU B O 1
ATOM 2246 N N . GLN B 1 99 ? 1.453 21.758 49.177 1.00 17.06 99 GLN B N 1
ATOM 2247 C CA . GLN B 1 99 ? 0.235 20.958 49.149 1.00 17.61 99 GLN B CA 1
ATOM 2248 C C . GLN B 1 99 ? -0.975 2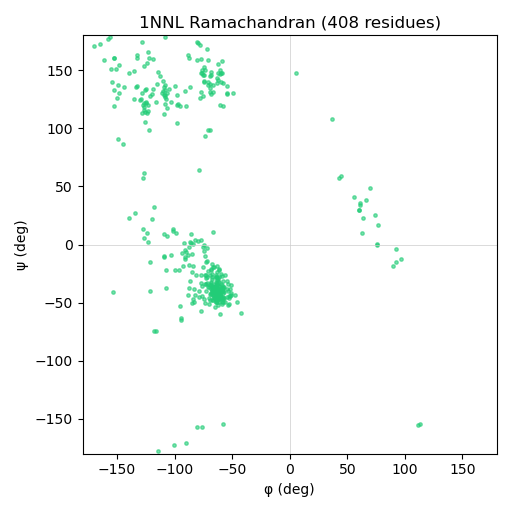1.818 48.794 1.00 19.71 99 GLN B C 1
ATOM 2249 O O . GLN B 1 99 ? -1.892 21.362 48.107 1.00 20.42 99 GLN B O 1
ATOM 2255 N N . GLU B 1 100 ? -0.965 23.067 49.249 1.00 21.47 100 GLU B N 1
ATOM 2256 C CA . GLU B 1 100 ? -2.057 23.995 48.969 1.00 24.50 100 GLU B CA 1
ATOM 2257 C C . GLU B 1 100 ? -2.170 24.233 47.464 1.00 23.18 100 GLU B C 1
ATOM 2258 O O . GLU B 1 100 ? -3.272 24.390 46.929 1.00 25.09 100 GLU B O 1
ATOM 2264 N N . ARG B 1 101 ? -1.025 24.259 46.787 1.00 22.35 101 ARG B N 1
ATOM 2265 C CA . ARG B 1 101 ? -0.979 24.462 45.342 1.00 22.43 101 ARG B CA 1
ATOM 2266 C C . ARG B 1 101 ? -1.160 23.131 44.617 1.00 20.71 101 ARG B C 1
ATOM 2267 O O . ARG B 1 101 ? -0.969 23.046 43.405 1.00 21.45 101 ARG B O 1
ATOM 2275 N N . ASN B 1 102 ? -1.511 22.098 45.378 1.00 18.90 102 ASN B N 1
ATOM 2276 C CA . ASN B 1 102 ? -1.718 20.753 44.851 1.00 19.62 102 ASN B CA 1
ATOM 2277 C C . ASN B 1 102 ? -0.491 20.129 44.187 1.00 18.92 102 ASN B C 1
ATOM 2278 O O . ASN B 1 102 ? -0.593 19.397 43.199 1.00 20.45 102 ASN B O 1
ATOM 2283 N N . VAL B 1 103 ? 0.675 20.435 44.746 1.00 17.44 103 VAL B N 1
ATOM 2284 C CA . VAL B 1 103 ? 1.937 19.875 44.282 1.00 15.58 103 VAL B CA 1
ATOM 2285 C C . VAL B 1 103 ? 2.112 18.614 45.128 1.00 15.98 103 VAL B C 1
ATOM 2286 O O . VAL B 1 103 ? 1.911 18.653 46.341 1.00 17.04 103 VAL B O 1
ATOM 2290 N N . GLN B 1 104 ? 2.445 17.492 44.498 1.00 14.96 104 GLN B N 1
ATOM 2291 C CA . GLN B 1 104 ? 2.640 16.251 45.241 1.00 14.55 104 GLN B CA 1
ATOM 2292 C C . GLN B 1 104 ? 3.983 16.330 45.954 1.00 13.10 104 GLN B C 1
ATOM 2293 O O . GLN B 1 104 ? 5.000 16.625 45.328 1.00 14.80 104 GLN B O 1
ATOM 2299 N N . VAL B 1 105 ? 3.980 16.072 47.258 1.00 13.45 105 VAL B N 1
ATOM 2300 C CA . VAL B 1 105 ? 5.200 16.124 48.055 1.00 13.06 105 VAL B CA 1
ATOM 2301 C C . VAL B 1 105 ? 5.625 14.731 48.516 1.00 13.91 105 VAL B C 1
ATOM 2302 O O . VAL B 1 105 ? 4.825 13.972 49.065 1.00 14.88 105 VAL B O 1
ATOM 2306 N N . PHE B 1 106 ? 6.897 14.416 48.301 1.00 14.02 106 PHE B N 1
ATOM 2307 C CA . PHE B 1 106 ? 7.452 13.120 48.660 1.00 14.04 106 PHE B CA 1
ATOM 2308 C C . PHE B 1 106 ? 8.649 13.265 49.581 1.00 14.74 106 PHE B C 1
ATOM 2309 O O . PHE B 1 106 ? 9.308 14.306 49.611 1.00 14.73 106 PHE B O 1
ATOM 2317 N N . LEU B 1 107 ? 8.911 12.209 50.339 1.00 15.23 107 LEU B N 1
ATOM 2318 C CA . LEU B 1 107 ? 10.072 12.153 51.221 1.00 14.16 107 LEU B CA 1
ATOM 2319 C C . LEU B 1 107 ? 10.853 10.935 50.754 1.00 16.12 107 LEU B C 1
ATOM 2320 O O . LEU B 1 107 ? 10.287 9.853 50.606 1.00 15.35 107 LEU B O 1
ATOM 2325 N N . ILE B 1 108 ? 12.142 11.109 50.490 1.00 15.74 108 ILE B N 1
ATOM 2326 C CA . ILE B 1 108 ? 12.972 9.996 50.055 1.00 17.81 108 ILE B CA 1
ATOM 2327 C C . ILE B 1 108 ? 14.157 9.942 51.005 1.00 19.50 108 ILE B C 1
ATOM 2328 O O . ILE B 1 108 ? 14.777 10.967 51.293 1.00 20.13 108 ILE B O 1
ATOM 2333 N N . SER B 1 109 ? 14.477 8.752 51.497 1.00 19.38 109 SER B N 1
ATOM 2334 C CA . SER B 1 109 ? 15.579 8.638 52.438 1.00 20.65 109 SER B CA 1
ATOM 2335 C C . SER B 1 109 ? 16.237 7.274 52.474 1.00 22.15 109 SER B C 1
ATOM 2336 O O . SER B 1 109 ? 15.602 6.255 52.199 1.00 20.92 109 SER B O 1
ATOM 2339 N N . GLY B 1 110 ? 17.523 7.276 52.814 1.00 22.84 110 GLY B N 1
ATOM 2340 C CA . GLY B 1 110 ? 18.262 6.036 52.950 1.00 23.95 110 GLY B CA 1
ATOM 2341 C C . GLY B 1 110 ? 17.994 5.595 54.375 1.00 24.28 110 GLY B C 1
ATOM 2342 O O . GLY B 1 110 ? 18.504 4.575 54.848 1.00 25.21 110 GLY B O 1
ATOM 2343 N N . GLY B 1 111 ? 17.185 6.403 55.058 1.00 23.72 111 GLY B N 1
ATOM 2344 C CA . GLY B 1 111 ? 16.790 6.138 56.425 1.00 24.67 111 GLY B CA 1
ATOM 2345 C C . GLY B 1 111 ? 15.742 5.044 56.497 1.00 22.99 111 GLY B C 1
ATOM 2346 O O . GLY B 1 111 ? 15.603 4.247 55.567 1.00 24.86 111 GLY B O 1
ATOM 2347 N N . PHE B 1 112 ? 14.976 5.027 57.582 1.00 22.42 112 PHE B N 1
ATOM 2348 C CA . PHE B 1 112 ? 13.988 3.975 57.789 1.00 22.90 112 PHE B CA 1
ATOM 2349 C C . PHE B 1 112 ? 12.535 4.424 57.879 1.00 21.86 112 PHE B C 1
ATOM 2350 O O . PHE B 1 112 ? 12.198 5.378 58.580 1.00 22.48 112 PHE B O 1
ATOM 2358 N N . ARG B 1 113 ? 11.678 3.704 57.159 1.00 22.38 113 ARG B N 1
ATOM 2359 C CA . ARG B 1 113 ? 10.251 3.994 57.099 1.00 22.80 113 ARG B CA 1
ATOM 2360 C C . ARG B 1 113 ? 9.586 4.229 58.448 1.00 20.93 113 ARG B C 1
ATOM 2361 O O . ARG B 1 113 ? 8.771 5.140 58.596 1.00 20.21 113 ARG B O 1
ATOM 2369 N N . SER B 1 114 ? 9.916 3.399 59.431 1.00 20.50 114 SER B N 1
ATOM 2370 C CA . SER B 1 114 ? 9.330 3.542 60.755 1.00 22.50 114 SER B CA 1
ATOM 2371 C C . SER B 1 114 ? 9.547 4.959 61.269 1.00 23.18 114 SER B C 1
ATOM 2372 O O . SER B 1 114 ? 8.626 5.591 61.786 1.00 26.76 114 SER B O 1
ATOM 2375 N N . ILE B 1 115 ? 10.769 5.452 61.107 1.00 24.28 115 ILE B N 1
ATOM 2376 C CA . ILE B 1 115 ? 11.126 6.788 61.563 1.00 25.14 115 ILE B CA 1
ATOM 2377 C C . ILE B 1 115 ? 10.630 7.872 60.603 1.00 23.29 115 ILE B C 1
ATOM 2378 O O . ILE B 1 115 ? 10.065 8.881 61.031 1.00 25.46 115 ILE B O 1
ATOM 2383 N N . VAL B 1 116 ? 10.830 7.657 59.308 1.00 22.63 116 VAL B N 1
ATOM 2384 C CA . VAL B 1 116 ? 10.408 8.630 58.302 1.00 22.12 116 VAL B CA 1
ATOM 2385 C C . VAL B 1 116 ? 8.887 8.823 58.246 1.00 22.40 116 VAL B C 1
ATOM 2386 O O . VAL B 1 116 ? 8.410 9.940 58.038 1.00 22.24 116 VAL B O 1
ATOM 2390 N N . GLU B 1 117 ? 8.116 7.755 58.435 1.00 22.23 117 GLU B N 1
ATOM 2391 C CA . GLU B 1 117 ? 6.662 7.906 58.402 1.00 22.12 117 GLU B CA 1
ATOM 2392 C C . GLU B 1 117 ? 6.198 8.805 59.543 1.00 22.59 117 GLU B C 1
ATOM 2393 O O . GLU B 1 117 ? 5.155 9.459 59.456 1.00 22.42 117 GLU B O 1
ATOM 2399 N N . HIS B 1 118 ? 6.982 8.837 60.615 1.00 25.10 118 HIS B N 1
ATOM 2400 C CA . HIS B 1 118 ? 6.669 9.678 61.758 1.00 25.33 118 HIS B CA 1
ATOM 2401 C C . HIS B 1 118 ? 6.839 11.143 61.344 1.00 24.80 118 HIS B C 1
ATOM 2402 O O . HIS B 1 118 ? 6.022 11.994 61.683 1.00 25.48 118 HIS B O 1
ATOM 2409 N N . VAL B 1 119 ? 7.905 11.422 60.600 1.00 22.65 119 VAL B N 1
ATOM 2410 C CA . VAL B 1 119 ? 8.177 12.773 60.117 1.00 21.30 119 VAL B CA 1
ATOM 2411 C C . VAL B 1 119 ? 7.088 13.171 59.117 1.00 19.41 119 VAL B C 1
ATOM 2412 O O . VAL B 1 119 ? 6.566 14.282 59.151 1.00 19.39 119 VAL B O 1
ATOM 2416 N N . ALA B 1 120 ? 6.744 12.246 58.229 1.00 16.92 120 ALA B N 1
ATOM 2417 C CA . ALA B 1 120 ? 5.715 12.501 57.226 1.00 16.99 120 ALA B CA 1
ATOM 2418 C C . ALA B 1 120 ? 4.366 12.883 57.835 1.00 17.81 120 ALA B C 1
ATOM 2419 O O . ALA B 1 120 ? 3.689 13.781 57.339 1.00 17.72 120 ALA B O 1
ATOM 2421 N N . SER B 1 121 ? 3.969 12.198 58.903 1.00 19.57 121 SER B N 1
ATOM 2422 C CA . SER B 1 121 ? 2.692 12.503 59.545 1.00 21.86 121 SER B CA 1
ATOM 2423 C C . SER B 1 121 ? 2.658 13.938 60.063 1.00 22.59 121 SER B C 1
ATOM 2424 O O . SER B 1 121 ? 1.636 14.616 59.959 1.00 24.04 121 SER B O 1
ATOM 2427 N N . LYS B 1 122 ? 3.778 14.401 60.613 1.00 22.65 122 LYS B N 1
ATOM 2428 C CA . LYS B 1 122 ? 3.850 15.759 61.137 1.00 24.52 122 LYS B CA 1
ATOM 2429 C C . LYS B 1 122 ? 3.745 16.790 60.021 1.00 23.82 122 LYS B C 1
ATOM 2430 O O . LYS B 1 122 ? 3.434 17.951 60.273 1.00 26.23 122 LYS B O 1
ATOM 2436 N N . LEU B 1 123 ? 4.001 16.358 58.789 1.00 20.26 123 LEU B N 1
ATOM 2437 C CA . LEU B 1 123 ? 3.944 17.249 57.631 1.00 18.49 123 LEU B CA 1
ATOM 2438 C C . LEU B 1 123 ? 2.746 16.968 56.726 1.00 18.77 123 LEU B C 1
ATOM 2439 O O . LEU B 1 123 ? 2.648 17.515 55.629 1.00 18.74 123 LEU B O 1
ATOM 2444 N N . ASN B 1 124 ? 1.840 16.112 57.184 1.00 18.18 124 ASN B N 1
ATOM 2445 C CA . ASN B 1 124 ? 0.658 15.768 56.401 1.00 18.60 124 ASN B CA 1
ATOM 2446 C C . ASN B 1 124 ? 1.017 15.139 55.057 1.00 17.79 124 ASN B C 1
ATOM 2447 O O . ASN B 1 124 ? 0.291 15.286 54.074 1.00 19.39 124 ASN B O 1
ATOM 2452 N N . ILE B 1 125 ? 2.147 14.445 55.018 1.00 16.52 125 ILE B N 1
ATOM 2453 C CA . ILE B 1 125 ? 2.578 13.771 53.804 1.00 16.16 125 ILE B CA 1
ATOM 2454 C C . ILE B 1 125 ? 2.120 12.318 53.950 1.00 16.86 125 ILE B C 1
ATOM 2455 O O . ILE B 1 125 ? 2.499 11.631 54.900 1.00 18.27 125 ILE B O 1
ATOM 2460 N N . PRO B 1 126 ? 1.281 11.840 53.019 1.00 17.93 126 PRO B N 1
ATOM 2461 C CA . PRO B 1 126 ? 0.797 10.458 53.099 1.00 18.98 126 PRO B CA 1
ATOM 2462 C C . PRO B 1 126 ? 1.923 9.439 53.062 1.00 20.22 126 PRO B C 1
ATOM 2463 O O . PRO B 1 126 ? 2.956 9.664 52.424 1.00 19.68 126 PRO B O 1
ATOM 2467 N N . ALA B 1 127 ? 1.718 8.322 53.753 1.00 20.13 127 ALA B N 1
ATOM 2468 C CA . ALA B 1 127 ? 2.712 7.260 53.812 1.00 20.12 127 ALA B CA 1
ATOM 2469 C C . ALA B 1 127 ? 3.051 6.727 52.421 1.00 19.55 127 ALA B C 1
ATOM 2470 O O . ALA B 1 127 ? 4.153 6.226 52.197 1.00 21.84 127 ALA B O 1
ATOM 2472 N N . THR B 1 128 ? 2.106 6.843 51.490 1.00 19.85 128 THR B N 1
ATOM 2473 C CA . THR B 1 128 ? 2.305 6.390 50.114 1.00 20.56 128 THR B CA 1
ATOM 2474 C C . THR B 1 128 ? 3.347 7.247 49.409 1.00 17.69 128 THR B C 1
ATOM 2475 O O . THR B 1 128 ? 3.872 6.866 48.366 1.00 19.45 128 THR B O 1
ATOM 2479 N N . ASN B 1 129 ? 3.629 8.413 49.981 1.00 17.31 129 ASN B N 1
ATOM 2480 C CA . ASN B 1 129 ? 4.589 9.344 49.398 1.00 15.65 129 ASN B CA 1
ATOM 2481 C C . ASN B 1 129 ? 5.946 9.290 50.087 1.00 16.91 129 ASN B C 1
ATOM 2482 O O . ASN B 1 129 ? 6.788 10.170 49.896 1.00 15.86 129 ASN B O 1
ATOM 2487 N N . VAL B 1 130 ? 6.142 8.255 50.894 1.00 14.52 130 VAL B N 1
ATOM 2488 C CA . VAL B 1 130 ? 7.395 8.052 51.606 1.00 15.45 130 VAL B CA 1
ATOM 2489 C C . VAL B 1 130 ? 8.127 6.863 50.999 1.00 16.41 130 VAL B C 1
ATOM 2490 O O . VAL B 1 130 ? 7.551 5.785 50.821 1.00 17.59 130 VAL B O 1
ATOM 2494 N N . PHE B 1 131 ? 9.391 7.075 50.655 1.00 15.98 131 PHE B N 1
ATOM 2495 C CA . PHE B 1 131 ? 10.228 6.018 50.104 1.00 16.76 131 PHE B CA 1
ATOM 2496 C C . PHE B 1 131 ? 11.471 5.970 50.968 1.00 17.84 131 PHE B C 1
ATOM 2497 O O . PHE B 1 131 ? 12.235 6.936 51.039 1.00 17.57 131 PHE B O 1
ATOM 2505 N N . ALA B 1 132 ? 11.653 4.845 51.649 1.00 18.38 132 ALA B N 1
ATOM 2506 C CA . ALA B 1 132 ? 12.786 4.677 52.542 1.00 19.51 132 ALA B CA 1
ATOM 2507 C C . ALA B 1 132 ? 13.068 3.203 52.756 1.00 21.51 132 ALA B C 1
ATOM 2508 O O . ALA B 1 132 ? 12.348 2.339 52.258 1.00 21.23 132 ALA B O 1
ATOM 2510 N N . ASN B 1 133 ? 14.127 2.921 53.502 1.00 21.73 133 ASN B N 1
ATOM 2511 C CA . ASN B 1 133 ? 14.490 1.548 53.789 1.00 23.04 133 ASN B CA 1
ATOM 2512 C C . ASN B 1 133 ? 13.564 1.009 54.868 1.00 22.75 133 ASN B C 1
ATOM 2513 O O . ASN B 1 133 ? 12.927 1.776 55.593 1.00 22.85 133 ASN B O 1
ATOM 2518 N N . ARG B 1 134 ? 13.467 -0.313 54.951 1.00 22.99 134 ARG B N 1
ATOM 2519 C CA . ARG B 1 134 ? 12.604 -0.952 55.935 1.00 23.55 134 ARG B CA 1
ATOM 2520 C C . ARG B 1 134 ? 13.406 -1.930 56.776 1.00 23.01 134 ARG B C 1
ATOM 2521 O O . ARG B 1 134 ? 14.006 -2.861 56.245 1.00 24.86 134 ARG B O 1
ATOM 2529 N N . LEU B 1 135 ? 13.407 -1.712 58.086 1.00 22.73 135 LEU B N 1
ATOM 2530 C CA . LEU B 1 135 ? 14.120 -2.588 59.004 1.00 22.96 135 LEU B CA 1
ATOM 2531 C C . LEU B 1 135 ? 13.322 -3.872 59.214 1.00 22.59 135 LEU B C 1
ATOM 2532 O O . LEU B 1 135 ? 12.088 -3.867 59.172 1.00 21.65 135 LEU B O 1
ATOM 2537 N N . LYS B 1 136 ? 14.039 -4.972 59.427 1.00 22.59 136 LYS B N 1
ATOM 2538 C CA . LYS B 1 136 ? 13.413 -6.264 59.668 1.00 23.47 136 LYS B CA 1
ATOM 2539 C C . LYS B 1 136 ? 13.698 -6.664 61.110 1.00 22.54 136 LYS B C 1
ATOM 2540 O O . LYS B 1 136 ? 14.771 -6.370 61.637 1.00 22.34 136 LYS B O 1
ATOM 2546 N N . PHE B 1 137 ? 12.736 -7.326 61.743 1.00 22.59 137 PHE B N 1
ATOM 2547 C CA . PHE B 1 137 ? 12.880 -7.754 63.131 1.00 22.79 137 PHE B CA 1
ATOM 2548 C C . PHE B 1 137 ? 12.399 -9.184 63.301 1.00 23.42 137 PHE B C 1
ATOM 2549 O O . PHE B 1 137 ? 11.498 -9.633 62.598 1.00 23.25 137 PHE B O 1
ATOM 2557 N N . TYR B 1 138 ? 13.003 -9.902 64.238 1.00 23.41 138 TYR B N 1
ATOM 2558 C CA . TYR B 1 138 ? 12.573 -11.266 64.492 1.00 23.12 138 TYR B CA 1
ATOM 2559 C C . TYR B 1 138 ? 11.329 -11.193 65.373 1.00 23.44 138 TYR B C 1
ATOM 2560 O O . TYR B 1 138 ? 10.931 -10.112 65.806 1.00 22.49 138 TYR B O 1
ATOM 2569 N N . PHE B 1 139 ? 10.704 -12.335 65.629 1.00 22.95 139 PHE B N 1
ATOM 2570 C CA . PHE B 1 139 ? 9.498 -12.360 66.443 1.00 24.97 139 PHE B CA 1
ATOM 2571 C C . PHE B 1 139 ? 9.690 -11.667 67.793 1.00 24.92 139 PHE B C 1
ATOM 2572 O O . PHE B 1 139 ? 8.798 -10.960 68.267 1.00 26.64 139 PHE B O 1
ATOM 2580 N N . ASN B 1 140 ? 10.853 -11.863 68.407 1.00 25.11 140 ASN B N 1
ATOM 2581 C CA . ASN B 1 140 ? 11.135 -11.262 69.706 1.00 25.63 140 ASN B CA 1
ATOM 2582 C C . ASN B 1 140 ? 11.595 -9.810 69.607 1.00 25.50 140 ASN B C 1
ATOM 2583 O O . ASN B 1 140 ? 11.945 -9.196 70.616 1.00 26.31 140 ASN B O 1
ATOM 2588 N N . GLY B 1 141 ? 11.602 -9.270 68.392 1.00 25.45 141 GLY B N 1
ATOM 2589 C CA . GLY B 1 141 ? 12.000 -7.884 68.203 1.00 24.76 141 GLY B CA 1
ATOM 2590 C C . GLY B 1 141 ? 13.462 -7.619 67.892 1.00 25.32 141 GLY B C 1
ATOM 2591 O O . GLY B 1 141 ? 13.839 -6.474 67.643 1.00 25.14 141 GLY B O 1
ATOM 2592 N N . GLU B 1 142 ? 14.296 -8.655 67.895 1.00 25.56 142 GLU B N 1
ATOM 2593 C CA . GLU B 1 142 ? 15.713 -8.458 67.602 1.00 25.75 142 GLU B CA 1
ATOM 2594 C C . GLU B 1 142 ? 15.949 -8.056 66.149 1.00 25.02 142 GLU B C 1
ATOM 2595 O O . GLU B 1 142 ? 15.214 -8.474 65.252 1.00 24.58 142 GLU B O 1
ATOM 2601 N N . TYR B 1 143 ? 16.987 -7.253 65.925 1.00 24.78 143 TYR B N 1
ATOM 2602 C CA . TYR B 1 143 ? 17.333 -6.800 64.582 1.00 25.10 143 TYR B CA 1
ATOM 2603 C C . TYR B 1 143 ? 17.511 -8.002 63.660 1.00 25.43 143 TYR B C 1
ATOM 2604 O O . TYR B 1 143 ? 18.226 -8.949 63.992 1.00 25.21 143 TYR B O 1
ATOM 2613 N N . ALA B 1 144 ? 16.869 -7.957 62.496 1.00 24.52 144 ALA B N 1
ATOM 2614 C CA . ALA B 1 144 ? 16.950 -9.063 61.548 1.00 23.91 144 ALA B CA 1
ATOM 2615 C C . ALA B 1 144 ? 17.368 -8.651 60.137 1.00 24.61 144 ALA B C 1
ATOM 2616 O O . ALA B 1 144 ? 17.240 -9.437 59.196 1.00 24.86 144 ALA B O 1
ATOM 2618 N N . GLY B 1 145 ? 17.860 -7.424 59.988 1.00 24.05 145 GLY B N 1
ATOM 2619 C CA . GLY B 1 145 ? 18.288 -6.952 58.681 1.00 24.10 145 GLY B CA 1
ATOM 2620 C C . GLY B 1 145 ? 17.400 -5.852 58.124 1.00 24.19 145 GLY B C 1
ATOM 2621 O O . GLY B 1 145 ? 16.757 -5.125 58.876 1.00 23.10 145 GLY B O 1
ATOM 2622 N N . PHE B 1 146 ? 17.376 -5.719 56.801 1.00 24.39 146 PHE B N 1
ATOM 2623 C CA . PHE B 1 146 ? 16.544 -4.709 56.158 1.00 26.21 146 PHE B CA 1
ATOM 2624 C C . PHE B 1 146 ? 16.163 -5.146 54.750 1.00 26.62 146 PHE B C 1
ATOM 2625 O O . PHE B 1 146 ? 16.802 -6.025 54.168 1.00 26.32 146 PHE B O 1
ATOM 2633 N N . ASP B 1 147 ? 15.109 -4.537 54.214 1.00 27.35 147 ASP B N 1
ATOM 2634 C CA . ASP B 1 147 ? 14.617 -4.867 52.882 1.00 28.03 147 ASP B CA 1
ATOM 2635 C C . ASP B 1 147 ? 15.588 -4.408 51.798 1.00 29.68 147 ASP B C 1
ATOM 2636 O O . ASP B 1 147 ? 15.599 -3.243 51.405 1.00 30.22 147 ASP B O 1
ATOM 2641 N N . GLU B 1 148 ? 16.395 -5.344 51.312 1.00 30.86 148 GLU B N 1
ATOM 2642 C CA . GLU B 1 148 ? 17.386 -5.047 50.287 1.00 32.92 148 GLU B CA 1
ATOM 2643 C C . GLU B 1 148 ? 16.815 -4.857 48.883 1.00 32.67 148 GLU B C 1
ATOM 2644 O O . GLU B 1 148 ? 17.558 -4.563 47.948 1.00 34.16 148 GLU B O 1
ATOM 2650 N N . THR B 1 149 ? 15.503 -5.015 48.733 1.00 32.55 149 THR B N 1
ATOM 2651 C CA . THR B 1 149 ? 14.871 -4.844 47.427 1.00 33.47 149 THR B CA 1
ATOM 2652 C C . THR B 1 149 ? 14.428 -3.398 47.203 1.00 32.89 149 THR B C 1
ATOM 2653 O O . THR B 1 149 ? 13.975 -3.043 46.114 1.00 33.76 149 THR B O 1
ATOM 2657 N N . GLN B 1 150 ? 14.556 -2.569 48.235 1.00 32.05 150 GLN B N 1
ATOM 2658 C CA . GLN B 1 150 ? 14.170 -1.162 48.140 1.00 31.01 150 GLN B CA 1
ATOM 2659 C C . GLN B 1 150 ? 15.195 -0.373 47.332 1.00 30.63 150 GLN B C 1
ATOM 2660 O O . GLN B 1 150 ? 16.396 -0.603 47.446 1.00 30.25 150 GLN B O 1
ATOM 2666 N N . PRO B 1 151 ? 14.731 0.572 46.497 1.00 30.62 151 PRO B N 1
ATOM 2667 C CA . PRO B 1 151 ? 15.669 1.364 45.697 1.00 30.14 151 PRO B CA 1
ATOM 2668 C C . PRO B 1 151 ? 16.616 2.184 46.573 1.00 29.74 151 PRO B C 1
ATOM 2669 O O . PRO B 1 151 ? 17.768 2.413 46.207 1.00 30.70 151 PRO B O 1
ATOM 2673 N N . THR B 1 152 ? 16.127 2.613 47.735 1.00 29.56 152 THR B N 1
ATOM 2674 C CA . THR B 1 152 ? 16.933 3.406 48.658 1.00 29.72 152 THR B CA 1
ATOM 2675 C C . THR B 1 152 ? 17.925 2.545 49.433 1.00 30.45 152 THR B C 1
ATOM 2676 O O . THR B 1 152 ? 18.639 3.041 50.304 1.00 29.27 152 THR B O 1
ATOM 2680 N N . ALA B 1 153 ? 17.963 1.256 49.109 1.00 30.81 153 ALA B N 1
ATOM 2681 C CA . ALA B 1 153 ? 18.870 0.324 49.773 1.00 32.24 153 ALA B CA 1
ATOM 2682 C C . ALA B 1 153 ? 20.201 0.221 49.033 1.00 32.53 153 ALA B C 1
ATOM 2683 O O . ALA B 1 153 ? 21.159 -0.358 49.544 1.00 33.80 153 ALA B O 1
ATOM 2685 N N . GLU B 1 154 ? 20.260 0.786 47.831 1.00 33.80 154 GLU B N 1
ATOM 2686 C CA . GLU B 1 154 ? 21.487 0.742 47.044 1.00 34.61 154 GLU B CA 1
ATOM 2687 C C . GLU B 1 154 ? 21.907 2.120 46.552 1.00 33.24 154 GLU B C 1
ATOM 2688 O O . GLU B 1 154 ? 21.196 3.107 46.746 1.00 30.80 154 GLU B O 1
ATOM 2694 N N . SER B 1 155 ? 23.076 2.180 45.921 1.00 32.85 155 SER B N 1
ATOM 2695 C CA . SER B 1 155 ? 23.607 3.433 45.402 1.00 32.83 155 SER B CA 1
ATOM 2696 C C . SER B 1 155 ? 22.682 4.014 44.340 1.00 32.49 155 SER B C 1
ATOM 2697 O O . SER B 1 155 ? 22.116 3.278 43.532 1.00 32.22 155 SER B O 1
ATOM 2700 N N . GLY B 1 156 ? 22.540 5.337 44.349 1.00 31.92 156 GLY B N 1
ATOM 2701 C CA . GLY B 1 156 ? 21.684 6.004 43.383 1.00 32.19 156 GLY B CA 1
ATOM 2702 C C . GLY B 1 156 ? 20.208 5.826 43.681 1.00 31.96 156 GLY B C 1
ATOM 2703 O O . GLY B 1 156 ? 19.372 5.901 42.780 1.00 32.51 156 GLY B O 1
ATOM 2704 N N . GLY B 1 157 ? 19.888 5.594 44.950 1.00 31.12 157 GLY B N 1
ATOM 2705 C CA . GLY B 1 157 ? 18.506 5.396 45.349 1.00 30.84 157 GLY B CA 1
ATOM 2706 C C . GLY B 1 157 ? 17.589 6.569 45.064 1.00 28.74 157 GLY B C 1
ATOM 2707 O O . GLY B 1 157 ? 16.474 6.378 44.578 1.00 28.82 157 GLY B O 1
ATOM 2708 N N . LYS B 1 158 ? 18.051 7.777 45.375 1.00 29.69 158 LYS B N 1
ATOM 2709 C CA . LYS B 1 158 ? 17.266 8.991 45.152 1.00 27.94 158 LYS B CA 1
ATOM 2710 C C . LYS B 1 158 ? 16.784 9.041 43.696 1.00 27.92 158 LYS B C 1
ATOM 2711 O O . LYS B 1 158 ? 15.592 9.215 43.428 1.00 27.08 158 LYS B O 1
ATOM 2717 N N . GLY B 1 159 ? 17.711 8.864 42.759 1.00 26.98 159 GLY B N 1
ATOM 2718 C CA . GLY B 1 159 ? 17.356 8.905 41.349 1.00 25.81 159 GLY B CA 1
ATOM 2719 C C . GLY B 1 159 ? 16.444 7.787 40.878 1.00 25.76 159 GLY B C 1
ATOM 2720 O O . GLY B 1 159 ? 15.575 7.995 40.028 1.00 25.58 159 GLY B O 1
ATOM 2721 N N . LYS B 1 160 ? 16.634 6.591 41.420 1.00 24.98 160 LYS B N 1
ATOM 2722 C CA . LYS B 1 160 ? 15.820 5.446 41.038 1.00 25.70 160 LYS B CA 1
ATOM 2723 C C . LYS B 1 160 ? 14.361 5.629 41.449 1.00 26.22 160 LYS B C 1
ATOM 2724 O O . LYS B 1 160 ? 13.445 5.284 40.699 1.00 27.04 160 LYS B O 1
ATOM 2730 N N . VAL B 1 161 ? 14.150 6.167 42.645 1.00 25.25 161 VAL B N 1
ATOM 2731 C CA . VAL B 1 161 ? 12.798 6.405 43.141 1.00 24.60 161 VAL B CA 1
ATOM 2732 C C . VAL B 1 161 ? 12.091 7.406 42.233 1.00 25.05 161 VAL B C 1
ATOM 2733 O O . VAL B 1 161 ? 10.927 7.222 41.871 1.00 23.23 161 VAL B O 1
ATOM 2737 N N . ILE B 1 162 ? 12.807 8.461 41.864 1.00 22.05 162 ILE B N 1
ATOM 2738 C CA . ILE B 1 162 ? 12.240 9.496 41.010 1.00 23.77 162 ILE B CA 1
ATOM 2739 C C . ILE B 1 162 ? 11.956 8.985 39.613 1.00 23.87 162 ILE B C 1
ATOM 2740 O O . ILE B 1 162 ? 10.972 9.383 38.989 1.00 22.28 162 ILE B O 1
ATOM 2745 N N . LYS B 1 163 ? 12.820 8.107 39.116 1.00 23.09 163 LYS B N 1
ATOM 2746 C CA . LYS B 1 163 ? 12.606 7.535 37.798 1.00 23.93 163 LYS B CA 1
ATOM 2747 C C . LYS B 1 163 ? 11.270 6.801 37.856 1.00 23.33 163 LYS B C 1
ATOM 2748 O O . LYS B 1 163 ? 10.457 6.876 36.931 1.00 23.04 163 LYS B O 1
ATOM 2754 N N . LEU B 1 164 ? 11.048 6.095 38.961 1.00 23.07 164 LEU B N 1
ATOM 2755 C CA . LEU B 1 164 ? 9.821 5.339 39.163 1.00 24.02 164 LEU B CA 1
ATOM 2756 C C . LEU B 1 164 ? 8.610 6.263 39.275 1.00 21.96 164 LEU B C 1
ATOM 2757 O O . LEU B 1 164 ? 7.549 5.965 38.734 1.00 22.53 164 LEU B O 1
ATOM 2762 N N . LEU B 1 165 ? 8.772 7.382 39.977 1.00 21.72 165 LEU B N 1
ATOM 2763 C CA . LEU B 1 165 ? 7.678 8.341 40.126 1.00 20.07 165 LEU B CA 1
ATOM 2764 C C . LEU B 1 165 ? 7.299 8.957 38.782 1.00 19.63 165 LEU B C 1
ATOM 2765 O O . LEU B 1 165 ? 6.112 9.116 38.477 1.00 19.26 165 LEU B O 1
ATOM 2770 N N . LYS B 1 166 ? 8.306 9.316 37.989 1.00 21.03 166 LYS B N 1
ATOM 2771 C CA . LYS B 1 166 ? 8.061 9.905 36.676 1.00 21.95 166 LYS B CA 1
ATOM 2772 C C . LYS B 1 166 ? 7.349 8.902 35.777 1.00 22.31 166 LYS B C 1
ATOM 2773 O O . LYS B 1 166 ? 6.437 9.258 35.034 1.00 21.77 166 LYS B O 1
ATOM 2779 N N . GLU B 1 167 ? 7.763 7.641 35.850 1.00 21.92 167 GLU B N 1
ATOM 2780 C CA . GLU B 1 167 ? 7.154 6.604 35.026 1.00 24.17 167 GLU B CA 1
ATOM 2781 C C . GLU B 1 167 ? 5.708 6.301 35.400 1.00 23.16 167 GLU B C 1
ATOM 2782 O O . GLU B 1 167 ? 4.885 6.019 34.533 1.00 26.07 167 GLU B O 1
ATOM 2788 N N . LYS B 1 168 ? 5.398 6.361 36.691 1.00 20.68 168 LYS B N 1
ATOM 2789 C CA . LYS B 1 168 ? 4.051 6.064 37.155 1.00 20.17 168 LYS B CA 1
ATOM 2790 C C . LYS B 1 168 ? 3.097 7.250 37.099 1.00 19.66 168 LYS B C 1
ATOM 2791 O O . LYS B 1 168 ? 1.990 7.142 36.566 1.00 19.87 168 LYS B O 1
ATOM 2797 N N . PHE B 1 169 ? 3.534 8.377 37.653 1.00 18.06 169 PHE B N 1
ATOM 2798 C CA . PHE B 1 169 ? 2.702 9.578 37.727 1.00 16.78 169 PHE B CA 1
ATOM 2799 C C . PHE B 1 169 ? 2.819 10.538 36.555 1.00 16.85 169 PHE B C 1
ATOM 2800 O O . PHE B 1 169 ? 2.003 11.457 36.413 1.00 16.56 169 PHE B O 1
ATOM 2808 N N . HIS B 1 170 ? 3.834 10.336 35.722 1.00 17.55 170 HIS B N 1
ATOM 2809 C CA . HIS B 1 170 ? 4.037 11.170 34.550 1.00 16.27 170 HIS B CA 1
ATOM 2810 C C . HIS B 1 170 ? 4.273 12.640 34.888 1.00 15.47 170 HIS B C 1
ATOM 2811 O O . HIS B 1 170 ? 3.863 13.526 34.141 1.00 17.91 170 HIS B O 1
ATOM 2818 N N . PHE B 1 171 ? 4.938 12.895 36.014 1.00 14.35 171 PHE B N 1
ATOM 2819 C CA . PHE B 1 171 ? 5.242 14.266 36.422 1.00 14.98 171 PHE B CA 1
ATOM 2820 C C . PHE B 1 171 ? 6.099 14.965 35.365 1.00 17.37 171 PHE B C 1
ATOM 2821 O O . PHE B 1 171 ? 7.029 14.375 34.800 1.00 18.47 171 PHE B O 1
ATOM 2829 N N . LYS B 1 172 ? 5.788 16.231 35.117 1.00 18.64 172 LYS B N 1
ATOM 2830 C CA . LYS B 1 172 ? 6.492 17.016 34.115 1.00 21.01 172 LYS B CA 1
ATOM 2831 C C . LYS B 1 172 ? 7.555 17.939 34.693 1.00 19.50 172 LYS B C 1
ATOM 2832 O O . LYS B 1 172 ? 8.481 18.347 33.991 1.00 21.64 172 LYS B O 1
ATOM 2838 N N . LYS B 1 173 ? 7.426 18.266 35.972 1.00 18.17 173 LYS B N 1
ATOM 2839 C CA . LYS B 1 173 ? 8.393 19.142 36.608 1.00 16.16 173 LYS B CA 1
ATOM 2840 C C . LYS B 1 173 ? 8.600 18.733 38.060 1.00 14.84 173 LYS B C 1
ATOM 2841 O O . LYS B 1 173 ? 7.948 19.255 38.965 1.00 16.74 173 LYS B O 1
ATOM 2847 N N . ILE B 1 174 ? 9.510 17.784 38.261 1.00 14.33 174 ILE B N 1
ATOM 2848 C CA . ILE B 1 174 ? 9.823 17.270 39.589 1.00 13.88 174 ILE B CA 1
ATOM 2849 C C . ILE B 1 174 ? 11.070 17.953 40.123 1.00 14.30 174 ILE B C 1
ATOM 2850 O O . ILE B 1 174 ? 12.098 17.979 39.448 1.00 14.10 174 ILE B O 1
ATOM 2855 N N . ILE B 1 175 ? 10.980 18.483 41.337 1.00 13.14 175 ILE B N 1
ATOM 2856 C CA . ILE B 1 175 ? 12.113 19.150 41.965 1.00 14.12 175 ILE B CA 1
ATOM 2857 C C . ILE B 1 175 ? 12.652 18.287 43.100 1.00 14.59 175 ILE B C 1
ATOM 2858 O O . ILE B 1 175 ? 11.886 17.776 43.913 1.00 16.39 175 ILE B O 1
ATOM 2863 N N . MET B 1 176 ? 13.970 18.124 43.142 1.00 13.81 176 MET B N 1
ATOM 2864 C CA . MET B 1 176 ? 14.628 17.361 44.198 1.00 14.04 176 MET B CA 1
ATOM 2865 C C . MET B 1 176 ? 15.309 18.382 45.111 1.00 15.32 176 MET B C 1
ATOM 2866 O O . MET B 1 176 ? 16.012 19.276 44.634 1.00 15.49 176 MET B O 1
ATOM 2871 N N . ILE B 1 177 ? 15.082 18.262 46.415 1.00 13.22 177 ILE B N 1
ATOM 2872 C CA . ILE B 1 177 ? 15.679 19.174 47.389 1.00 15.04 177 ILE B CA 1
ATOM 2873 C C . ILE B 1 177 ? 16.440 18.377 48.443 1.00 17.05 177 ILE B C 1
ATOM 2874 O O . ILE B 1 177 ? 15.870 17.518 49.114 1.00 15.75 177 ILE B O 1
ATOM 2879 N N . GLY B 1 178 ? 17.729 18.663 48.593 1.00 16.13 178 GLY B N 1
ATOM 2880 C CA . GLY B 1 178 ? 18.523 17.928 49.561 1.00 16.97 178 GLY B CA 1
ATOM 2881 C C . GLY B 1 178 ? 19.888 18.548 49.754 1.00 18.39 178 GLY B C 1
ATOM 2882 O O . GLY B 1 178 ? 20.295 19.427 48.997 1.00 15.78 178 GLY B O 1
ATOM 2883 N N . ASP B 1 179 ? 20.604 18.060 50.756 1.00 19.15 179 ASP B N 1
ATOM 2884 C CA . ASP B 1 179 ? 21.921 18.587 51.082 1.00 19.12 179 ASP B CA 1
ATOM 2885 C C . ASP B 1 179 ? 23.088 17.865 50.422 1.00 19.65 179 ASP B C 1
ATOM 2886 O O . ASP B 1 179 ? 24.183 18.417 50.335 1.00 17.28 179 ASP B O 1
ATOM 2891 N N . GLY B 1 180 ? 22.871 16.643 49.949 1.00 19.85 180 GLY B N 1
ATOM 2892 C CA . GLY B 1 180 ? 23.987 15.895 49.404 1.00 21.33 180 GLY B CA 1
ATOM 2893 C C . GLY B 1 180 ? 24.179 15.611 47.933 1.00 22.38 180 GLY B C 1
ATOM 2894 O O . GLY B 1 180 ? 23.366 15.970 47.079 1.00 21.01 180 GLY B O 1
ATOM 2895 N N . ALA B 1 181 ? 25.291 14.940 47.653 1.00 22.34 181 ALA B N 1
ATOM 2896 C CA . ALA B 1 181 ? 25.665 14.555 46.303 1.00 25.01 181 ALA B CA 1
ATOM 2897 C C . ALA B 1 181 ? 24.702 13.514 45.745 1.00 25.23 181 ALA B C 1
ATOM 2898 O O . ALA B 1 181 ? 24.552 13.385 44.530 1.00 27.02 181 ALA B O 1
ATOM 2900 N N . THR B 1 182 ? 24.049 12.756 46.618 1.00 22.74 182 THR B N 1
ATOM 2901 C CA . THR B 1 182 ? 23.118 11.756 46.123 1.00 21.37 182 THR B CA 1
ATOM 2902 C C . THR B 1 182 ? 21.829 12.441 45.684 1.00 20.59 182 THR B C 1
ATOM 2903 O O . THR B 1 182 ? 21.118 11.945 44.811 1.00 20.87 182 THR B O 1
ATOM 2907 N N . ASP B 1 183 ? 21.541 13.592 46.283 1.00 17.13 183 ASP B N 1
ATOM 2908 C CA . ASP B 1 183 ? 20.345 14.361 45.942 1.00 18.36 183 ASP B CA 1
ATOM 2909 C C . ASP B 1 183 ? 20.572 15.098 44.636 1.00 21.04 183 ASP B C 1
ATOM 2910 O O . ASP B 1 183 ? 19.817 14.945 43.674 1.00 21.92 183 ASP B O 1
ATOM 2915 N N . MET B 1 184 ? 21.619 15.914 44.626 1.00 22.12 184 MET B N 1
ATOM 2916 C CA . MET B 1 184 ? 21.980 16.704 43.463 1.00 22.64 184 MET B CA 1
ATOM 2917 C C . MET B 1 184 ? 22.050 15.831 42.223 1.00 22.60 184 MET B C 1
ATOM 2918 O O . MET B 1 184 ? 21.702 16.270 41.123 1.00 23.26 184 MET B O 1
ATOM 2923 N N . GLU B 1 185 ? 22.495 14.594 42.417 1.00 23.11 185 GLU B N 1
ATOM 2924 C CA . GLU B 1 185 ? 22.641 13.621 41.343 1.00 25.05 185 GLU B CA 1
ATOM 2925 C C . GLU B 1 185 ? 21.325 13.065 40.801 1.00 26.57 185 GLU B C 1
ATOM 2926 O O . GLU B 1 185 ? 21.253 12.687 39.638 1.00 26.04 185 GLU B O 1
ATOM 2928 N N . ALA B 1 186 ? 20.292 13.004 41.638 1.00 25.76 186 ALA B N 1
ATOM 2929 C CA . ALA B 1 186 ? 18.998 12.478 41.203 1.00 25.50 186 ALA B CA 1
ATOM 2930 C C . ALA B 1 186 ? 18.374 13.394 40.156 1.00 24.66 186 ALA B C 1
ATOM 2931 O O . ALA B 1 186 ? 17.206 13.251 39.792 1.00 21.88 186 ALA B O 1
ATOM 2933 N N . CYS B 1 187 ? 19.171 14.338 39.681 1.00 24.00 187 CYS B N 1
ATOM 2934 C CA . CYS B 1 187 ? 18.741 15.297 38.676 1.00 23.76 187 CYS B CA 1
ATOM 2935 C C . CYS B 1 187 ? 19.695 15.141 37.492 1.00 24.85 187 CYS B C 1
ATOM 2936 O O . CYS B 1 187 ? 20.813 15.655 37.531 1.00 28.10 187 CYS B O 1
ATOM 2939 N N . PRO B 1 188 ? 19.292 14.388 36.443 1.00 24.06 188 PRO B N 1
ATOM 2940 C CA . PRO B 1 188 ? 18.037 13.656 36.228 1.00 21.66 188 PRO B CA 1
ATOM 2941 C C . PRO B 1 188 ? 17.993 12.344 36.999 1.00 22.86 188 PRO B C 1
ATOM 2942 O O . PRO B 1 188 ? 19.015 11.897 37.536 1.00 22.42 188 PRO B O 1
ATOM 2946 N N . PRO B 1 189 ? 16.832 11.673 37.007 1.00 21.02 189 PRO B N 1
ATOM 2947 C CA . PRO B 1 189 ? 15.585 12.068 36.334 1.00 22.05 189 PRO B CA 1
ATOM 2948 C C . PRO B 1 189 ? 14.876 13.372 36.754 1.00 22.74 189 PRO B C 1
ATOM 2949 O O . PRO B 1 189 ? 14.049 13.890 35.998 1.00 23.65 189 PRO B O 1
ATOM 2953 N N . ALA B 1 190 ? 15.186 13.915 37.930 1.00 21.49 190 ALA B N 1
ATOM 2954 C CA . ALA B 1 190 ? 14.527 15.149 38.373 1.00 20.71 190 ALA B CA 1
ATOM 2955 C C . ALA B 1 190 ? 14.739 16.304 37.395 1.00 19.91 190 ALA B C 1
ATOM 2956 O O . ALA B 1 190 ? 15.783 16.397 36.750 1.00 21.55 190 ALA B O 1
ATOM 2958 N N . ASP B 1 191 ? 13.750 17.187 37.289 1.00 18.54 191 ASP B N 1
ATOM 2959 C CA . ASP B 1 191 ? 13.840 18.328 36.383 1.00 19.18 191 ASP B CA 1
ATOM 2960 C C . ASP B 1 191 ? 14.624 19.499 36.952 1.00 20.37 191 ASP B C 1
ATOM 2961 O O . ASP B 1 191 ? 15.188 20.301 36.200 1.00 22.67 191 ASP B O 1
ATOM 2966 N N . ALA B 1 192 ? 14.655 19.604 38.278 1.00 18.29 192 ALA B N 1
ATOM 2967 C CA . ALA B 1 192 ? 15.385 20.681 38.937 1.00 17.06 192 ALA B CA 1
ATOM 2968 C C . ALA B 1 192 ? 15.921 20.200 40.272 1.00 16.94 192 ALA B C 1
ATOM 2969 O O . ALA B 1 192 ? 15.385 19.268 40.870 1.00 15.11 192 ALA B O 1
ATOM 2971 N N . PHE B 1 193 ? 17.000 20.829 40.723 1.00 16.09 193 PHE B N 1
ATOM 2972 C CA . PHE B 1 193 ? 17.605 20.485 41.998 1.00 16.30 193 PHE B CA 1
ATOM 2973 C C . PHE B 1 193 ? 17.886 21.738 42.801 1.00 16.69 193 PHE B C 1
ATOM 2974 O O . PHE B 1 193 ? 18.367 22.738 42.269 1.00 16.16 193 PHE B O 1
ATOM 2982 N N . ILE B 1 194 ? 17.577 21.686 44.087 1.00 15.19 194 ILE B N 1
ATOM 2983 C CA . ILE B 1 194 ? 17.859 22.807 44.966 1.00 15.70 194 ILE B CA 1
ATOM 2984 C C . ILE B 1 194 ? 18.629 22.258 46.157 1.00 16.22 1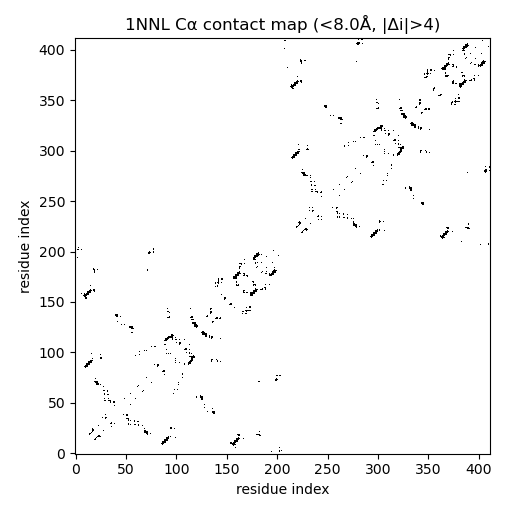94 ILE B C 1
ATOM 2985 O O . ILE B 1 194 ? 18.099 21.470 46.940 1.00 16.19 194 ILE B O 1
ATOM 2990 N N . GLY B 1 195 ? 19.889 22.656 46.282 1.00 13.52 195 GLY B N 1
ATOM 2991 C CA . GLY B 1 195 ? 20.691 22.192 47.399 1.00 13.90 195 GLY B CA 1
ATOM 2992 C C . GLY B 1 195 ? 20.281 22.898 48.678 1.00 14.04 195 GLY B C 1
ATOM 2993 O O . GLY B 1 195 ? 19.903 24.072 48.655 1.00 14.07 195 GLY B O 1
ATOM 2994 N N . PHE B 1 196 ? 20.351 22.185 49.797 1.00 14.21 196 PHE B N 1
ATOM 2995 C CA . PHE B 1 196 ? 19.974 22.759 51.086 1.00 13.75 196 PHE B CA 1
ATOM 2996 C C . PHE B 1 196 ? 21.096 22.599 52.104 1.00 15.16 196 PHE B C 1
ATOM 2997 O O . PHE B 1 196 ? 21.470 21.476 52.451 1.00 15.87 196 PHE B O 1
ATOM 3005 N N . GLY B 1 197 ? 21.613 23.728 52.585 1.00 15.78 197 GLY B N 1
ATOM 3006 C CA . 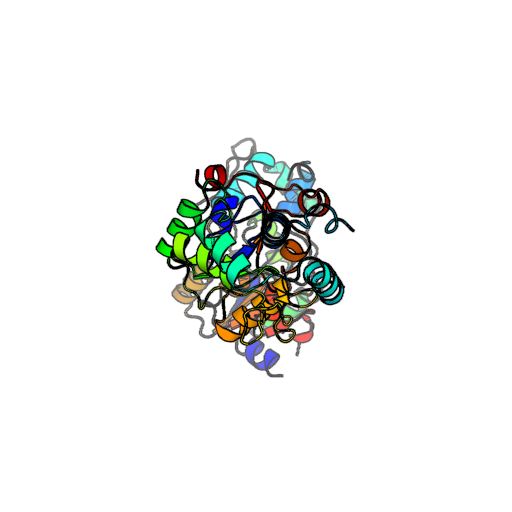GLY B 1 197 ? 22.710 23.689 53.540 1.00 15.83 197 GLY B CA 1
ATOM 3007 C C . GLY B 1 197 ? 22.387 24.286 54.896 1.00 18.47 197 GLY B C 1
ATOM 3008 O O . GLY B 1 197 ? 23.265 24.844 55.555 1.00 18.38 197 GLY B O 1
ATOM 3009 N N . GLY B 1 198 ? 21.133 24.165 55.323 1.00 16.83 198 GLY B N 1
ATOM 3010 C CA . GLY B 1 198 ? 20.743 24.708 56.613 1.00 16.98 198 GLY B CA 1
ATOM 3011 C C . GLY B 1 198 ? 21.319 23.915 57.776 1.00 17.48 198 GLY B C 1
ATOM 3012 O O . GLY B 1 198 ? 21.455 24.437 58.886 1.00 20.15 198 GLY B O 1
ATOM 3013 N N . ASN B 1 199 ? 21.667 22.657 57.524 1.00 17.48 199 ASN B N 1
ATOM 3014 C CA . ASN B 1 199 ? 22.220 21.797 58.562 1.00 17.33 199 ASN B CA 1
ATOM 3015 C C . ASN B 1 199 ? 23.603 21.284 58.198 1.00 18.08 199 ASN B C 1
ATOM 3016 O O . ASN B 1 199 ? 24.484 21.192 59.052 1.00 19.32 199 ASN B O 1
ATOM 3021 N N . VAL B 1 200 ? 23.787 20.936 56.929 1.00 17.02 200 VAL B N 1
ATOM 3022 C CA . VAL B 1 200 ? 25.069 20.442 56.454 1.00 15.93 200 VAL B CA 1
ATOM 3023 C C . VAL B 1 200 ? 25.393 21.132 55.135 1.00 17.31 200 VAL B C 1
ATOM 3024 O O . VAL B 1 200 ? 24.590 21.112 54.200 1.00 16.92 200 VAL B O 1
ATOM 3028 N N . ILE B 1 201 ? 26.557 21.767 55.072 1.00 16.93 201 ILE B N 1
ATOM 3029 C CA . ILE B 1 201 ? 26.988 22.433 53.852 1.00 18.75 201 ILE B CA 1
ATOM 3030 C C . ILE B 1 201 ? 28.086 21.582 53.226 1.00 19.72 201 ILE B C 1
ATOM 3031 O O . ILE B 1 201 ? 29.134 21.346 53.836 1.00 19.02 201 ILE B O 1
ATOM 3036 N N . ARG B 1 202 ? 27.828 21.088 52.019 1.00 19.62 202 ARG B N 1
ATOM 3037 C CA . ARG B 1 202 ? 28.795 20.268 51.297 1.00 19.95 202 ARG B CA 1
ATOM 3038 C C . ARG B 1 202 ? 29.294 21.118 50.140 1.00 20.40 202 ARG B C 1
ATOM 3039 O O . ARG B 1 202 ? 28.534 21.437 49.224 1.00 18.81 202 ARG B O 1
ATOM 3047 N N . GLN B 1 203 ? 30.568 21.505 50.187 1.00 19.94 203 GLN B N 1
ATOM 3048 C CA . GLN B 1 203 ? 31.128 22.336 49.131 1.00 20.03 203 GLN B CA 1
ATOM 3049 C C . GLN B 1 203 ? 30.929 21.704 47.765 1.00 18.79 203 GLN B C 1
ATOM 3050 O O . GLN B 1 203 ? 30.770 22.401 46.770 1.00 16.92 203 GLN B O 1
ATOM 3056 N N . GLN B 1 204 ? 30.933 20.378 47.740 1.00 18.02 204 GLN B N 1
ATOM 3057 C CA . GLN B 1 204 ? 30.736 19.600 46.524 1.00 20.41 204 GLN B CA 1
ATOM 3058 C C . GLN B 1 204 ? 29.454 20.052 45.831 1.00 17.86 204 GLN B C 1
ATOM 3059 O O . GLN B 1 204 ? 29.407 20.236 44.612 1.00 21.23 204 GLN B O 1
ATOM 3065 N N . VAL B 1 205 ? 28.417 20.234 46.634 1.00 16.10 205 VAL B N 1
ATOM 3066 C CA . VAL B 1 205 ? 27.110 20.633 46.136 1.00 14.66 205 VAL B CA 1
ATOM 3067 C C . VAL B 1 205 ? 27.027 22.138 45.945 1.00 14.09 205 VAL B C 1
ATOM 3068 O O . VAL B 1 205 ? 26.628 22.624 44.884 1.00 13.51 205 VAL B O 1
ATOM 3072 N N . LYS B 1 206 ? 27.430 22.877 46.971 1.00 15.12 206 LYS B N 1
ATOM 3073 C CA . LYS B 1 206 ? 27.372 24.328 46.914 1.00 16.22 206 LYS B CA 1
ATOM 3074 C C . LYS B 1 206 ? 28.172 24.928 45.760 1.00 16.12 206 LYS B C 1
ATOM 3075 O O . LYS B 1 206 ? 27.751 25.911 45.148 1.00 17.72 206 LYS B O 1
ATOM 3081 N N . ASP B 1 207 ? 29.317 24.329 45.451 1.00 15.55 207 ASP B N 1
ATOM 3082 C CA . ASP B 1 207 ? 30.172 24.839 44.382 1.00 16.12 207 ASP B CA 1
ATOM 3083 C C . ASP B 1 207 ? 29.667 24.540 42.978 1.00 16.27 207 ASP B C 1
ATOM 3084 O O . ASP B 1 207 ? 30.077 25.200 42.028 1.00 19.09 207 ASP B O 1
ATOM 3089 N N . ASN B 1 208 ? 28.775 23.562 42.844 1.00 14.29 208 ASN B N 1
ATOM 3090 C CA . ASN B 1 208 ? 28.323 23.157 41.516 1.00 13.86 208 ASN B CA 1
ATOM 3091 C C . ASN B 1 208 ? 26.849 23.237 41.167 1.00 12.95 208 ASN B C 1
ATOM 3092 O O . ASN B 1 208 ? 26.493 23.184 39.991 1.00 13.52 208 ASN B O 1
ATOM 3097 N N . ALA B 1 209 ? 25.996 23.376 42.171 1.00 12.64 209 ALA B N 1
ATOM 3098 C CA . ALA B 1 209 ? 24.562 23.464 41.931 1.00 13.17 209 ALA B CA 1
ATOM 3099 C C . ALA B 1 209 ? 24.177 24.909 41.664 1.00 12.64 209 ALA B C 1
ATOM 3100 O O . ALA B 1 209 ? 24.611 25.813 42.376 1.00 15.08 209 ALA B O 1
ATOM 3102 N N . LYS B 1 210 ? 23.349 25.130 40.649 1.00 12.76 210 LYS B N 1
ATOM 3103 C CA . LYS B 1 210 ? 22.915 26.484 40.325 1.00 13.89 210 LYS B CA 1
ATOM 3104 C C . LYS B 1 210 ? 22.054 27.041 41.455 1.00 14.45 210 LYS B C 1
ATOM 3105 O O . LYS B 1 210 ? 22.172 28.212 41.818 1.00 16.12 210 LYS B O 1
ATOM 3111 N N . TRP B 1 211 ? 21.200 26.188 42.013 1.00 13.33 211 TRP B N 1
ATOM 3112 C CA . TRP B 1 211 ? 20.300 26.599 43.077 1.00 14.04 211 TRP B CA 1
ATOM 3113 C C . TRP B 1 211 ? 20.724 26.014 44.418 1.00 14.14 211 TRP B C 1
ATOM 3114 O O . TRP B 1 211 ? 20.807 24.794 44.584 1.00 13.78 211 TRP B O 1
ATOM 3125 N N . TYR B 1 212 ? 20.988 26.890 45.380 1.00 14.56 212 TYR B N 1
ATOM 3126 C CA . TYR B 1 212 ? 21.417 26.451 46.694 1.00 15.58 212 TYR B CA 1
ATOM 3127 C C . TYR B 1 212 ? 20.917 27.440 47.732 1.00 17.13 212 TYR B C 1
ATOM 3128 O O . TYR B 1 212 ? 21.098 28.651 47.590 1.00 18.33 212 TYR B O 1
ATOM 3137 N N . ILE B 1 213 ? 20.288 26.922 48.776 1.00 17.28 213 ILE B N 1
ATOM 3138 C CA . ILE B 1 213 ? 19.783 27.772 49.841 1.00 18.38 213 ILE B CA 1
ATOM 3139 C C . ILE B 1 213 ? 20.192 27.193 51.184 1.00 17.98 213 ILE B C 1
ATOM 3140 O O . ILE B 1 213 ? 20.573 26.027 51.279 1.00 17.36 213 ILE B O 1
ATOM 3145 N N . THR B 1 214 ? 20.118 28.009 52.228 1.00 20.25 214 THR B N 1
ATOM 3146 C CA . THR B 1 214 ? 20.489 27.544 53.557 1.00 21.96 214 THR B CA 1
ATOM 3147 C C . THR B 1 214 ? 19.383 27.791 54.571 1.00 22.10 214 THR B C 1
ATOM 3148 O O . THR B 1 214 ? 19.562 27.536 55.761 1.00 23.63 214 THR B O 1
ATOM 3152 N N . ASP B 1 215 ? 18.236 28.267 54.102 1.00 21.99 215 ASP B N 1
ATOM 3153 C CA . ASP B 1 215 ? 17.130 28.562 55.004 1.00 23.90 215 ASP B CA 1
ATOM 3154 C C . ASP B 1 215 ? 15.770 28.442 54.317 1.00 23.60 215 ASP B C 1
ATOM 3155 O O . ASP B 1 215 ? 15.490 29.161 53.356 1.00 24.50 215 ASP B O 1
ATOM 3160 N N . PHE B 1 216 ? 14.927 27.537 54.807 1.00 23.03 216 PHE B N 1
ATOM 3161 C CA . PHE B 1 216 ? 13.589 27.363 54.242 1.00 24.87 216 PHE B CA 1
ATOM 3162 C C . PHE B 1 216 ? 12.712 28.573 54.568 1.00 28.54 216 PHE B C 1
ATOM 3163 O O . PHE B 1 216 ? 11.885 28.984 53.754 1.00 30.64 216 PHE B O 1
ATOM 3171 N N . VAL B 1 217 ? 12.887 29.134 55.763 1.00 31.85 217 VAL B N 1
ATOM 3172 C CA . VAL B 1 217 ? 12.106 30.299 56.178 1.00 35.04 217 VAL B CA 1
ATOM 3173 C C . VAL B 1 217 ? 12.411 31.462 55.241 1.00 36.81 217 VAL B C 1
ATOM 3174 O O . VAL B 1 217 ? 11.556 32.310 54.984 1.00 38.23 217 VAL B O 1
ATOM 3178 N N . GLU B 1 218 ? 13.640 31.490 54.737 1.00 39.20 218 GLU B N 1
ATOM 3179 C CA . GLU B 1 218 ? 14.071 32.530 53.811 1.00 40.93 218 GLU B CA 1
ATOM 3180 C C . GLU B 1 218 ? 13.339 32.296 52.495 1.00 40.78 218 GLU B C 1
ATOM 3181 O O . GLU B 1 218 ? 12.717 33.205 51.944 1.00 40.61 218 GLU B O 1
ATOM 3187 N N . LEU B 1 219 ? 13.417 31.063 52.003 1.00 40.69 219 LEU B N 1
ATOM 3188 C CA . LEU B 1 219 ? 12.761 30.681 50.757 1.00 40.43 219 LEU B CA 1
ATOM 3189 C C . LEU B 1 219 ? 11.279 31.034 50.792 1.00 41.21 219 LEU B C 1
ATOM 3190 O O . LEU B 1 219 ? 10.691 31.391 49.772 1.00 41.21 219 LEU B O 1
ATOM 3195 N N . LEU B 1 220 ? 10.679 30.927 51.973 1.00 41.41 220 LEU B N 1
ATOM 3196 C CA . LEU B 1 220 ? 9.265 31.232 52.140 1.00 42.78 220 LEU B CA 1
ATOM 3197 C C . LEU B 1 220 ? 8.991 32.718 51.945 1.00 43.79 220 LEU B C 1
ATOM 3198 O O . LEU B 1 220 ? 7.904 33.104 51.514 1.00 43.98 220 LEU B O 1
ATOM 3203 N N . GLY B 1 221 ? 9.982 33.546 52.259 1.00 45.27 221 GLY B N 1
ATOM 3204 C CA . GLY B 1 221 ? 9.822 34.982 52.108 1.00 47.06 221 GLY B CA 1
ATOM 3205 C C . GLY B 1 221 ? 9.458 35.383 50.691 1.00 48.28 221 GLY B C 1
ATOM 3206 O O . GLY B 1 221 ? 8.356 35.940 50.494 1.00 48.83 221 GLY B O 1
#

Nearest PDB structures (foldseek):
  1nnl-assembly2_B  TM=1.005E+00  e=2.669E-48  Homo sapiens
  6hyj-assembly2_B  TM=9.998E-01  e=1.072E-43  Homo sapiens
  1nnl-assembly1_A  TM=9.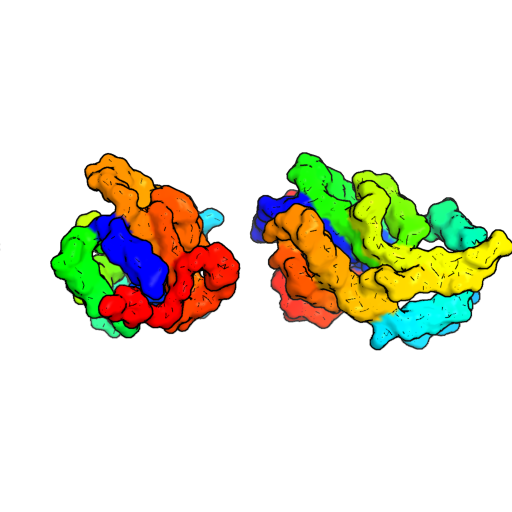927E-01  e=1.389E-43  Homo sapiens
  1l8o-assembly1_B  TM=9.725E-01  e=6.007E-36  Homo sapiens
  3kd3-assembly2_B  TM=8.323E-01  e=2.872E-16  Francisella tularensis subsp. tularensis